Protein AF-A0AB73T516-F1 (afdb_monomer_lite)

pLDDT: mean 70.77, std 28.54, range [24.55, 98.88]

Structure (mmCIF, N/CA/C/O backbone):
data_AF-A0AB73T516-F1
#
_entry.id   AF-A0AB73T516-F1
#
loop_
_atom_site.group_PDB
_atom_site.id
_atom_site.type_symbol
_atom_site.label_atom_id
_atom_site.label_alt_id
_atom_site.label_comp_id
_atom_site.label_asym_id
_atom_site.label_entity_id
_atom_site.label_seq_id
_atom_site.pdbx_PDB_ins_code
_atom_site.Cartn_x
_atom_site.Cartn_y
_atom_site.Cartn_z
_atom_site.occupancy
_atom_site.B_iso_or_equiv
_atom_site.auth_seq_id
_atom_site.auth_comp_id
_atom_site.auth_asym_id
_atom_site.auth_atom_id
_atom_site.pdbx_PDB_model_num
ATOM 1 N N . MET A 1 1 ? 37.087 23.704 -38.723 1.00 77.62 1 MET A N 1
ATOM 2 C CA . MET A 1 1 ? 37.416 22.463 -37.982 1.00 77.62 1 MET A CA 1
ATOM 3 C C . MET A 1 1 ? 36.394 22.161 -36.893 1.00 77.62 1 MET A C 1
ATOM 5 O O . MET A 1 1 ? 35.781 21.109 -36.968 1.00 77.62 1 MET A O 1
ATOM 9 N N . ILE A 1 2 ? 36.134 23.079 -35.952 1.00 86.94 2 ILE A N 1
ATOM 10 C CA . ILE A 1 2 ? 35.154 22.867 -34.864 1.00 86.94 2 ILE A CA 1
ATOM 11 C C . ILE A 1 2 ? 33.747 22.540 -35.398 1.00 86.94 2 ILE A C 1
ATOM 13 O O . ILE A 1 2 ? 33.167 21.535 -35.009 1.00 86.94 2 ILE A O 1
ATOM 17 N N . THR A 1 3 ? 33.231 23.310 -36.361 1.00 87.56 3 THR A N 1
ATOM 18 C CA . THR A 1 3 ? 31.906 23.063 -36.966 1.00 87.56 3 THR A CA 1
ATOM 19 C C . THR A 1 3 ? 31.800 21.683 -37.621 1.00 87.56 3 THR A C 1
ATOM 21 O O . THR A 1 3 ? 30.798 20.998 -37.464 1.00 87.56 3 THR A O 1
ATOM 24 N N . THR A 1 4 ? 32.851 21.235 -38.311 1.00 90.31 4 THR A N 1
ATOM 25 C CA . THR A 1 4 ? 32.906 19.912 -38.952 1.00 90.31 4 THR A CA 1
ATOM 26 C C . THR A 1 4 ? 32.900 18.784 -37.918 1.00 90.31 4 THR A C 1
ATOM 28 O O . THR A 1 4 ? 32.180 17.807 -38.093 1.00 90.31 4 THR A O 1
ATOM 31 N N . ILE A 1 5 ? 33.644 18.940 -36.817 1.00 91.81 5 ILE A N 1
ATOM 32 C CA . ILE A 1 5 ? 33.662 17.977 -35.705 1.00 91.81 5 ILE A CA 1
ATOM 33 C C . ILE A 1 5 ? 32.275 17.878 -35.057 1.00 91.81 5 ILE A C 1
ATOM 35 O O . ILE A 1 5 ? 31.804 16.772 -34.808 1.00 91.81 5 ILE A O 1
ATOM 39 N N . ILE A 1 6 ? 31.588 19.008 -34.850 1.00 93.62 6 ILE A N 1
ATOM 40 C CA . ILE A 1 6 ? 30.225 19.035 -34.292 1.00 93.62 6 ILE A CA 1
ATOM 41 C C . ILE A 1 6 ? 29.234 18.315 -35.217 1.00 93.62 6 ILE A C 1
ATOM 43 O O . ILE A 1 6 ? 28.433 17.514 -34.743 1.00 93.62 6 ILE A O 1
ATOM 47 N N . ILE A 1 7 ? 29.302 18.552 -36.531 1.00 94.75 7 ILE A N 1
ATOM 48 C CA . ILE A 1 7 ? 28.417 17.893 -37.507 1.00 94.75 7 ILE A CA 1
ATOM 49 C C . ILE A 1 7 ? 28.651 16.377 -37.525 1.00 94.75 7 ILE A C 1
ATOM 51 O O . ILE A 1 7 ? 27.688 15.612 -37.520 1.00 94.75 7 ILE A O 1
ATOM 55 N N . ILE A 1 8 ? 29.911 15.933 -37.501 1.00 94.44 8 ILE A N 1
ATOM 56 C CA . ILE A 1 8 ? 30.249 14.503 -37.454 1.00 94.44 8 ILE A CA 1
ATOM 57 C C . ILE A 1 8 ? 29.751 13.878 -36.146 1.00 94.44 8 ILE A C 1
ATOM 59 O O . ILE A 1 8 ? 29.112 12.829 -36.183 1.00 94.44 8 ILE A O 1
ATOM 63 N N . ALA A 1 9 ? 29.973 14.532 -35.001 1.00 93.38 9 ALA A N 1
ATOM 64 C CA . ALA A 1 9 ? 29.490 14.052 -33.708 1.00 93.38 9 ALA A CA 1
ATOM 65 C C . ALA A 1 9 ? 27.955 13.936 -33.673 1.00 93.38 9 ALA A C 1
ATOM 67 O O . ALA A 1 9 ? 27.425 12.922 -33.220 1.00 93.38 9 ALA A O 1
ATOM 68 N N . ALA A 1 10 ? 27.238 14.925 -34.216 1.00 94.81 10 ALA A N 1
ATOM 69 C CA . ALA A 1 10 ? 25.783 14.887 -34.329 1.00 94.81 10 ALA A CA 1
ATOM 70 C C . ALA A 1 10 ? 25.300 13.752 -35.250 1.00 94.81 10 ALA A C 1
ATOM 72 O O . ALA A 1 10 ? 24.362 13.038 -34.901 1.00 94.81 10 ALA A O 1
ATOM 73 N N . ALA A 1 11 ? 25.957 13.532 -36.394 1.00 95.75 11 ALA A N 1
ATOM 74 C CA . ALA A 1 11 ? 25.616 12.443 -37.311 1.00 95.75 11 ALA A CA 1
ATOM 75 C C . ALA A 1 11 ? 25.846 11.056 -36.684 1.00 95.75 11 ALA A C 1
ATOM 77 O O . ALA A 1 11 ? 25.001 10.170 -36.823 1.00 95.75 11 ALA A O 1
ATOM 78 N N . VAL A 1 12 ? 26.950 10.879 -35.949 1.00 96.06 12 VAL A N 1
ATOM 79 C CA . VAL A 1 12 ? 27.239 9.645 -35.200 1.00 96.06 12 VAL A CA 1
ATOM 80 C C . VAL A 1 12 ? 26.193 9.411 -34.109 1.00 96.06 12 VAL A C 1
ATOM 82 O O . VAL A 1 12 ? 25.702 8.291 -33.980 1.00 96.06 12 VAL A O 1
ATOM 85 N N . LEU A 1 13 ? 25.794 10.456 -33.374 1.00 95.69 13 LEU A N 1
ATOM 86 C CA . LEU A 1 13 ? 24.736 10.366 -32.363 1.00 95.69 13 LEU A CA 1
ATOM 87 C C . LEU A 1 13 ? 23.400 9.934 -32.986 1.00 95.69 13 LEU A C 1
ATOM 89 O O . LEU A 1 13 ? 22.759 9.014 -32.486 1.00 95.69 13 LEU A O 1
ATOM 93 N N . ILE A 1 14 ? 22.999 10.552 -34.101 1.00 95.94 14 ILE A N 1
ATOM 94 C CA . ILE A 1 14 ? 21.756 10.205 -34.807 1.00 95.94 14 ILE A CA 1
ATOM 95 C C . ILE A 1 14 ? 21.795 8.750 -35.285 1.00 95.94 14 ILE A C 1
ATOM 97 O O . ILE A 1 14 ? 20.826 8.018 -35.089 1.00 95.94 14 ILE A O 1
ATOM 101 N N . LEU A 1 15 ? 22.911 8.304 -35.871 1.00 96.06 15 LEU A N 1
ATOM 102 C CA . LEU A 1 15 ? 23.061 6.920 -36.317 1.00 96.06 15 LEU A CA 1
ATOM 103 C C . LEU A 1 15 ? 23.000 5.937 -35.141 1.00 96.06 15 LEU A C 1
ATOM 105 O O . LEU A 1 15 ? 22.312 4.923 -35.240 1.00 96.06 15 LEU A O 1
ATOM 109 N N . ALA A 1 16 ? 23.659 6.245 -34.022 1.00 93.44 16 ALA A N 1
ATOM 110 C CA . ALA A 1 16 ? 23.604 5.426 -32.813 1.00 93.44 16 ALA A CA 1
ATOM 111 C C . ALA A 1 16 ? 22.169 5.311 -32.271 1.00 93.44 16 ALA A C 1
ATOM 113 O O . ALA A 1 16 ? 21.721 4.210 -31.952 1.00 93.44 16 ALA A O 1
ATOM 114 N N . VAL A 1 17 ? 21.422 6.419 -32.246 1.00 93.88 17 VAL A N 1
ATOM 115 C CA . VAL A 1 17 ? 20.009 6.448 -31.842 1.00 93.88 17 VAL A CA 1
ATOM 116 C C . VAL A 1 17 ? 19.141 5.621 -32.798 1.00 93.88 17 VAL A C 1
ATOM 118 O O . VAL A 1 17 ? 18.325 4.819 -32.348 1.00 93.88 17 VAL A O 1
ATOM 121 N N . LEU A 1 18 ? 19.335 5.741 -34.115 1.00 95.38 18 LEU A N 1
ATOM 122 C CA . LEU A 1 18 ? 18.607 4.938 -35.104 1.00 95.38 18 LEU A CA 1
ATOM 123 C C . LEU A 1 18 ? 18.902 3.440 -34.959 1.00 95.38 18 LEU A C 1
ATOM 125 O O . LEU A 1 18 ? 17.971 2.635 -34.955 1.00 95.38 18 LEU A O 1
ATOM 129 N N . ILE A 1 19 ? 20.175 3.062 -34.802 1.00 93.62 19 ILE A N 1
ATOM 130 C CA . ILE A 1 19 ? 20.579 1.670 -34.564 1.00 93.62 19 ILE A CA 1
ATOM 131 C C . ILE A 1 19 ? 19.941 1.158 -33.272 1.00 93.62 19 ILE A C 1
ATOM 133 O O . ILE A 1 19 ? 19.376 0.065 -33.277 1.00 93.62 19 ILE A O 1
ATOM 137 N N . PHE A 1 20 ? 19.963 1.950 -32.197 1.00 90.31 20 PHE A N 1
ATOM 138 C CA . PHE A 1 20 ? 19.303 1.611 -30.940 1.00 90.31 20 PHE A CA 1
ATOM 139 C C . PHE A 1 20 ? 17.809 1.335 -31.146 1.00 90.31 20 PHE A C 1
ATOM 141 O O . PHE A 1 20 ? 17.335 0.271 -30.753 1.00 90.31 20 PHE A O 1
ATOM 148 N N . PHE A 1 21 ? 17.078 2.216 -31.837 1.00 90.69 21 PHE A N 1
ATOM 149 C CA . PHE A 1 21 ? 15.653 2.009 -32.118 1.00 90.69 21 PHE A CA 1
ATOM 150 C C . PHE A 1 21 ? 15.385 0.785 -33.000 1.00 90.69 21 PHE A C 1
ATOM 152 O O . PHE A 1 21 ? 14.411 0.069 -32.764 1.00 90.69 21 PHE A O 1
ATOM 159 N N . ILE A 1 22 ? 16.236 0.507 -33.992 1.00 92.25 22 ILE A N 1
ATOM 160 C CA . ILE A 1 22 ? 16.117 -0.689 -34.837 1.00 92.25 22 ILE A CA 1
ATOM 161 C C . ILE A 1 22 ? 16.339 -1.951 -33.998 1.00 92.25 22 ILE A C 1
ATOM 163 O O . ILE A 1 22 ? 15.512 -2.861 -34.037 1.00 92.25 22 ILE A O 1
ATOM 167 N N . VAL A 1 23 ? 17.418 -2.002 -33.213 1.00 88.88 23 VAL A N 1
ATOM 168 C CA . VAL A 1 23 ? 17.734 -3.140 -32.338 1.00 88.88 23 VAL A CA 1
ATOM 169 C C . VAL A 1 23 ? 16.629 -3.343 -31.308 1.00 88.88 23 VAL A C 1
ATOM 171 O O . VAL A 1 23 ? 16.157 -4.467 -31.144 1.00 88.88 23 VAL A O 1
ATOM 174 N N . TRP A 1 24 ? 16.171 -2.272 -30.662 1.00 88.69 24 TRP A N 1
ATOM 175 C CA . TRP A 1 24 ? 15.070 -2.307 -29.703 1.00 88.69 24 TRP A CA 1
ATOM 176 C C . TRP A 1 24 ? 13.783 -2.826 -30.347 1.00 88.69 24 TRP A C 1
ATOM 178 O O . TRP A 1 24 ? 13.171 -3.753 -29.820 1.00 88.69 24 TRP A O 1
ATOM 188 N N . LYS A 1 25 ? 13.417 -2.330 -31.535 1.00 88.75 25 LYS A N 1
ATOM 189 C CA . LYS A 1 25 ? 12.233 -2.792 -32.275 1.00 88.75 25 LYS A CA 1
ATOM 190 C C . LYS A 1 25 ? 12.336 -4.268 -32.659 1.00 88.75 25 LYS A C 1
ATOM 192 O O . LYS A 1 25 ? 11.368 -5.008 -32.496 1.00 88.75 25 LYS A O 1
ATOM 197 N N . VAL A 1 26 ? 13.500 -4.720 -33.131 1.00 89.75 26 VAL A N 1
ATOM 198 C CA . VAL A 1 26 ? 13.735 -6.133 -33.476 1.00 89.75 26 VAL A CA 1
ATOM 199 C C . VAL A 1 26 ? 13.666 -7.018 -32.231 1.00 89.75 26 VAL A C 1
ATOM 201 O O . VAL A 1 26 ? 12.992 -8.048 -32.261 1.00 89.75 26 VAL A O 1
ATOM 204 N N . ARG A 1 27 ? 14.317 -6.621 -31.131 1.00 90.56 27 ARG A N 1
ATOM 205 C CA . ARG A 1 27 ? 14.286 -7.354 -29.857 1.00 90.56 27 ARG A CA 1
ATOM 206 C C . ARG A 1 27 ? 12.872 -7.403 -29.274 1.00 90.56 27 ARG A C 1
ATOM 208 O O . ARG A 1 27 ? 12.419 -8.485 -28.929 1.00 90.56 27 ARG A O 1
ATOM 215 N N . SER A 1 28 ? 12.139 -6.288 -29.274 1.00 89.31 28 SER A N 1
ATOM 216 C CA . SER A 1 28 ? 10.747 -6.204 -28.801 1.00 89.31 28 SER A CA 1
ATOM 217 C C . SER A 1 28 ? 9.804 -7.086 -29.628 1.00 89.31 28 SER A C 1
ATOM 219 O O . SER A 1 28 ? 8.956 -7.803 -29.089 1.00 89.31 28 SER A O 1
ATOM 221 N N . HIS A 1 29 ? 9.977 -7.095 -30.953 1.00 87.25 29 HIS A N 1
ATOM 222 C CA . HIS A 1 29 ? 9.176 -7.938 -31.839 1.00 87.25 29 HIS A CA 1
ATOM 223 C C . HIS A 1 29 ? 9.470 -9.433 -31.642 1.00 87.25 29 HIS A C 1
ATOM 225 O O . HIS A 1 29 ? 8.571 -10.263 -31.774 1.00 87.25 29 HIS A O 1
ATOM 231 N N . ARG A 1 30 ? 10.724 -9.788 -31.340 1.00 91.00 30 ARG A N 1
ATOM 232 C CA . ARG A 1 30 ? 11.146 -11.176 -31.103 1.00 91.00 30 ARG A CA 1
ATOM 233 C C . ARG A 1 30 ? 10.941 -11.647 -29.666 1.00 91.00 30 ARG A C 1
ATOM 235 O O . ARG A 1 30 ? 10.988 -12.853 -29.450 1.00 91.00 30 ARG A O 1
ATOM 242 N N . PHE A 1 31 ? 10.710 -10.741 -28.718 1.00 93.44 31 PHE A N 1
ATOM 243 C CA . PHE A 1 31 ? 10.452 -11.098 -27.330 1.00 93.44 31 PHE A CA 1
ATOM 244 C C . PHE A 1 31 ? 9.200 -11.972 -27.233 1.00 93.44 31 PHE A C 1
ATOM 246 O O . PHE A 1 31 ? 8.138 -11.647 -27.781 1.00 93.44 31 PHE A O 1
ATOM 253 N N . ARG A 1 32 ? 9.354 -13.090 -26.530 1.00 93.19 32 ARG A N 1
ATOM 254 C CA . ARG A 1 32 ? 8.295 -14.023 -26.174 1.00 93.19 32 ARG A CA 1
ATOM 255 C C . ARG A 1 32 ? 8.382 -14.200 -24.661 1.00 93.19 32 ARG A C 1
ATOM 257 O O . ARG A 1 32 ? 9.451 -14.614 -24.217 1.00 93.19 32 ARG A O 1
ATOM 264 N N . PRO A 1 33 ? 7.323 -13.861 -23.910 1.00 93.69 33 PRO A N 1
ATOM 265 C CA . PRO A 1 33 ? 7.305 -14.125 -22.485 1.00 93.69 33 PRO A CA 1
ATOM 266 C C . PRO A 1 33 ? 7.471 -15.615 -22.195 1.00 93.69 33 PRO A C 1
ATOM 268 O O . PRO A 1 33 ? 7.125 -16.466 -23.027 1.00 93.69 33 PRO A O 1
ATOM 271 N N . ASN A 1 34 ? 7.999 -15.919 -21.019 1.00 93.25 34 ASN A N 1
ATOM 272 C CA . ASN A 1 34 ? 8.148 -17.280 -20.547 1.00 93.25 34 ASN A CA 1
ATOM 273 C C . ASN A 1 34 ? 6.761 -17.928 -20.337 1.00 93.25 34 ASN A C 1
ATOM 275 O O . ASN A 1 34 ? 5.943 -17.400 -19.586 1.00 93.25 34 ASN A O 1
ATOM 279 N N . PRO A 1 35 ? 6.467 -19.079 -20.973 1.00 93.50 35 PRO A N 1
ATOM 280 C CA . PRO A 1 35 ? 5.185 -19.758 -20.787 1.00 93.50 35 PRO A CA 1
ATOM 281 C C . PRO A 1 35 ? 4.995 -20.320 -19.367 1.00 93.50 35 PRO A C 1
ATOM 283 O O . PRO A 1 35 ? 3.863 -20.599 -18.972 1.00 93.50 35 PRO A O 1
ATOM 286 N N . ASP A 1 36 ? 6.074 -20.505 -18.599 1.00 95.75 36 ASP A N 1
ATOM 287 C CA . ASP A 1 36 ? 6.015 -20.958 -17.210 1.00 95.75 36 ASP A CA 1
ATOM 288 C C . ASP A 1 36 ? 5.742 -19.783 -16.256 1.00 95.75 36 ASP A C 1
ATOM 290 O O . ASP A 1 36 ? 6.654 -19.116 -15.756 1.00 95.75 36 ASP A O 1
ATOM 294 N N . LYS A 1 37 ? 4.452 -19.558 -15.984 1.00 94.56 37 LYS A N 1
ATOM 295 C CA . LYS A 1 37 ? 3.973 -18.520 -15.059 1.00 94.56 37 LYS A CA 1
ATOM 296 C C . LYS A 1 37 ? 4.456 -18.718 -13.627 1.00 94.56 37 LYS A C 1
ATOM 298 O O . LYS A 1 37 ? 4.655 -17.739 -12.912 1.00 94.56 37 LYS A O 1
ATOM 303 N N . CYS A 1 38 ? 4.668 -19.961 -13.204 1.00 95.25 38 CYS A N 1
ATOM 304 C CA . CYS A 1 38 ? 5.160 -20.242 -11.861 1.00 95.25 38 CYS A CA 1
ATOM 305 C C . CYS A 1 38 ? 6.610 -19.809 -11.721 1.00 95.25 38 CYS A C 1
ATOM 307 O O . CYS A 1 38 ? 6.955 -19.123 -10.763 1.00 95.25 38 CYS A O 1
ATOM 309 N N . ARG A 1 39 ? 7.433 -20.111 -12.724 1.00 95.56 39 ARG A N 1
ATOM 310 C CA . ARG A 1 39 ? 8.808 -19.625 -12.765 1.00 95.56 39 ARG A CA 1
ATOM 311 C C . ARG A 1 39 ? 8.883 -18.097 -12.837 1.00 95.56 39 ARG A C 1
ATOM 313 O O . ARG A 1 39 ? 9.659 -17.512 -12.089 1.00 95.56 39 ARG A O 1
ATOM 320 N N . GLN A 1 40 ? 8.076 -17.450 -13.686 1.00 96.44 40 GLN A N 1
ATOM 321 C CA . GLN A 1 40 ? 8.015 -15.979 -13.740 1.00 96.44 40 GLN A CA 1
ATOM 322 C C . GLN A 1 40 ? 7.650 -15.380 -12.376 1.00 96.44 40 GLN A C 1
ATOM 324 O O . GLN A 1 40 ? 8.269 -14.412 -11.943 1.00 96.44 40 GLN A O 1
ATOM 329 N N . LYS A 1 41 ? 6.661 -15.968 -11.691 1.00 97.31 41 LYS A N 1
ATOM 330 C CA . LYS A 1 41 ? 6.259 -15.557 -10.344 1.00 97.31 41 LYS A CA 1
ATOM 331 C C . LYS A 1 41 ? 7.403 -15.712 -9.347 1.00 97.31 41 LYS A C 1
ATOM 333 O O . LYS A 1 41 ? 7.650 -14.783 -8.596 1.00 97.31 41 LYS A O 1
ATOM 338 N N . GLU A 1 42 ? 8.100 -16.846 -9.337 1.00 96.75 42 GLU A N 1
ATOM 339 C CA . GLU A 1 42 ? 9.231 -17.063 -8.426 1.00 96.75 42 GLU A CA 1
ATOM 340 C C . GLU A 1 42 ? 10.368 -16.060 -8.652 1.00 96.75 42 GLU A C 1
ATOM 342 O O . GLU A 1 42 ? 10.932 -15.550 -7.687 1.00 96.75 42 GLU A O 1
ATOM 347 N N . GLU A 1 43 ? 10.693 -15.760 -9.912 1.00 95.62 43 GLU A N 1
ATOM 348 C CA . GLU A 1 43 ? 11.706 -14.758 -10.259 1.00 95.62 43 GLU A CA 1
ATOM 349 C C . GLU A 1 43 ? 11.260 -13.341 -9.855 1.00 95.62 43 GLU A C 1
ATOM 351 O O . GLU A 1 43 ? 12.066 -12.567 -9.342 1.00 95.62 43 GLU A O 1
ATOM 356 N N . LEU A 1 44 ? 9.978 -13.006 -10.038 1.00 95.94 44 LEU A N 1
ATOM 357 C CA . LEU A 1 44 ? 9.414 -11.726 -9.609 1.00 95.94 44 LEU A CA 1
ATOM 358 C C . LEU A 1 44 ? 9.383 -11.594 -8.084 1.00 95.94 44 LEU A C 1
ATOM 360 O O . LEU A 1 44 ? 9.778 -10.555 -7.568 1.00 95.94 44 LEU A O 1
ATOM 364 N N . ASP A 1 45 ? 8.928 -12.624 -7.370 1.00 96.44 45 ASP A N 1
ATOM 365 C CA . ASP A 1 45 ? 8.881 -12.631 -5.907 1.00 96.44 45 ASP A CA 1
ATOM 366 C C . ASP A 1 45 ? 10.284 -12.443 -5.323 1.00 96.44 45 ASP A C 1
ATOM 368 O O . ASP A 1 45 ? 10.453 -11.632 -4.418 1.00 96.44 45 ASP A O 1
ATOM 372 N N . ALA A 1 46 ? 11.298 -13.109 -5.887 1.00 95.00 46 ALA A N 1
ATOM 373 C CA . ALA A 1 46 ? 12.690 -12.928 -5.476 1.00 95.00 46 ALA A CA 1
ATOM 374 C C . ALA A 1 46 ? 13.185 -11.481 -5.676 1.00 95.00 46 ALA A C 1
ATOM 376 O O . ALA A 1 46 ? 13.927 -10.965 -4.842 1.00 95.00 46 ALA A O 1
ATOM 377 N N . ASP A 1 47 ? 12.756 -10.801 -6.745 1.00 92.12 47 ASP A N 1
ATOM 378 C CA . ASP A 1 47 ? 13.124 -9.402 -6.996 1.00 92.12 47 ASP A CA 1
ATOM 379 C C . ASP A 1 47 ? 12.490 -8.421 -5.987 1.00 92.12 47 ASP A C 1
ATOM 381 O O . ASP A 1 47 ? 13.042 -7.344 -5.750 1.00 92.12 47 ASP A O 1
ATOM 385 N N . ILE A 1 48 ? 11.319 -8.748 -5.426 1.00 93.12 48 ILE A N 1
ATOM 386 C CA . ILE A 1 48 ? 10.539 -7.842 -4.558 1.00 93.12 48 ILE A CA 1
ATOM 387 C C . ILE A 1 48 ? 10.485 -8.285 -3.087 1.00 93.12 48 ILE A C 1
ATOM 389 O O . ILE A 1 48 ? 9.900 -7.584 -2.257 1.00 93.12 48 ILE A O 1
ATOM 393 N N . GLU A 1 49 ? 11.118 -9.403 -2.736 1.00 91.75 49 GLU A N 1
ATOM 394 C CA . GLU A 1 49 ? 11.118 -9.953 -1.378 1.00 91.75 49 GLU A CA 1
ATOM 395 C C . GLU A 1 49 ? 11.742 -8.982 -0.364 1.00 91.75 49 GLU A C 1
ATOM 397 O O . GLU A 1 49 ? 11.158 -8.737 0.693 1.00 91.75 49 GLU A O 1
ATOM 402 N N . GLU A 1 50 ? 12.871 -8.341 -0.696 1.00 88.62 50 GLU A N 1
ATOM 403 C CA . GLU A 1 50 ? 13.507 -7.344 0.187 1.00 88.62 50 GLU A CA 1
ATOM 404 C C . GLU A 1 50 ? 12.645 -6.068 0.319 1.00 88.62 50 GLU A C 1
ATOM 406 O O . GLU A 1 50 ? 12.683 -5.386 1.346 1.00 88.62 50 GLU A O 1
ATOM 411 N N . ALA A 1 51 ? 11.770 -5.780 -0.653 1.00 88.25 51 ALA A N 1
ATOM 412 C CA . ALA A 1 51 ? 10.750 -4.740 -0.502 1.00 88.25 51 ALA A CA 1
ATOM 413 C C . ALA A 1 51 ? 9.667 -5.128 0.525 1.00 88.25 51 ALA A C 1
ATOM 415 O O . ALA A 1 51 ? 8.967 -4.253 1.039 1.00 88.25 51 ALA A O 1
ATOM 416 N N . GLY A 1 52 ? 9.540 -6.419 0.846 1.00 92.25 52 GLY A N 1
ATOM 417 C CA . GLY A 1 52 ? 8.548 -6.969 1.765 1.00 92.25 52 GLY A CA 1
ATOM 418 C C . GLY A 1 52 ? 7.262 -7.444 1.090 1.00 92.25 52 GLY A C 1
ATOM 419 O O . GLY A 1 52 ? 6.238 -7.542 1.770 1.00 92.25 52 GLY A O 1
ATOM 420 N N . PHE A 1 53 ? 7.289 -7.716 -0.219 1.00 95.06 53 PHE A N 1
ATOM 421 C CA . PHE A 1 53 ? 6.100 -8.043 -1.010 1.00 95.06 53 PHE A CA 1
ATOM 422 C C . PHE A 1 53 ? 6.228 -9.378 -1.752 1.00 95.06 53 PHE A C 1
ATOM 424 O O . PHE A 1 53 ? 7.314 -9.927 -1.894 1.00 95.06 53 PHE A O 1
ATOM 431 N N . ALA A 1 54 ? 5.093 -9.887 -2.224 1.00 96.69 54 ALA A N 1
ATOM 432 C CA . ALA A 1 54 ? 4.974 -11.003 -3.157 1.00 96.69 54 ALA A CA 1
ATOM 433 C C . ALA A 1 54 ? 3.805 -10.756 -4.124 1.00 96.69 54 ALA A C 1
ATOM 435 O O . ALA A 1 54 ? 2.962 -9.881 -3.890 1.00 96.69 54 ALA A O 1
ATOM 436 N N . TYR A 1 55 ? 3.745 -11.524 -5.207 1.00 97.56 55 TYR A N 1
ATOM 437 C CA . TYR A 1 55 ? 2.706 -11.440 -6.231 1.00 97.56 55 TYR A CA 1
ATOM 438 C C . TYR A 1 55 ? 1.714 -12.612 -6.148 1.00 97.56 55 TYR A C 1
ATOM 440 O O . TYR A 1 55 ? 2.098 -13.761 -5.920 1.00 97.56 55 TYR A O 1
ATOM 448 N N . GLU A 1 56 ? 0.423 -12.337 -6.341 1.00 96.12 56 GLU A N 1
ATOM 449 C CA . GLU A 1 56 ? -0.649 -13.336 -6.440 1.00 96.12 56 GLU A CA 1
ATOM 450 C C . GLU A 1 56 ? -1.143 -13.433 -7.888 1.00 96.12 56 GLU A C 1
ATOM 452 O O . GLU A 1 56 ? -1.740 -12.487 -8.405 1.00 96.12 56 GLU A O 1
ATOM 457 N N . ILE A 1 57 ? -0.942 -14.596 -8.518 1.00 95.06 57 ILE A N 1
ATOM 458 C CA . ILE A 1 57 ? -1.279 -14.827 -9.932 1.00 95.06 57 ILE A CA 1
ATOM 459 C C . ILE A 1 57 ? -2.788 -14.720 -10.162 1.00 95.06 57 ILE A C 1
ATOM 461 O O . ILE A 1 57 ? -3.224 -14.019 -11.070 1.00 95.06 57 ILE A O 1
ATOM 465 N N . ASN A 1 58 ? -3.603 -15.396 -9.348 1.00 92.69 58 ASN A N 1
ATOM 466 C CA . ASN A 1 58 ? -5.035 -15.532 -9.641 1.00 92.69 58 ASN A CA 1
ATOM 467 C C . ASN A 1 58 ? -5.797 -14.217 -9.454 1.00 92.69 58 ASN A C 1
ATOM 469 O O . ASN A 1 58 ? -6.810 -13.968 -10.105 1.00 92.69 58 ASN A O 1
ATOM 473 N N . GLY A 1 59 ? -5.332 -13.392 -8.518 1.00 92.00 59 GLY A N 1
ATOM 474 C CA . GLY A 1 59 ? -5.918 -12.089 -8.226 1.00 92.00 59 GLY A CA 1
ATOM 475 C C . GLY A 1 59 ? -5.274 -10.934 -8.985 1.00 92.00 59 GLY A C 1
ATOM 476 O O . GLY A 1 59 ? -5.847 -9.844 -8.987 1.00 92.00 59 GLY A O 1
ATOM 477 N N . ASP A 1 60 ? -4.116 -11.164 -9.607 1.00 95.25 60 ASP A N 1
ATOM 478 C CA . ASP A 1 60 ? -3.314 -10.159 -10.299 1.00 95.25 60 ASP A CA 1
ATOM 479 C C . ASP A 1 60 ? -3.026 -8.921 -9.427 1.00 95.25 60 ASP A C 1
ATOM 481 O O . ASP A 1 60 ? -3.458 -7.795 -9.708 1.00 95.25 60 ASP A O 1
ATOM 485 N N . TYR A 1 61 ? -2.336 -9.147 -8.305 1.00 96.19 61 TYR A N 1
ATOM 486 C CA . TYR A 1 61 ? -1.974 -8.088 -7.363 1.00 96.19 61 TYR A CA 1
ATOM 487 C C . TYR A 1 61 ? -0.717 -8.412 -6.546 1.00 96.19 61 TYR A C 1
ATOM 489 O O . TYR A 1 61 ? -0.358 -9.570 -6.339 1.00 96.19 61 TYR A O 1
ATOM 497 N N . PHE A 1 62 ? -0.090 -7.366 -6.014 1.00 97.50 62 PHE A N 1
ATOM 498 C CA . PHE A 1 62 ? 1.031 -7.431 -5.074 1.00 97.50 62 PHE A CA 1
ATOM 499 C C . PHE A 1 62 ? 0.530 -7.324 -3.642 1.00 97.50 62 PHE A C 1
ATOM 501 O O . PHE A 1 62 ? -0.438 -6.609 -3.392 1.00 97.50 62 PHE A O 1
ATOM 508 N N . TYR A 1 63 ? 1.167 -8.006 -2.698 1.00 96.81 63 TYR A N 1
ATOM 509 C CA . TYR A 1 63 ? 0.756 -7.999 -1.297 1.00 96.81 63 TYR A CA 1
ATOM 510 C C . TYR A 1 63 ? 1.929 -8.158 -0.332 1.00 96.81 63 TYR A C 1
ATOM 512 O O . TYR A 1 63 ? 2.972 -8.693 -0.691 1.00 96.81 63 TYR A O 1
ATOM 520 N N . SER A 1 64 ? 1.746 -7.685 0.898 1.00 94.19 64 SER A N 1
ATOM 521 C CA . SER A 1 64 ? 2.745 -7.724 1.969 1.00 94.19 64 SER A CA 1
ATOM 522 C C . SER A 1 64 ? 3.017 -9.150 2.443 1.00 94.19 64 SER A C 1
ATOM 524 O O . SER A 1 64 ? 2.096 -9.935 2.684 1.00 94.19 64 SER A O 1
ATOM 526 N N . LEU A 1 65 ? 4.294 -9.469 2.633 1.00 95.44 65 LEU A N 1
ATOM 527 C CA . LEU A 1 65 ? 4.723 -10.682 3.319 1.00 95.44 65 LEU A CA 1
ATOM 528 C C . LEU A 1 65 ? 4.439 -10.568 4.821 1.00 95.44 65 LEU A C 1
ATOM 530 O O . LEU A 1 65 ? 4.571 -9.502 5.420 1.00 95.44 65 LEU A O 1
ATOM 534 N N . MET A 1 66 ? 4.113 -11.697 5.455 1.00 93.88 66 MET A N 1
ATOM 535 C CA . MET A 1 66 ? 3.851 -11.750 6.899 1.00 93.88 66 MET A CA 1
ATOM 536 C C . MET A 1 66 ? 5.044 -11.248 7.728 1.00 93.88 66 MET A C 1
ATOM 538 O O . MET A 1 66 ? 4.872 -10.505 8.695 1.00 93.88 66 MET A O 1
ATOM 542 N N . ASN A 1 67 ? 6.254 -11.655 7.336 1.00 92.00 67 ASN A N 1
ATOM 543 C CA . ASN A 1 67 ? 7.506 -11.374 8.038 1.00 92.00 67 ASN A CA 1
ATOM 544 C C . ASN A 1 67 ? 8.391 -10.395 7.254 1.00 92.00 67 ASN A C 1
ATOM 546 O O . ASN A 1 67 ? 9.600 -10.587 7.160 1.00 92.00 67 ASN A O 1
ATOM 550 N N . CYS A 1 68 ? 7.797 -9.356 6.666 1.00 91.00 68 CYS A N 1
ATOM 551 C CA . CYS A 1 68 ? 8.561 -8.297 6.017 1.00 91.00 68 CYS A CA 1
ATOM 552 C C . CYS A 1 68 ? 9.296 -7.406 7.037 1.00 91.00 68 CYS A C 1
ATOM 554 O O . CYS A 1 68 ? 8.939 -7.350 8.215 1.00 91.00 68 CYS A O 1
ATOM 556 N N . TRP A 1 69 ? 10.312 -6.664 6.595 1.00 87.50 69 TRP A N 1
ATOM 557 C CA . TRP A 1 69 ? 11.088 -5.778 7.473 1.00 87.50 69 TRP A CA 1
ATOM 558 C C . TRP A 1 69 ? 10.244 -4.637 8.068 1.00 87.50 69 TRP A C 1
ATOM 560 O O . TRP A 1 69 ? 10.532 -4.186 9.178 1.00 87.50 69 TRP A O 1
ATOM 570 N N . GLN A 1 70 ? 9.151 -4.231 7.402 1.00 87.88 70 GLN A N 1
ATOM 571 C CA . GLN A 1 70 ? 8.178 -3.261 7.926 1.00 87.88 70 GLN A CA 1
ATOM 572 C C . GLN A 1 70 ? 7.558 -3.733 9.253 1.00 87.88 70 GLN A C 1
ATOM 574 O O . GLN A 1 70 ? 7.064 -2.929 10.043 1.00 87.88 70 GLN A O 1
ATOM 579 N N . ARG A 1 71 ? 7.632 -5.036 9.556 1.00 88.25 71 ARG A N 1
ATOM 580 C CA . ARG A 1 71 ? 7.227 -5.584 10.850 1.00 88.25 71 ARG A CA 1
ATOM 581 C C . ARG A 1 71 ? 8.040 -5.013 12.017 1.00 88.25 71 ARG A C 1
ATOM 583 O O . ARG A 1 71 ? 7.516 -4.924 13.122 1.00 88.25 71 ARG A O 1
ATOM 590 N N . GLN A 1 72 ? 9.290 -4.621 11.778 1.00 85.25 72 GLN A N 1
ATOM 591 C CA . GLN A 1 72 ? 10.282 -4.277 12.806 1.00 85.25 72 GLN A CA 1
ATOM 592 C C . GLN A 1 72 ? 10.395 -2.774 13.105 1.00 85.25 72 GLN A C 1
ATOM 594 O O . GLN A 1 72 ? 11.228 -2.373 13.917 1.00 85.25 72 GLN A O 1
ATOM 599 N N . VAL A 1 73 ? 9.621 -1.934 12.416 1.00 84.06 73 VAL A N 1
ATOM 600 C CA . VAL A 1 73 ? 9.778 -0.465 12.435 1.00 84.06 73 VAL A CA 1
ATOM 601 C C . VAL A 1 73 ? 8.592 0.267 13.065 1.00 84.06 73 VAL A C 1
ATOM 603 O O . VAL A 1 73 ? 8.661 1.478 13.254 1.00 84.06 73 VAL A O 1
ATOM 606 N N . GLY A 1 74 ? 7.542 -0.466 13.447 1.00 88.38 74 GLY A N 1
ATOM 607 C CA . GLY A 1 74 ? 6.342 0.092 14.071 1.00 88.38 74 GLY A CA 1
ATOM 608 C C . GLY A 1 74 ? 5.599 1.071 13.161 1.00 88.38 74 GLY A C 1
ATOM 609 O O . GLY A 1 74 ? 5.713 1.011 11.935 1.00 88.38 74 GLY A O 1
ATOM 610 N N . TYR A 1 75 ? 4.800 1.944 13.770 1.00 91.50 75 TYR A N 1
ATOM 611 C CA . TYR A 1 75 ? 3.948 2.878 13.049 1.00 91.50 75 TYR A CA 1
ATOM 612 C C . TYR A 1 75 ? 3.677 4.164 13.836 1.00 91.50 75 TYR A C 1
ATOM 614 O O . TYR A 1 75 ? 3.457 4.140 15.045 1.00 91.50 75 TYR A O 1
ATOM 622 N N . CYS A 1 76 ? 3.627 5.303 13.149 1.00 90.31 76 CYS A N 1
ATOM 623 C CA . CYS A 1 76 ? 3.096 6.543 13.713 1.00 90.31 76 CYS A CA 1
ATOM 624 C C . CYS A 1 76 ? 2.526 7.457 12.620 1.00 90.31 76 CYS A C 1
ATOM 626 O O . CYS A 1 76 ? 2.752 7.258 11.431 1.00 90.31 76 CYS A O 1
ATOM 628 N N . ARG A 1 77 ? 1.831 8.524 13.021 1.00 89.25 77 ARG A N 1
ATOM 629 C CA . ARG A 1 77 ? 1.189 9.466 12.086 1.00 89.25 77 ARG A CA 1
ATOM 630 C C . ARG A 1 77 ? 2.157 10.130 11.090 1.00 89.25 77 ARG A C 1
ATOM 632 O O . ARG A 1 77 ? 1.730 10.594 10.040 1.00 89.25 77 ARG A O 1
ATOM 639 N N . LEU A 1 78 ? 3.458 10.197 11.396 1.00 87.94 78 LEU A N 1
ATOM 640 C CA . LEU A 1 78 ? 4.448 10.765 10.470 1.00 87.94 78 LEU A CA 1
ATOM 641 C C . LEU A 1 78 ? 4.593 9.966 9.174 1.00 87.94 78 LEU A C 1
ATOM 643 O O . LEU A 1 78 ? 4.959 10.545 8.154 1.00 87.94 78 LEU A O 1
ATOM 647 N N . TYR A 1 79 ? 4.296 8.668 9.203 1.00 88.50 79 TYR A N 1
ATOM 648 C CA . TYR A 1 79 ? 4.372 7.817 8.022 1.00 88.50 79 TYR A CA 1
ATOM 649 C C . TYR A 1 79 ? 3.341 8.249 6.974 1.00 88.50 79 TYR A C 1
ATOM 651 O O . TYR A 1 79 ? 3.714 8.476 5.822 1.00 88.50 79 TYR A O 1
ATOM 659 N N . ASP A 1 80 ? 2.093 8.494 7.390 1.00 89.38 80 ASP A N 1
ATOM 660 C CA . ASP A 1 80 ? 1.074 9.077 6.511 1.00 89.38 80 ASP A CA 1
ATOM 661 C C . ASP A 1 80 ? 1.481 10.473 6.024 1.00 89.38 80 ASP A C 1
ATOM 663 O O . ASP A 1 80 ? 1.338 10.798 4.846 1.00 89.38 80 ASP A O 1
ATOM 667 N N . GLU A 1 81 ? 2.019 11.316 6.914 1.00 88.50 81 GLU A N 1
ATOM 668 C CA . GLU A 1 81 ? 2.454 12.676 6.559 1.00 88.50 81 GLU A CA 1
ATOM 669 C C . GLU A 1 81 ? 3.616 12.685 5.548 1.00 88.50 81 GLU A C 1
ATOM 671 O O . GLU A 1 81 ? 3.771 13.625 4.768 1.00 88.50 81 GLU A O 1
ATOM 676 N N . GLY A 1 82 ? 4.444 11.642 5.538 1.00 87.38 82 GLY A N 1
ATOM 677 C CA . GLY A 1 82 ? 5.517 11.474 4.564 1.00 87.38 82 GLY A CA 1
ATOM 678 C C . GLY A 1 82 ? 5.047 10.907 3.224 1.00 87.38 82 GLY A C 1
ATOM 679 O O . GLY A 1 82 ? 5.741 11.083 2.223 1.00 87.38 82 GLY A O 1
ATOM 680 N N . ALA A 1 83 ? 3.880 10.260 3.167 1.00 89.62 83 ALA A N 1
ATOM 681 C CA . ALA A 1 83 ? 3.431 9.486 2.010 1.00 89.62 83 ALA A CA 1
ATOM 682 C C . ALA A 1 83 ? 3.435 10.264 0.671 1.00 89.62 83 ALA A C 1
ATOM 684 O O . ALA A 1 83 ? 3.960 9.733 -0.318 1.00 89.62 83 ALA A O 1
ATOM 685 N N . PRO A 1 84 ? 2.996 11.542 0.606 1.00 88.44 84 PRO A N 1
ATOM 686 C CA . PRO A 1 84 ? 3.054 12.322 -0.632 1.00 88.44 84 PRO A CA 1
ATOM 687 C C . PRO A 1 84 ? 4.469 12.531 -1.194 1.00 88.44 84 PRO A C 1
ATOM 689 O O . PRO A 1 84 ? 4.614 12.719 -2.402 1.00 88.44 84 PRO A O 1
ATOM 692 N N . LEU A 1 85 ? 5.517 12.495 -0.359 1.00 85.44 85 LEU A N 1
ATOM 693 C CA . LEU A 1 85 ? 6.917 12.611 -0.806 1.00 85.44 85 LEU A CA 1
ATOM 694 C C . LEU A 1 85 ? 7.390 11.370 -1.576 1.00 85.44 85 LEU A C 1
ATOM 696 O O . LEU A 1 85 ? 8.354 11.446 -2.334 1.00 85.44 85 LEU A O 1
ATOM 700 N N . PHE A 1 86 ? 6.689 10.248 -1.417 1.00 85.94 86 PHE A N 1
ATOM 701 C CA . PHE A 1 86 ? 6.982 8.964 -2.054 1.00 85.94 86 PHE A CA 1
ATOM 702 C C . PHE A 1 86 ? 5.926 8.593 -3.098 1.00 85.94 86 PHE A C 1
ATOM 704 O O . PHE A 1 86 ? 5.720 7.424 -3.407 1.00 85.94 86 PHE A O 1
ATOM 711 N N . ASN A 1 87 ? 5.259 9.601 -3.667 1.00 90.31 87 ASN A N 1
ATOM 712 C CA . ASN A 1 87 ? 4.216 9.446 -4.679 1.00 90.31 87 ASN A CA 1
ATOM 713 C C . ASN A 1 87 ? 3.002 8.614 -4.230 1.00 90.31 87 ASN A C 1
ATOM 715 O O . ASN A 1 87 ? 2.305 8.023 -5.061 1.00 90.31 87 ASN A O 1
ATOM 719 N N . MET A 1 88 ? 2.720 8.583 -2.928 1.00 92.00 88 MET A N 1
ATOM 720 C CA . MET A 1 88 ? 1.552 7.907 -2.376 1.00 92.00 88 MET A CA 1
ATOM 721 C C . MET A 1 88 ? 0.496 8.936 -1.978 1.00 92.00 88 MET A C 1
ATOM 723 O O . MET A 1 88 ? 0.768 9.870 -1.227 1.00 92.00 88 MET A O 1
ATOM 727 N N . ILE A 1 89 ? -0.707 8.778 -2.522 1.00 94.06 89 ILE A N 1
ATOM 728 C CA . ILE A 1 89 ? -1.866 9.631 -2.268 1.00 94.06 89 ILE A CA 1
ATOM 729 C C . ILE A 1 89 ? -3.045 8.713 -1.972 1.00 94.06 89 ILE A C 1
ATOM 731 O O . ILE A 1 89 ? -3.639 8.119 -2.876 1.00 94.06 89 ILE A O 1
ATOM 735 N N . PHE A 1 90 ? -3.384 8.610 -0.696 1.00 95.12 90 PHE A N 1
ATOM 736 C CA . PHE A 1 90 ? -4.451 7.761 -0.193 1.00 95.12 90 PHE A CA 1
ATOM 737 C C . PHE A 1 90 ? -5.285 8.489 0.856 1.00 95.12 90 PHE A C 1
ATOM 739 O O . PHE A 1 90 ? -4.864 9.501 1.419 1.00 95.12 90 PHE A O 1
ATOM 746 N N . ASP A 1 91 ? -6.484 7.964 1.087 1.00 96.56 91 ASP A N 1
ATOM 747 C CA . ASP A 1 91 ? -7.262 8.296 2.271 1.00 96.56 91 ASP A CA 1
ATOM 748 C C . ASP A 1 91 ? -6.862 7.342 3.400 1.00 96.56 91 ASP A C 1
ATOM 750 O O . ASP A 1 91 ? -6.851 6.127 3.179 1.00 96.56 91 ASP A O 1
ATOM 754 N N . CYS A 1 92 ? -6.564 7.885 4.581 1.00 95.88 92 CYS A N 1
ATOM 755 C CA . CYS A 1 92 ? -6.320 7.124 5.807 1.00 95.88 92 CYS A CA 1
ATOM 756 C C . CYS A 1 92 ? -7.483 7.277 6.800 1.00 95.88 92 CYS A C 1
ATOM 758 O O . CYS A 1 92 ? -8.154 8.313 6.835 1.00 95.88 92 CYS A O 1
ATOM 760 N N . GLU A 1 93 ? -7.743 6.244 7.598 1.00 97.50 93 GLU A N 1
ATOM 761 C CA . GLU A 1 93 ? -8.723 6.269 8.687 1.00 97.50 93 GLU A CA 1
ATOM 762 C C . GLU A 1 93 ? -8.157 5.577 9.938 1.00 97.50 93 GLU A C 1
ATOM 764 O O . GLU A 1 93 ? -8.398 4.380 10.143 1.00 97.50 93 GLU A O 1
ATOM 769 N N . PRO A 1 94 ? -7.397 6.300 10.778 1.00 97.44 94 PRO A N 1
ATOM 770 C CA . PRO A 1 94 ? -6.902 5.777 12.043 1.00 97.44 94 PRO A CA 1
ATOM 771 C C . PRO A 1 94 ? -8.035 5.642 13.066 1.00 97.44 94 PRO A C 1
ATOM 773 O O . PRO A 1 94 ? -8.633 6.628 13.500 1.00 97.44 94 PRO A O 1
ATOM 776 N N . VAL A 1 95 ? -8.292 4.414 13.517 1.00 98.31 95 VAL A N 1
ATOM 777 C CA . VAL A 1 95 ? -9.252 4.105 14.584 1.00 98.31 95 VAL A CA 1
ATOM 778 C C . VAL A 1 95 ? -8.490 3.664 15.829 1.00 98.31 95 VAL A C 1
ATOM 780 O O . VAL A 1 95 ? -8.054 2.515 15.945 1.00 98.31 95 VAL A O 1
ATOM 783 N N . THR A 1 96 ? -8.331 4.587 16.776 1.00 98.00 96 THR A N 1
ATOM 784 C CA . THR A 1 96 ? -7.617 4.343 18.035 1.00 98.00 96 THR A CA 1
ATOM 785 C C . THR A 1 96 ? -8.573 3.946 19.155 1.00 98.00 96 THR A C 1
ATOM 787 O O . THR A 1 96 ? -9.667 4.498 19.278 1.00 98.00 96 THR A O 1
ATOM 790 N N . PHE A 1 97 ? -8.200 2.971 19.984 1.00 98.44 97 PHE A N 1
ATOM 791 C CA . PHE A 1 97 ? -9.017 2.514 21.117 1.00 98.44 97 PHE A CA 1
ATOM 792 C C . PHE A 1 97 ? -8.158 1.857 22.200 1.00 98.44 97 PHE A C 1
ATOM 794 O O . PHE A 1 97 ? -7.057 1.389 21.932 1.00 98.44 97 PHE A O 1
ATOM 801 N N . SER A 1 98 ? -8.664 1.792 23.430 1.00 98.31 98 SER A N 1
ATOM 802 C CA . SER A 1 98 ? -7.988 1.093 24.528 1.00 98.31 98 SER A CA 1
ATOM 803 C C . SER A 1 98 ? -8.608 -0.281 24.748 1.00 98.31 98 SER A C 1
ATOM 805 O O . SER A 1 98 ? -9.832 -0.409 24.784 1.00 98.31 98 SER A O 1
ATOM 807 N N . TYR A 1 99 ? -7.775 -1.304 24.921 1.00 98.38 99 TYR A N 1
ATOM 808 C CA . TYR A 1 99 ? -8.222 -2.663 25.230 1.00 98.38 99 TYR A CA 1
ATOM 809 C C . TYR A 1 99 ? -7.097 -3.458 25.898 1.00 98.38 99 TYR A C 1
ATOM 811 O O . TYR A 1 99 ? -5.947 -3.397 25.457 1.00 98.38 99 TYR A O 1
ATOM 819 N N . ALA A 1 100 ? -7.440 -4.203 26.955 1.00 97.00 100 ALA A N 1
ATOM 820 C CA . ALA A 1 100 ? -6.521 -5.059 27.709 1.00 97.00 100 ALA A CA 1
ATOM 821 C C . ALA A 1 100 ? -5.219 -4.350 28.147 1.00 97.00 100 ALA A C 1
ATOM 823 O O . ALA A 1 100 ? -4.132 -4.899 28.018 1.00 97.00 100 ALA A O 1
ATOM 824 N N . GLY A 1 101 ? -5.331 -3.106 28.630 1.00 96.31 101 GLY A N 1
ATOM 825 C CA . GLY A 1 101 ? -4.187 -2.307 29.095 1.00 96.31 101 GLY A CA 1
ATOM 826 C C . GLY A 1 101 ? -3.349 -1.653 27.990 1.00 96.31 101 GLY A C 1
ATOM 827 O O . GLY A 1 101 ? -2.475 -0.854 28.304 1.00 96.31 101 GLY A O 1
ATOM 828 N N . LYS A 1 102 ? -3.645 -1.918 26.711 1.00 97.94 102 LYS A N 1
ATOM 829 C CA . LYS A 1 102 ? -2.910 -1.370 25.564 1.00 97.94 102 LYS A CA 1
ATOM 830 C C . LYS A 1 102 ? -3.705 -0.302 24.823 1.00 97.94 102 LYS A C 1
ATOM 832 O O . LYS A 1 102 ? -4.940 -0.331 24.791 1.00 97.94 102 LYS A O 1
ATOM 837 N N . ARG A 1 103 ? -2.981 0.598 24.158 1.00 98.06 103 ARG A N 1
ATOM 838 C CA . ARG A 1 103 ? -3.515 1.535 23.162 1.00 98.06 103 ARG A CA 1
ATOM 839 C C . ARG A 1 103 ? -3.394 0.892 21.789 1.00 98.06 103 ARG A C 1
ATOM 841 O O . ARG A 1 103 ? -2.288 0.622 21.335 1.00 98.06 103 ARG A O 1
ATOM 848 N N . TRP A 1 104 ? -4.519 0.627 21.147 1.00 98.56 104 TRP A N 1
ATOM 849 C CA . TRP A 1 104 ? -4.601 0.002 19.833 1.00 98.56 104 TRP A CA 1
ATOM 850 C C . TRP A 1 104 ? -4.843 1.042 18.751 1.00 98.56 104 TRP A C 1
ATOM 852 O O . TRP A 1 104 ? -5.567 2.015 18.964 1.00 98.56 104 TRP A O 1
ATOM 862 N N . LEU A 1 105 ? -4.282 0.776 17.578 1.00 98.56 105 LEU A N 1
ATOM 863 C CA . LEU A 1 105 ? -4.568 1.458 16.328 1.00 98.56 105 LEU A CA 1
ATOM 864 C C . LEU A 1 105 ? -4.941 0.397 15.297 1.00 98.56 105 LEU A C 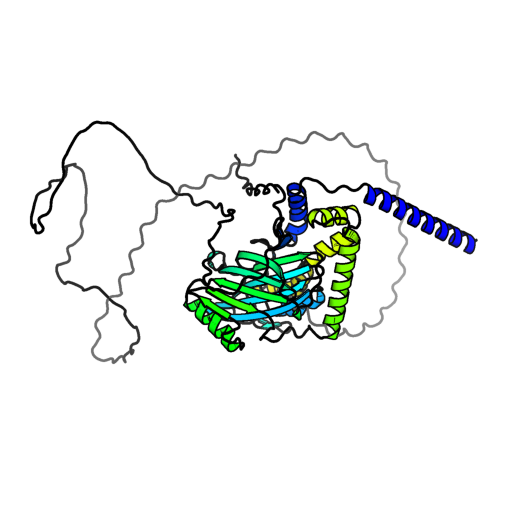1
ATOM 866 O O . LEU A 1 105 ? -4.155 -0.507 15.014 1.00 98.56 105 LEU A O 1
ATOM 870 N N . ILE A 1 106 ? -6.136 0.520 14.730 1.00 98.69 106 ILE A N 1
ATOM 871 C CA . ILE A 1 106 ? -6.461 -0.127 13.463 1.00 98.69 106 ILE A CA 1
ATOM 872 C C . ILE A 1 106 ? -6.649 0.976 12.443 1.00 98.69 106 ILE A C 1
ATOM 874 O O . ILE A 1 106 ? -7.487 1.853 12.642 1.00 98.69 106 ILE A O 1
ATOM 878 N N . GLU A 1 107 ? -5.892 0.922 11.361 1.00 98.50 107 GLU A N 1
ATOM 879 C CA . GLU A 1 107 ? -5.927 1.948 10.332 1.00 98.50 107 GLU A CA 1
ATOM 880 C C . GLU A 1 107 ? -6.253 1.345 8.970 1.00 98.50 107 GLU A C 1
ATOM 882 O O . GLU A 1 107 ? -5.788 0.257 8.614 1.00 98.50 107 GLU A O 1
ATOM 887 N N . LEU A 1 108 ? -7.144 2.030 8.254 1.00 98.62 108 LEU A N 1
ATOM 888 C CA . LEU A 1 108 ? -7.579 1.662 6.914 1.00 98.62 108 LEU A CA 1
ATOM 889 C C . LEU A 1 108 ? -6.982 2.647 5.919 1.00 98.62 108 LEU A C 1
ATOM 891 O O . LEU A 1 108 ? -7.121 3.856 6.105 1.00 98.62 108 LEU A O 1
ATOM 895 N N . TRP A 1 109 ? -6.418 2.136 4.828 1.00 98.31 109 TRP A N 1
ATOM 896 C CA . TRP A 1 109 ? -5.946 2.968 3.725 1.00 98.31 109 TRP A CA 1
ATOM 897 C C . TRP A 1 109 ? -6.559 2.536 2.400 1.00 98.31 109 TRP A C 1
ATOM 899 O O . TRP A 1 109 ? -6.731 1.343 2.141 1.00 98.31 109 TRP A O 1
ATOM 909 N N . LYS A 1 110 ? -6.874 3.511 1.541 1.00 97.94 110 LYS A N 1
ATOM 910 C CA . LYS A 1 110 ? -7.234 3.279 0.133 1.00 97.94 110 LYS A CA 1
ATOM 911 C C . LYS A 1 110 ? -6.725 4.413 -0.751 1.00 97.94 110 LYS A C 1
ATOM 913 O O . LYS A 1 110 ? -6.944 5.586 -0.448 1.00 97.94 110 LYS A O 1
ATOM 918 N N . GLY A 1 111 ? -6.096 4.094 -1.878 1.00 97.19 111 GLY A N 1
ATOM 919 C CA . GLY A 1 111 ? -5.570 5.143 -2.751 1.00 97.19 111 GLY A CA 1
ATOM 920 C C . GLY A 1 111 ? -4.621 4.687 -3.843 1.00 97.19 111 GLY A C 1
ATOM 921 O O . GLY A 1 111 ? -4.658 3.544 -4.299 1.00 97.19 111 GLY A O 1
ATOM 922 N N . GLN A 1 112 ? -3.792 5.638 -4.267 1.00 96.56 112 GLN A N 1
ATOM 923 C CA . GLN A 1 112 ? -2.746 5.476 -5.265 1.00 96.56 112 GLN A CA 1
ATOM 924 C C . GLN A 1 112 ? -1.378 5.403 -4.580 1.00 96.56 112 GLN A C 1
ATOM 926 O O . GLN A 1 112 ? -1.002 6.306 -3.838 1.00 96.56 112 GLN A O 1
ATOM 931 N N . TYR A 1 113 ? -0.613 4.368 -4.900 1.00 94.31 113 TYR A N 1
ATOM 932 C CA . TYR A 1 113 ? 0.711 4.066 -4.372 1.00 94.31 113 TYR A CA 1
ATOM 933 C C . TYR A 1 113 ? 1.698 4.010 -5.541 1.00 94.31 113 TYR A C 1
ATOM 935 O O . TYR A 1 113 ? 1.891 2.968 -6.175 1.00 94.31 113 TYR A O 1
ATOM 943 N N . GLY A 1 114 ? 2.242 5.172 -5.916 1.00 93.38 114 GLY A N 1
ATOM 944 C CA . GLY A 1 114 ? 3.051 5.315 -7.124 1.00 93.38 114 GLY A CA 1
ATOM 945 C C . GLY A 1 114 ? 2.275 4.880 -8.369 1.00 93.38 114 GLY A C 1
ATOM 946 O O . GLY A 1 114 ? 1.262 5.484 -8.726 1.00 93.38 114 GLY A O 1
ATOM 947 N N . ILE A 1 115 ? 2.721 3.805 -9.024 1.00 94.38 115 ILE A N 1
ATOM 948 C CA . ILE A 1 115 ? 2.067 3.246 -10.221 1.00 94.38 115 ILE A CA 1
ATOM 949 C C . ILE A 1 115 ? 1.062 2.125 -9.923 1.00 94.38 115 ILE A C 1
ATOM 951 O O . ILE A 1 115 ? 0.637 1.411 -10.833 1.00 94.38 115 ILE A O 1
ATOM 955 N N . THR A 1 116 ? 0.681 1.961 -8.658 1.00 96.00 116 THR A N 1
ATOM 956 C CA . THR A 1 116 ? -0.295 0.960 -8.227 1.00 96.00 116 THR A CA 1
ATOM 957 C C . THR A 1 116 ? -1.497 1.614 -7.543 1.00 96.00 116 THR A C 1
ATOM 959 O O . THR A 1 116 ? -1.369 2.648 -6.895 1.00 96.00 116 THR A O 1
ATOM 962 N N . THR A 1 117 ? -2.684 1.027 -7.679 1.00 97.62 117 THR A N 1
ATOM 963 C CA . THR A 1 117 ? -3.859 1.354 -6.850 1.00 97.62 117 THR A CA 1
ATOM 964 C C . THR A 1 117 ? -4.013 0.269 -5.794 1.00 97.62 117 THR A C 1
ATOM 966 O O . THR A 1 117 ? -3.939 -0.910 -6.134 1.00 97.62 117 THR A O 1
ATOM 969 N N . GLY A 1 118 ? -4.292 0.617 -4.539 1.00 97.69 118 GLY A N 1
ATOM 970 C CA . GLY A 1 118 ? -4.377 -0.390 -3.484 1.00 97.69 118 GLY A CA 1
ATOM 971 C C . GLY A 1 118 ? -5.195 0.001 -2.266 1.00 97.69 118 GLY A C 1
ATOM 972 O O . GLY A 1 118 ? -5.795 1.081 -2.202 1.00 97.69 118 GLY A O 1
ATOM 973 N N . ALA A 1 119 ? -5.227 -0.934 -1.320 1.00 98.31 119 ALA A N 1
ATOM 974 C CA . ALA A 1 119 ? -5.811 -0.747 -0.002 1.00 98.31 119 ALA A CA 1
ATOM 975 C C . ALA A 1 119 ? -5.120 -1.611 1.054 1.00 98.31 119 ALA A C 1
ATOM 977 O O . ALA A 1 119 ? -4.551 -2.672 0.762 1.00 98.31 119 ALA A O 1
ATOM 978 N N . GLU A 1 120 ? -5.214 -1.162 2.299 1.00 98.38 120 GLU A N 1
ATOM 979 C CA . GLU A 1 120 ? -4.492 -1.741 3.422 1.00 98.38 120 GLU A CA 1
ATOM 980 C C . GLU A 1 120 ? -5.334 -1.729 4.701 1.00 98.38 120 GLU A C 1
ATOM 982 O O . GLU A 1 120 ? -6.160 -0.840 4.912 1.00 98.38 120 GLU A O 1
ATOM 987 N N . ILE A 1 121 ? -5.104 -2.722 5.563 1.00 98.69 121 ILE A N 1
ATOM 988 C CA . ILE A 1 121 ? -5.548 -2.730 6.961 1.00 98.69 121 ILE A CA 1
ATOM 989 C C . ILE A 1 121 ? -4.328 -3.002 7.833 1.00 98.69 121 ILE A C 1
ATOM 991 O O . ILE A 1 121 ? -3.747 -4.086 7.751 1.00 98.69 121 ILE A O 1
ATOM 995 N N . GLY A 1 122 ? -3.967 -2.041 8.672 1.00 98.19 122 GLY A N 1
ATOM 996 C CA . GLY A 1 122 ? -2.868 -2.146 9.628 1.00 98.19 122 GLY A CA 1
ATOM 997 C C . GLY A 1 122 ? -3.409 -2.249 11.042 1.00 98.19 122 GLY A C 1
ATOM 998 O O . GLY A 1 122 ? -4.381 -1.583 11.388 1.00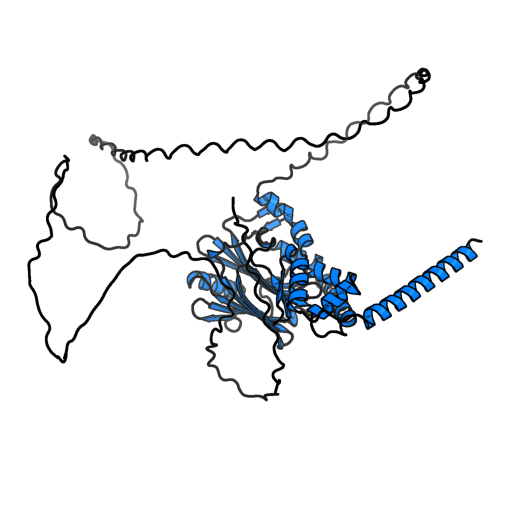 98.19 122 GLY A O 1
ATOM 999 N N . VAL A 1 123 ? -2.800 -3.109 11.848 1.00 98.50 123 VAL A N 1
ATOM 1000 C CA . VAL A 1 123 ? -3.164 -3.351 13.242 1.00 98.50 123 VAL A CA 1
ATOM 1001 C C . VAL A 1 123 ? -1.901 -3.238 14.077 1.00 98.50 123 VAL A C 1
ATOM 1003 O O . VAL A 1 123 ? -0.943 -3.985 13.877 1.00 98.50 123 VAL A O 1
ATOM 1006 N N . TYR A 1 124 ? -1.924 -2.310 15.025 1.00 98.25 124 TYR A N 1
ATOM 1007 C CA . TYR A 1 124 ? -0.798 -1.973 15.883 1.00 98.25 124 TYR A CA 1
ATOM 1008 C C . TYR A 1 124 ? -1.283 -1.755 17.313 1.00 98.25 124 TYR A C 1
ATOM 1010 O O . TYR A 1 124 ? -2.457 -1.446 17.550 1.00 98.25 124 TYR A O 1
ATOM 1018 N N . ASN A 1 125 ? -0.384 -1.894 18.282 1.00 97.81 125 ASN A N 1
ATOM 1019 C CA . ASN A 1 125 ? -0.669 -1.503 19.656 1.00 97.81 125 ASN A CA 1
ATOM 1020 C C . ASN A 1 125 ? 0.583 -0.976 20.357 1.00 97.81 125 ASN A C 1
ATOM 1022 O O . ASN A 1 125 ? 1.695 -1.109 19.859 1.00 97.81 125 ASN A O 1
ATOM 1026 N N . THR A 1 126 ? 0.402 -0.318 21.494 1.00 96.56 126 THR A N 1
ATOM 1027 C CA . THR A 1 126 ? 1.509 0.052 22.372 1.00 96.56 126 THR A CA 1
ATOM 1028 C C . THR A 1 126 ? 1.045 0.172 23.818 1.00 96.56 126 THR A C 1
ATOM 1030 O O . THR A 1 126 ? -0.112 0.497 24.101 1.00 96.56 126 THR A O 1
ATOM 1033 N N . GLU A 1 127 ? 1.977 -0.065 24.733 1.00 95.44 127 GLU A N 1
ATOM 1034 C CA . GLU A 1 127 ? 1.863 0.237 26.166 1.00 95.44 127 GLU A CA 1
ATOM 1035 C C . GLU A 1 127 ? 2.712 1.455 26.558 1.00 95.44 127 GLU A C 1
ATOM 1037 O O . GLU A 1 127 ? 2.679 1.898 27.704 1.00 95.44 127 GLU A O 1
ATOM 1042 N N . ARG A 1 128 ? 3.480 2.006 25.611 1.00 91.62 128 ARG A N 1
ATOM 1043 C CA . ARG A 1 128 ? 4.383 3.131 25.851 1.00 91.62 128 ARG A CA 1
ATOM 1044 C C . ARG A 1 128 ? 3.607 4.421 26.030 1.00 91.62 128 ARG A C 1
ATOM 1046 O O . ARG A 1 128 ? 2.473 4.544 25.568 1.00 91.62 128 ARG A O 1
ATOM 1053 N N . GLU A 1 129 ? 4.258 5.402 26.639 1.00 91.00 129 GLU A N 1
ATOM 1054 C CA . GLU A 1 129 ? 3.818 6.794 26.607 1.00 91.00 129 GLU A CA 1
ATOM 1055 C C . GLU A 1 129 ? 4.053 7.414 25.220 1.00 91.00 129 GLU A C 1
ATOM 1057 O O . GLU A 1 129 ? 4.669 6.811 24.337 1.00 91.00 129 GLU A O 1
ATOM 1062 N N . ASP A 1 130 ? 3.504 8.606 24.997 1.00 92.00 130 ASP A N 1
ATOM 1063 C CA . ASP A 1 130 ? 3.735 9.330 23.750 1.00 92.00 130 ASP A CA 1
ATOM 1064 C C . ASP A 1 130 ? 5.194 9.770 23.625 1.00 92.00 130 ASP A C 1
ATOM 1066 O O . ASP A 1 130 ? 5.849 10.140 24.600 1.00 92.00 130 ASP A O 1
ATOM 1070 N N . ILE A 1 131 ? 5.695 9.760 22.391 1.00 89.12 131 ILE A N 1
ATOM 1071 C CA . ILE A 1 131 ? 6.981 10.367 22.076 1.00 89.12 131 ILE A CA 1
ATOM 1072 C C . ILE A 1 131 ? 6.805 11.876 22.199 1.00 89.12 131 ILE A C 1
ATOM 1074 O O . ILE A 1 131 ? 5.915 12.443 21.564 1.00 89.12 131 ILE A O 1
ATOM 1078 N N . ASP A 1 132 ? 7.670 12.522 22.975 1.00 89.38 132 ASP A N 1
ATOM 1079 C CA . ASP A 1 132 ? 7.736 13.977 23.081 1.00 89.38 132 ASP A CA 1
ATOM 1080 C C . ASP A 1 132 ? 9.145 14.457 22.721 1.00 89.38 132 ASP A C 1
ATOM 1082 O O . ASP A 1 132 ? 10.068 14.468 23.535 1.00 89.38 132 ASP A O 1
ATOM 1086 N N . THR A 1 133 ? 9.324 14.804 21.448 1.00 86.31 133 THR A N 1
ATOM 1087 C CA . THR A 1 133 ? 10.569 15.360 20.910 1.00 86.31 133 THR A CA 1
ATOM 1088 C C . THR A 1 133 ? 10.267 16.582 20.049 1.00 86.31 133 THR A C 1
ATOM 1090 O O . THR A 1 133 ? 9.145 16.765 19.574 1.00 86.31 133 THR A O 1
ATOM 1093 N N . ASP A 1 134 ? 11.287 17.389 19.756 1.00 84.94 134 ASP A N 1
ATOM 1094 C CA . ASP A 1 134 ? 11.150 18.530 18.836 1.00 84.94 134 ASP A CA 1
ATOM 1095 C C . ASP A 1 134 ? 10.729 18.110 17.416 1.00 84.94 134 ASP A C 1
ATOM 1097 O O . ASP A 1 134 ? 10.164 18.907 16.669 1.00 84.94 134 ASP A O 1
ATOM 1101 N N . LYS A 1 135 ? 11.006 16.857 17.030 1.00 81.75 135 LYS A N 1
ATOM 1102 C CA . LYS A 1 135 ? 10.723 16.313 15.693 1.00 81.75 135 LYS A CA 1
ATOM 1103 C C . LYS A 1 135 ? 9.358 15.634 15.591 1.00 81.75 135 LYS A C 1
ATOM 1105 O O . LYS A 1 135 ? 8.770 15.614 14.514 1.00 81.75 135 LYS A O 1
ATOM 1110 N N . PHE A 1 136 ? 8.877 15.046 16.682 1.00 85.31 136 PHE A N 1
ATOM 1111 C CA . PHE A 1 136 ? 7.611 14.325 16.734 1.00 85.31 136 PHE A CA 1
ATOM 1112 C C . PHE A 1 136 ? 7.021 14.392 18.134 1.00 85.31 136 PHE A C 1
ATOM 1114 O O . PHE A 1 136 ? 7.706 14.084 19.113 1.00 85.31 136 PHE A O 1
ATOM 1121 N N . LYS A 1 137 ? 5.734 14.734 18.188 1.00 89.44 137 LYS A N 1
ATOM 1122 C CA . LYS A 1 137 ? 4.907 14.642 19.384 1.00 89.44 137 LYS A CA 1
ATOM 1123 C C . LYS A 1 137 ? 3.696 13.779 19.074 1.00 89.44 137 LYS A C 1
ATOM 1125 O O . LYS A 1 137 ? 2.889 14.154 18.220 1.00 89.44 137 LYS A O 1
ATOM 1130 N N . GLY A 1 138 ? 3.577 12.640 19.743 1.00 90.75 138 GLY A N 1
ATOM 1131 C CA . GLY A 1 138 ? 2.417 11.769 19.609 1.00 90.75 138 GLY A CA 1
ATOM 1132 C C . GLY A 1 138 ? 2.715 10.296 19.839 1.00 90.75 138 GLY A C 1
ATOM 1133 O O . GLY A 1 138 ? 3.825 9.890 20.186 1.00 90.75 138 GLY A O 1
ATOM 1134 N N . THR A 1 139 ? 1.686 9.484 19.636 1.00 93.19 139 THR A N 1
ATOM 1135 C CA . THR A 1 139 ? 1.757 8.046 19.868 1.00 93.19 139 THR A CA 1
ATOM 1136 C C . THR A 1 139 ? 2.566 7.349 18.783 1.00 93.19 139 THR A C 1
ATOM 1138 O O . THR A 1 139 ? 2.306 7.512 17.587 1.00 93.19 139 THR A O 1
ATOM 1141 N N . PHE A 1 140 ? 3.524 6.537 19.216 1.00 93.75 140 PHE A N 1
ATOM 1142 C CA . PHE A 1 140 ? 4.170 5.538 18.381 1.00 93.75 140 PHE A CA 1
ATOM 1143 C C . PHE A 1 140 ? 3.604 4.168 18.731 1.00 93.75 140 PHE A C 1
ATOM 1145 O O . PHE A 1 140 ? 3.570 3.794 19.900 1.00 93.75 140 PHE A O 1
ATOM 1152 N N . TYR A 1 141 ? 3.161 3.436 17.719 1.00 95.06 141 TYR A N 1
ATOM 1153 C CA . TYR A 1 141 ? 2.625 2.097 17.864 1.00 95.06 141 TYR A CA 1
ATOM 1154 C C . TYR A 1 141 ? 3.659 1.056 17.450 1.00 95.06 141 TYR A C 1
ATOM 1156 O O . TYR A 1 141 ? 4.358 1.195 16.446 1.00 95.06 141 TYR A O 1
ATOM 1164 N N . GLU A 1 142 ? 3.732 -0.015 18.222 1.00 93.75 142 GLU A N 1
ATOM 1165 C CA . GLU A 1 142 ? 4.548 -1.182 17.928 1.00 93.75 142 GLU A CA 1
ATOM 1166 C C . GLU A 1 142 ? 3.734 -2.192 17.113 1.00 93.75 142 GLU A C 1
ATOM 1168 O O . GLU A 1 142 ? 2.502 -2.131 17.025 1.00 93.75 142 GLU A O 1
ATOM 1173 N N . ASN A 1 143 ? 4.432 -3.135 16.484 1.00 93.25 143 ASN A N 1
ATOM 1174 C CA . ASN A 1 143 ? 3.747 -4.240 15.833 1.00 93.25 143 ASN A CA 1
ATOM 1175 C C . ASN A 1 143 ? 3.107 -5.162 16.874 1.00 93.25 143 ASN A C 1
ATOM 1177 O O . ASN A 1 143 ? 3.650 -5.372 17.958 1.00 93.25 143 ASN A O 1
ATOM 1181 N N . ILE A 1 144 ? 1.983 -5.758 16.504 1.00 96.00 144 ILE A N 1
ATOM 1182 C CA . ILE A 1 144 ? 1.322 -6.774 17.306 1.00 96.00 144 ILE A CA 1
ATOM 1183 C C . ILE A 1 144 ? 2.072 -8.111 17.245 1.00 96.00 144 ILE A C 1
ATOM 1185 O O . ILE A 1 144 ? 2.729 -8.479 16.258 1.00 96.00 144 ILE A O 1
ATOM 1189 N N . THR A 1 145 ? 1.938 -8.878 18.320 1.00 94.75 145 THR A N 1
ATOM 1190 C CA . THR A 1 145 ? 2.465 -10.246 18.386 1.00 94.75 145 THR A CA 1
ATOM 1191 C C . THR A 1 145 ? 1.661 -11.199 17.491 1.00 94.75 145 THR A C 1
ATOM 1193 O O . THR A 1 145 ? 0.557 -10.884 17.041 1.00 94.75 145 THR A O 1
ATOM 1196 N N . ASN A 1 146 ? 2.197 -12.396 17.222 1.00 95.38 146 ASN A N 1
ATOM 1197 C CA . ASN A 1 146 ? 1.496 -13.393 16.400 1.00 95.38 146 ASN A CA 1
ATOM 1198 C C . ASN A 1 146 ? 0.123 -13.780 16.990 1.00 95.38 146 ASN A C 1
ATOM 1200 O O . ASN A 1 146 ? -0.837 -13.945 16.239 1.00 95.38 146 ASN A O 1
ATOM 1204 N N . ASP A 1 147 ? 0.012 -13.847 18.319 1.00 96.44 147 ASP A N 1
ATOM 1205 C CA . ASP A 1 147 ? -1.227 -14.202 19.031 1.00 96.44 147 ASP A CA 1
ATOM 1206 C C . ASP A 1 147 ? -2.262 -13.069 19.068 1.00 96.44 147 ASP A C 1
ATOM 1208 O O . ASP A 1 147 ? -3.413 -13.261 19.471 1.00 96.44 147 ASP A O 1
ATOM 1212 N N . GLU A 1 148 ? -1.855 -11.868 18.666 1.00 97.06 148 GLU A N 1
ATOM 1213 C CA . GLU A 1 148 ? -2.697 -10.677 18.608 1.00 97.06 148 GLU A CA 1
ATOM 1214 C C . GLU A 1 148 ? -3.216 -10.385 17.198 1.00 97.06 148 GLU A C 1
ATOM 1216 O O . GLU A 1 148 ? -4.052 -9.494 17.032 1.00 97.06 148 GLU A O 1
ATOM 1221 N N . MET A 1 149 ? -2.765 -11.139 16.188 1.00 97.56 149 MET A N 1
ATOM 1222 C CA . MET A 1 149 ? -3.243 -10.992 14.816 1.00 97.56 149 MET A CA 1
ATOM 1223 C C . MET A 1 149 ? -4.758 -11.165 14.718 1.00 97.56 149 MET A C 1
ATOM 1225 O O . MET A 1 149 ? -5.375 -12.005 15.378 1.00 97.56 149 MET A O 1
ATOM 1229 N N . LEU A 1 150 ? -5.366 -10.387 13.825 1.00 98.50 150 LEU A N 1
ATOM 1230 C CA . LEU A 1 150 ? -6.806 -10.399 13.605 1.00 98.50 150 LEU A CA 1
ATOM 1231 C C . LEU A 1 150 ? -7.131 -11.035 12.257 1.00 98.50 150 LEU A C 1
ATOM 1233 O O . LEU A 1 150 ? -6.342 -10.982 11.313 1.00 98.50 150 LEU A O 1
ATOM 1237 N N . LYS A 1 151 ? -8.313 -11.653 12.146 1.00 98.75 151 LYS A N 1
ATOM 1238 C CA . LYS A 1 151 ? -8.812 -12.081 10.833 1.00 98.75 151 LYS A CA 1
ATOM 1239 C C . LYS A 1 151 ? -9.324 -10.841 10.112 1.00 98.75 151 LYS A C 1
ATOM 1241 O O . LYS A 1 151 ? -10.349 -10.275 10.506 1.00 98.75 151 LYS A O 1
ATOM 1246 N N . LEU A 1 152 ? -8.601 -10.450 9.074 1.00 98.81 152 LEU A N 1
ATOM 1247 C CA . LEU A 1 152 ? -8.829 -9.263 8.270 1.00 98.81 152 LEU A CA 1
ATOM 1248 C C . LEU A 1 152 ? -9.314 -9.677 6.884 1.00 98.81 152 LEU A C 1
ATOM 1250 O O . LEU A 1 152 ? -8.900 -10.697 6.332 1.00 98.81 152 LEU A O 1
ATOM 1254 N N . SER A 1 153 ? -10.191 -8.875 6.301 1.00 98.81 153 SER A N 1
ATOM 1255 C CA . SER A 1 153 ? -10.524 -8.967 4.885 1.00 98.81 153 SER A CA 1
ATOM 1256 C C . SER A 1 153 ? -11.023 -7.637 4.372 1.00 98.81 153 SER A C 1
ATOM 1258 O O . SER A 1 153 ? -11.548 -6.838 5.146 1.00 98.81 153 SER A O 1
ATOM 1260 N N . TYR A 1 154 ? -10.898 -7.419 3.071 1.00 98.81 154 TYR A N 1
ATOM 1261 C CA . TYR A 1 154 ? -11.549 -6.298 2.428 1.00 98.81 154 TYR A CA 1
ATOM 1262 C C . TYR A 1 154 ? -11.893 -6.574 0.967 1.00 98.81 154 TYR A C 1
ATOM 1264 O O . TYR A 1 154 ? -11.326 -7.459 0.315 1.00 98.81 154 TYR A O 1
ATOM 1272 N N . ILE A 1 155 ? -12.810 -5.761 0.450 1.00 98.75 155 ILE A N 1
ATOM 1273 C CA . ILE A 1 155 ? -13.102 -5.628 -0.976 1.00 98.75 155 ILE A CA 1
ATOM 1274 C C . ILE A 1 155 ? -12.823 -4.178 -1.360 1.00 98.75 155 ILE A C 1
ATOM 1276 O O . ILE A 1 155 ? -13.436 -3.271 -0.803 1.00 98.75 155 ILE A O 1
ATOM 1280 N N . LEU A 1 156 ? -11.923 -3.963 -2.317 1.00 98.75 156 LEU A N 1
ATOM 1281 C CA . LEU A 1 156 ? -11.667 -2.643 -2.885 1.00 98.75 156 LEU A CA 1
ATOM 1282 C C . LEU A 1 156 ? -12.431 -2.506 -4.198 1.00 98.75 156 LEU A C 1
ATOM 1284 O O . LEU A 1 156 ? -12.371 -3.378 -5.077 1.00 98.75 156 LEU A O 1
ATOM 1288 N N . ARG A 1 157 ? -13.141 -1.391 -4.337 1.00 98.69 157 ARG A N 1
ATOM 1289 C CA . ARG A 1 157 ? -13.889 -1.050 -5.542 1.00 98.69 157 ARG A CA 1
ATOM 1290 C C . ARG A 1 157 ? -13.457 0.299 -6.066 1.00 98.69 157 ARG A C 1
ATOM 1292 O O . ARG A 1 157 ? -13.247 1.222 -5.286 1.00 98.69 157 ARG A O 1
ATOM 1299 N N . LYS A 1 158 ? -13.444 0.419 -7.385 1.00 98.50 158 LYS A N 1
ATOM 1300 C CA . LYS A 1 158 ? -13.274 1.670 -8.109 1.00 98.50 158 LYS A CA 1
ATOM 1301 C C . LYS A 1 158 ? -14.524 1.945 -8.918 1.00 98.50 158 LYS A C 1
ATOM 1303 O O . LYS A 1 158 ? -14.924 1.113 -9.733 1.00 98.50 158 LYS A O 1
ATOM 1308 N N . ASN A 1 159 ? -15.158 3.090 -8.682 1.00 97.81 159 ASN A N 1
ATOM 1309 C CA . ASN A 1 159 ? -16.427 3.452 -9.321 1.00 97.81 159 ASN A CA 1
ATOM 1310 C C . ASN A 1 159 ? -17.473 2.315 -9.225 1.00 97.81 159 ASN A C 1
ATOM 1312 O O . ASN A 1 159 ? -18.149 1.988 -10.196 1.00 97.81 159 ASN A O 1
ATOM 1316 N N . GLY A 1 160 ? -17.540 1.641 -8.069 1.00 97.12 160 GLY A N 1
ATOM 1317 C CA . GLY A 1 160 ? -18.445 0.511 -7.806 1.00 97.12 160 GLY A CA 1
ATOM 1318 C C . GLY A 1 160 ? -17.967 -0.869 -8.289 1.00 97.12 160 GLY A C 1
ATOM 1319 O O . GLY A 1 160 ? -18.399 -1.886 -7.736 1.00 97.12 160 GLY A O 1
ATOM 1320 N N . ARG A 1 161 ? -17.029 -0.941 -9.244 1.00 98.06 161 ARG A N 1
ATOM 1321 C CA . ARG A 1 161 ? -16.475 -2.210 -9.747 1.00 98.06 161 ARG A CA 1
ATOM 1322 C C . ARG A 1 161 ? -15.406 -2.748 -8.802 1.00 98.06 161 ARG A C 1
ATOM 1324 O O . ARG A 1 161 ? -14.502 -2.015 -8.422 1.00 98.06 161 ARG A O 1
ATOM 1331 N N . VAL A 1 162 ? -15.486 -4.031 -8.452 1.00 98.12 162 VAL A N 1
ATOM 1332 C CA . VAL A 1 162 ? -14.444 -4.703 -7.658 1.00 98.12 162 VAL A CA 1
ATOM 1333 C C . VAL A 1 162 ? -13.153 -4.781 -8.464 1.00 98.12 162 VAL A C 1
ATOM 1335 O O . VAL A 1 162 ? -13.174 -5.269 -9.592 1.00 98.12 162 VAL A O 1
ATOM 1338 N N . ILE A 1 163 ? -12.053 -4.332 -7.864 1.00 97.31 163 ILE A N 1
ATOM 1339 C CA . ILE A 1 163 ? -10.712 -4.415 -8.459 1.00 97.31 163 ILE A CA 1
ATOM 1340 C C . ILE A 1 163 ? -9.765 -5.316 -7.661 1.00 97.31 163 ILE A C 1
ATOM 1342 O O . ILE A 1 163 ? -8.785 -5.795 -8.218 1.00 97.31 163 ILE A O 1
ATOM 1346 N N . LEU A 1 164 ? -10.052 -5.565 -6.377 1.00 96.50 164 LEU A N 1
ATOM 1347 C CA . LEU A 1 164 ? -9.175 -6.329 -5.492 1.00 96.50 164 LEU A CA 1
ATOM 1348 C C . LEU A 1 164 ? -9.955 -6.918 -4.306 1.00 96.50 164 LEU A C 1
ATOM 1350 O O . LEU A 1 164 ? -10.868 -6.281 -3.767 1.00 96.50 164 LEU A O 1
ATOM 1354 N N . ARG A 1 165 ? -9.582 -8.130 -3.880 1.00 98.12 165 ARG A N 1
ATOM 1355 C CA . ARG A 1 165 ? -10.102 -8.801 -2.679 1.00 98.12 165 ARG A CA 1
ATOM 1356 C C . ARG A 1 165 ? -8.951 -9.415 -1.894 1.00 98.12 165 ARG A C 1
ATOM 1358 O O . ARG A 1 165 ? -8.099 -10.080 -2.478 1.00 98.12 165 ARG A O 1
ATOM 1365 N N . ARG A 1 166 ? -8.959 -9.242 -0.574 1.00 97.81 166 ARG A N 1
ATOM 1366 C CA . ARG A 1 166 ? -7.967 -9.836 0.334 1.00 97.81 166 ARG A CA 1
ATOM 1367 C C . ARG A 1 166 ? -8.645 -10.387 1.579 1.00 97.81 166 ARG A C 1
ATOM 1369 O O . ARG A 1 166 ? -9.621 -9.811 2.058 1.00 97.81 166 ARG A O 1
ATOM 1376 N N . LYS A 1 167 ? -8.121 -11.492 2.112 1.00 98.00 167 LYS A N 1
ATOM 1377 C CA . LYS A 1 167 ? -8.538 -12.096 3.384 1.00 98.00 167 LYS A CA 1
ATOM 1378 C C . LYS A 1 167 ? -7.382 -12.901 3.970 1.00 98.00 167 LYS A C 1
ATOM 1380 O O . LYS A 1 167 ? -6.880 -13.789 3.294 1.00 98.00 167 LYS A O 1
ATOM 1385 N N . ALA A 1 168 ? -6.994 -12.618 5.209 1.00 98.06 168 ALA A N 1
ATOM 1386 C CA . ALA A 1 168 ? -6.005 -13.405 5.947 1.00 98.06 168 ALA A CA 1
ATOM 1387 C C . ALA A 1 168 ? -6.088 -13.133 7.458 1.00 98.06 168 ALA A C 1
ATOM 1389 O O . ALA A 1 168 ? -6.648 -12.125 7.891 1.00 98.06 168 ALA A O 1
ATOM 1390 N N . LEU A 1 169 ? -5.510 -14.023 8.266 1.00 98.25 169 LEU A N 1
ATOM 1391 C CA . LEU A 1 169 ? -5.066 -13.678 9.619 1.00 98.25 169 LEU A CA 1
ATOM 1392 C C . LEU A 1 169 ? -3.777 -12.863 9.467 1.00 98.25 169 LEU A C 1
ATOM 1394 O O . LEU A 1 169 ? -2.816 -13.387 8.912 1.00 98.25 169 LEU A O 1
ATOM 1398 N N . HIS A 1 170 ? -3.777 -11.588 9.855 1.00 97.69 170 HIS A N 1
ATOM 1399 C CA . HIS A 1 170 ? -2.653 -10.699 9.555 1.00 97.69 170 HIS A CA 1
ATOM 1400 C C . HIS A 1 170 ? -2.572 -9.507 10.514 1.00 97.69 170 HIS A C 1
ATOM 1402 O O . HIS A 1 170 ? -3.565 -9.135 11.141 1.00 97.69 170 HIS A O 1
ATOM 1408 N N . TRP A 1 171 ? -1.390 -8.892 10.589 1.00 97.44 171 TRP A N 1
ATOM 1409 C CA . TRP A 1 171 ? -1.165 -7.605 11.259 1.00 97.44 171 TRP A CA 1
ATOM 1410 C C . TRP A 1 171 ? -1.252 -6.427 10.277 1.00 97.44 171 TRP A C 1
ATOM 1412 O O . TRP A 1 171 ? -1.859 -5.411 10.581 1.00 97.44 171 TRP A O 1
ATOM 1422 N N . TRP A 1 172 ? -0.710 -6.594 9.068 1.00 97.44 172 TRP A N 1
ATOM 1423 C CA . TRP A 1 172 ? -0.769 -5.613 7.975 1.00 97.44 172 TRP A CA 1
ATOM 1424 C C . TRP A 1 172 ? -1.225 -6.221 6.640 1.00 97.44 172 TRP A C 1
ATOM 1426 O O . TRP A 1 172 ? -0.419 -6.733 5.862 1.00 97.44 172 TRP A O 1
ATOM 1436 N N . LEU A 1 173 ? -2.540 -6.258 6.411 1.00 98.06 173 LEU A N 1
ATOM 1437 C CA . LEU A 1 173 ? -3.140 -6.855 5.217 1.00 98.06 173 LEU A CA 1
ATOM 1438 C C . LEU A 1 173 ? -3.176 -5.835 4.077 1.00 98.06 173 LEU A C 1
ATOM 1440 O O . LEU A 1 173 ? -4.038 -4.959 4.074 1.00 98.06 173 LEU A O 1
ATOM 1444 N N . THR A 1 174 ? -2.307 -5.995 3.082 1.00 97.81 174 THR A N 1
ATOM 1445 C CA . THR A 1 174 ? -2.242 -5.093 1.921 1.00 97.81 174 THR A CA 1
ATOM 1446 C C . THR A 1 174 ? -2.638 -5.772 0.617 1.00 97.81 174 THR A C 1
ATOM 1448 O O . THR A 1 174 ? -2.781 -7.001 0.553 1.00 97.81 174 THR A O 1
ATOM 1451 N N . GLY A 1 175 ? -2.817 -4.961 -0.423 1.00 97.69 175 GLY A N 1
ATOM 1452 C CA . GLY A 1 175 ? -2.961 -5.424 -1.791 1.00 97.69 175 GLY A CA 1
ATOM 1453 C C . GLY A 1 175 ? -2.931 -4.263 -2.788 1.00 97.69 175 GLY A C 1
ATOM 1454 O O . GLY A 1 175 ? -3.596 -3.245 -2.580 1.00 97.69 175 GLY A O 1
ATOM 1455 N N . PHE A 1 176 ? -2.166 -4.428 -3.867 1.00 97.50 176 PHE A N 1
ATOM 1456 C CA . PHE A 1 176 ? -1.865 -3.378 -4.840 1.00 97.50 176 PHE A CA 1
ATOM 1457 C C . PHE A 1 176 ? -1.977 -3.904 -6.270 1.00 97.50 176 PHE A C 1
ATOM 1459 O O . PHE A 1 176 ? -1.325 -4.878 -6.643 1.00 97.50 176 PHE A O 1
ATOM 1466 N N . LYS A 1 177 ? -2.792 -3.240 -7.086 1.00 96.31 177 LYS A N 1
ATOM 1467 C CA . LYS A 1 177 ? -2.972 -3.532 -8.505 1.00 96.31 177 LYS A CA 1
ATOM 1468 C C . LYS A 1 177 ? -2.102 -2.603 -9.345 1.00 96.31 177 LYS A C 1
ATOM 1470 O O . LYS A 1 177 ? -2.217 -1.380 -9.242 1.00 96.31 177 LYS A O 1
ATOM 1475 N N . LEU A 1 178 ? -1.229 -3.185 -10.160 1.00 96.38 178 LEU A N 1
ATOM 1476 C CA . LEU A 1 178 ? -0.253 -2.465 -10.977 1.00 96.38 178 LEU A CA 1
ATOM 1477 C C . LEU A 1 178 ? -0.874 -1.881 -12.251 1.00 96.38 178 LEU A C 1
ATOM 1479 O O . LEU A 1 178 ? -1.775 -2.472 -12.837 1.00 96.38 178 LEU A O 1
ATOM 1483 N N . GLY A 1 179 ? -0.393 -0.708 -12.672 1.00 95.31 179 GLY A N 1
ATOM 1484 C CA . GLY A 1 179 ? -0.790 -0.064 -13.930 1.00 95.31 179 GLY A CA 1
ATOM 1485 C C . GLY A 1 179 ? -2.155 0.625 -13.876 1.00 95.31 179 GLY A C 1
ATOM 1486 O O . GLY A 1 179 ? -2.555 1.303 -14.823 1.00 95.31 179 GLY A O 1
ATOM 1487 N N . GLU A 1 180 ? -2.865 0.513 -12.753 1.00 95.44 180 GLU A N 1
ATOM 1488 C CA . GLU A 1 180 ? -4.170 1.123 -12.564 1.00 95.44 180 GLU A CA 1
ATOM 1489 C C . GLU A 1 180 ? -4.058 2.456 -11.811 1.00 95.44 180 GLU A C 1
ATOM 1491 O O . GLU A 1 180 ? -3.665 2.503 -10.647 1.00 95.44 180 GLU A O 1
ATOM 1496 N N . PHE A 1 181 ? -4.452 3.550 -12.473 1.00 97.81 181 PHE A N 1
ATOM 1497 C CA . PHE A 1 181 ? -4.539 4.877 -11.858 1.00 97.81 181 PHE A CA 1
ATOM 1498 C C . PHE A 1 181 ? -5.909 5.117 -11.224 1.00 97.81 181 PHE A C 1
ATOM 1500 O O . PHE A 1 181 ? -6.931 4.989 -11.909 1.00 97.81 181 PHE A O 1
ATOM 1507 N N . SER A 1 182 ? -5.939 5.565 -9.972 1.00 97.62 182 SER A N 1
ATOM 1508 C CA . SER A 1 182 ? -7.160 5.915 -9.250 1.00 97.62 182 SER A CA 1
ATOM 1509 C C . SER A 1 182 ? -6.992 7.200 -8.447 1.00 97.62 182 SER A C 1
ATOM 1511 O O . SER A 1 182 ? -5.938 7.488 -7.884 1.00 97.62 182 SER A O 1
ATOM 1513 N N . LYS A 1 183 ? -8.076 7.971 -8.351 1.00 96.75 183 LYS A N 1
ATOM 1514 C CA . LYS A 1 183 ? -8.174 9.033 -7.345 1.00 96.75 183 LYS A CA 1
ATOM 1515 C C . LYS A 1 183 ? -8.794 8.456 -6.065 1.00 96.75 183 LYS A C 1
ATOM 1517 O O . LYS A 1 183 ? -9.706 7.633 -6.210 1.00 96.75 183 LYS A O 1
ATOM 1522 N N . PRO A 1 184 ? -8.375 8.848 -4.849 1.00 95.62 184 PRO A N 1
ATOM 1523 C CA . PRO A 1 184 ? -8.912 8.275 -3.611 1.00 95.62 184 PRO A CA 1
ATOM 1524 C C . PRO A 1 184 ? -10.443 8.339 -3.515 1.00 95.62 184 PRO A C 1
ATOM 1526 O O . PRO A 1 184 ? -11.081 7.363 -3.118 1.00 95.62 184 PRO A O 1
ATOM 1529 N N . GLU A 1 185 ? -11.052 9.426 -3.999 1.00 95.81 185 GLU A N 1
ATOM 1530 C CA . GLU A 1 185 ? -12.505 9.623 -4.015 1.00 95.81 185 GLU A CA 1
ATOM 1531 C C . GLU A 1 185 ? -13.255 8.686 -4.976 1.00 95.81 185 GLU A C 1
ATOM 1533 O O . GLU A 1 185 ? -14.459 8.488 -4.837 1.00 95.81 185 GLU A O 1
ATOM 1538 N N . SER A 1 186 ? -12.555 8.085 -5.944 1.00 97.69 186 SER A N 1
ATOM 1539 C CA . SER A 1 186 ? -13.127 7.064 -6.834 1.00 97.69 186 SER A CA 1
ATOM 1540 C C . SER A 1 186 ? -13.135 5.665 -6.211 1.00 97.69 186 SER A C 1
ATOM 1542 O O . SER A 1 186 ? -13.731 4.745 -6.779 1.00 97.69 186 SER A O 1
ATOM 1544 N N . LEU A 1 187 ? -12.467 5.498 -5.064 1.00 98.62 187 LEU A N 1
ATOM 1545 C CA . LEU A 1 187 ? -12.295 4.224 -4.381 1.00 98.62 187 LEU A CA 1
ATOM 1546 C C . LEU A 1 187 ? -13.212 4.103 -3.167 1.00 98.62 187 LEU A C 1
ATOM 1548 O O . LEU A 1 187 ? -13.378 5.040 -2.386 1.00 98.62 187 LEU A O 1
ATOM 1552 N N . THR A 1 188 ? -13.727 2.896 -2.961 1.00 98.56 188 THR A N 1
ATOM 1553 C CA . THR A 1 188 ? -14.461 2.499 -1.752 1.00 98.56 188 THR A CA 1
ATOM 1554 C C . THR A 1 188 ? -13.932 1.160 -1.259 1.00 98.56 188 THR A C 1
ATOM 1556 O O . THR A 1 188 ? -13.617 0.293 -2.080 1.00 98.56 188 THR A O 1
ATOM 1559 N N . MET A 1 189 ? -13.849 0.987 0.055 1.00 98.69 189 MET A N 1
ATOM 1560 C CA . MET A 1 189 ? -13.330 -0.215 0.696 1.00 98.69 189 MET A CA 1
ATOM 1561 C C . MET A 1 189 ? -14.367 -0.781 1.668 1.00 98.69 189 MET A C 1
ATOM 1563 O O . MET A 1 189 ? -14.773 -0.114 2.614 1.00 98.69 189 MET A O 1
ATOM 1567 N N . ASP A 1 190 ? -14.767 -2.030 1.455 1.00 98.69 190 ASP A N 1
ATOM 1568 C CA . ASP A 1 190 ? -15.576 -2.791 2.409 1.00 98.69 190 ASP A CA 1
ATOM 1569 C C . ASP A 1 190 ? -14.628 -3.612 3.290 1.00 98.69 190 ASP A C 1
ATOM 1571 O O . ASP A 1 190 ? -14.217 -4.703 2.893 1.00 98.69 190 ASP A O 1
ATOM 1575 N N . ALA A 1 191 ? -14.233 -3.085 4.450 1.00 98.81 191 ALA A N 1
ATOM 1576 C CA . ALA A 1 191 ? -13.319 -3.747 5.383 1.00 98.81 191 ALA A CA 1
ATOM 1577 C C . ALA A 1 191 ? -14.092 -4.618 6.380 1.00 98.81 191 ALA A C 1
ATOM 1579 O O . ALA A 1 191 ? -15.142 -4.221 6.874 1.00 98.81 191 ALA A O 1
ATOM 1580 N N . LYS A 1 192 ? -13.574 -5.796 6.723 1.00 98.88 192 LYS A N 1
ATOM 1581 C CA . LYS A 1 192 ? -14.170 -6.704 7.710 1.00 98.88 192 LYS A CA 1
ATOM 1582 C C . LYS A 1 192 ? -13.095 -7.246 8.641 1.00 98.88 192 LYS A C 1
ATOM 1584 O O . LYS A 1 192 ? -12.156 -7.907 8.200 1.00 98.88 192 LYS A O 1
ATOM 1589 N N . ILE A 1 193 ? -13.274 -6.983 9.933 1.00 98.88 193 ILE A N 1
ATOM 1590 C CA . ILE A 1 193 ? -12.307 -7.263 10.997 1.00 98.88 193 ILE A CA 1
ATOM 1591 C C . ILE A 1 193 ? -12.989 -8.143 12.041 1.00 98.88 193 ILE A C 1
ATOM 1593 O O . ILE A 1 193 ? -14.039 -7.781 12.574 1.00 98.88 193 ILE A O 1
ATOM 1597 N N . THR A 1 194 ? -12.416 -9.310 12.330 1.00 98.81 194 THR A N 1
ATOM 1598 C CA . THR A 1 194 ? -12.894 -10.186 13.411 1.00 98.81 194 THR A CA 1
ATOM 1599 C C . THR A 1 194 ? -11.985 -10.064 14.620 1.00 98.81 194 THR A C 1
ATOM 1601 O O . THR A 1 194 ? -10.821 -10.453 14.563 1.00 98.81 194 THR A O 1
ATOM 1604 N N . PHE A 1 195 ? -12.551 -9.556 15.709 1.00 98.75 195 PHE A N 1
ATOM 1605 C CA . PHE A 1 195 ? -11.854 -9.275 16.955 1.00 98.75 195 PHE A CA 1
ATOM 1606 C C . PHE A 1 195 ? -11.740 -10.513 17.849 1.00 98.75 195 PHE A C 1
ATOM 1608 O O . PHE A 1 195 ? -12.484 -11.498 17.709 1.00 98.75 195 PHE A O 1
ATOM 1615 N N . ARG A 1 196 ? -10.802 -10.440 18.799 1.00 97.56 196 ARG A N 1
ATOM 1616 C CA . ARG A 1 196 ? -10.499 -11.510 19.758 1.00 97.56 196 ARG A CA 1
ATOM 1617 C C . ARG A 1 196 ? -11.727 -11.900 20.572 1.00 97.56 196 ARG A C 1
ATOM 1619 O O . ARG A 1 196 ? -12.122 -13.070 20.584 1.00 97.56 196 ARG A O 1
ATOM 1626 N N . ASP A 1 197 ? -12.390 -10.908 21.148 1.00 98.56 197 ASP A N 1
ATOM 1627 C CA . ASP A 1 197 ? -13.617 -11.040 21.921 1.00 98.56 197 ASP A CA 1
ATOM 1628 C C . ASP A 1 197 ? -14.581 -9.878 21.632 1.00 98.56 197 ASP A C 1
ATOM 1630 O O . ASP A 1 197 ? -14.380 -9.062 20.727 1.00 98.56 197 ASP A O 1
ATOM 1634 N N . ARG A 1 198 ? -15.697 -9.858 22.364 1.00 98.56 198 ARG A N 1
ATOM 1635 C CA . ARG A 1 198 ? -16.706 -8.808 22.225 1.00 98.56 198 ARG A CA 1
ATOM 1636 C C . ARG A 1 198 ? -16.251 -7.481 22.820 1.00 98.56 198 ARG A C 1
ATOM 1638 O O . ARG A 1 198 ? -16.682 -6.465 22.294 1.00 98.56 198 ARG A O 1
ATOM 1645 N N . GLU A 1 199 ? -15.395 -7.495 23.838 1.00 98.62 199 GLU A N 1
ATOM 1646 C CA . GLU A 1 199 ? -14.917 -6.297 24.530 1.00 98.62 199 GLU A CA 1
ATOM 1647 C C . GLU A 1 199 ? -14.015 -5.463 23.615 1.00 98.62 199 GLU A C 1
ATOM 1649 O O . GLU A 1 199 ? -14.289 -4.282 23.404 1.00 98.62 199 GLU A O 1
ATOM 1654 N N . MET A 1 200 ? -13.031 -6.089 22.963 1.00 98.69 200 MET A N 1
ATOM 1655 C CA . MET A 1 200 ? -12.178 -5.419 21.973 1.00 98.69 200 MET A CA 1
ATOM 1656 C C . MET A 1 200 ? -13.005 -4.860 20.810 1.00 98.69 200 MET A C 1
ATOM 1658 O O . MET A 1 200 ? -12.804 -3.731 20.363 1.00 98.69 200 MET A O 1
ATOM 1662 N N . ARG A 1 201 ? -13.980 -5.648 20.342 1.00 98.69 201 ARG A N 1
ATOM 1663 C CA . ARG A 1 201 ? -14.918 -5.231 19.296 1.00 98.69 201 ARG A CA 1
ATOM 1664 C C . ARG A 1 201 ? -15.730 -4.012 19.724 1.00 98.69 201 ARG A C 1
ATOM 1666 O O . ARG A 1 201 ? -15.913 -3.103 18.921 1.00 98.69 201 ARG A O 1
ATOM 1673 N N . ASP A 1 202 ? -16.258 -4.007 20.944 1.00 98.69 202 ASP A N 1
ATOM 1674 C CA . ASP A 1 202 ? -17.078 -2.908 21.458 1.00 98.69 202 ASP A CA 1
ATOM 1675 C C . ASP A 1 202 ? -16.244 -1.634 21.647 1.00 98.69 202 ASP A C 1
ATOM 1677 O O . ASP A 1 202 ? -16.718 -0.550 21.304 1.00 98.69 202 ASP A O 1
ATOM 1681 N N . ALA A 1 203 ? -14.982 -1.759 22.074 1.00 98.81 203 ALA A N 1
ATOM 1682 C CA . ALA A 1 203 ? -14.034 -0.646 22.125 1.00 98.81 203 ALA A CA 1
ATOM 1683 C C . ALA A 1 203 ? -13.789 -0.034 20.733 1.00 98.81 203 ALA A C 1
ATOM 1685 O O . ALA A 1 203 ? -13.904 1.179 20.566 1.00 98.81 203 ALA A O 1
ATOM 1686 N N . PHE A 1 204 ? -13.557 -0.865 19.711 1.00 98.69 204 PHE A N 1
ATOM 1687 C CA . PHE A 1 204 ? -13.405 -0.399 18.329 1.00 98.69 204 PHE A CA 1
ATOM 1688 C C . PHE A 1 204 ? -14.678 0.278 17.787 1.00 98.69 204 PHE A C 1
ATOM 1690 O O . PHE A 1 204 ? -14.610 1.346 17.181 1.00 98.69 204 PHE A O 1
ATOM 1697 N N . VAL A 1 205 ? -15.860 -0.303 18.033 1.00 98.62 205 VAL A N 1
ATOM 1698 C CA . VAL A 1 205 ? -17.153 0.275 17.608 1.00 98.62 205 VAL A CA 1
ATOM 16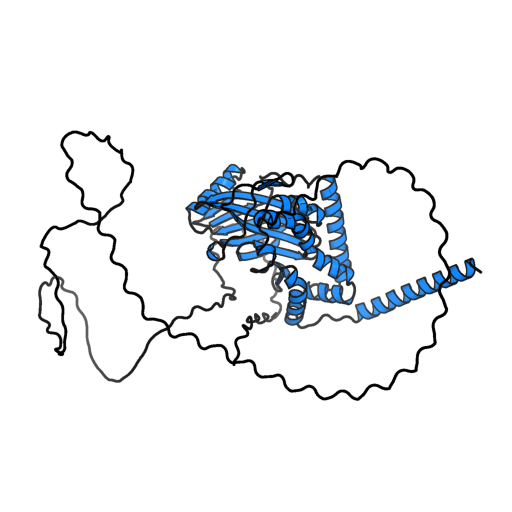99 C C . VAL A 1 205 ? -17.422 1.618 18.288 1.00 98.62 205 VAL A C 1
ATOM 1701 O O . VAL A 1 205 ? -17.957 2.535 17.653 1.00 98.62 205 VAL A O 1
ATOM 1704 N N . LYS A 1 206 ? -17.042 1.758 19.563 1.00 98.50 206 LYS A N 1
ATOM 1705 C CA . LYS A 1 206 ? -17.112 3.039 20.266 1.00 98.50 206 LYS A CA 1
ATOM 1706 C C . LYS A 1 206 ? -16.249 4.082 19.554 1.00 98.50 206 LYS A C 1
ATOM 1708 O O . LYS A 1 206 ? -16.770 5.140 19.224 1.00 98.50 206 LYS A O 1
ATOM 1713 N N . SER A 1 207 ? -14.998 3.760 19.230 1.00 98.25 207 SER A N 1
ATOM 1714 C CA . SER A 1 207 ? -14.107 4.688 18.523 1.00 98.25 207 SER A CA 1
ATOM 1715 C C . SER A 1 207 ? -14.594 5.058 17.123 1.00 98.25 207 SER A C 1
ATOM 1717 O O . SER A 1 207 ? -14.520 6.225 16.753 1.00 98.25 207 SER A O 1
ATOM 1719 N N . LEU A 1 208 ? -15.177 4.121 16.364 1.00 98.12 208 LEU A N 1
ATOM 1720 C CA . LEU A 1 208 ? -15.851 4.457 15.101 1.00 98.12 208 LEU A CA 1
ATOM 1721 C C . LEU A 1 208 ? -16.970 5.486 15.313 1.00 98.12 208 LEU A C 1
ATOM 1723 O O . LEU A 1 208 ? -17.102 6.443 14.552 1.00 98.12 208 LEU A O 1
ATOM 1727 N N . THR A 1 209 ? -17.778 5.295 16.356 1.00 97.44 209 THR A N 1
ATOM 1728 C CA . THR A 1 209 ? -18.882 6.207 16.682 1.00 97.44 209 THR A CA 1
ATOM 1729 C C . THR A 1 209 ? -18.360 7.580 17.109 1.00 97.44 209 THR A C 1
ATOM 1731 O O . THR A 1 209 ? -18.899 8.590 16.661 1.00 97.44 209 THR A O 1
ATOM 1734 N N . ASP A 1 210 ? -17.287 7.626 17.901 1.00 97.44 210 ASP A N 1
ATOM 1735 C CA . ASP A 1 210 ? -16.631 8.866 18.334 1.00 97.44 210 ASP A CA 1
ATOM 1736 C C . ASP A 1 210 ? -16.007 9.630 17.147 1.00 97.44 210 ASP A C 1
ATOM 1738 O O . ASP A 1 210 ? -16.046 10.859 17.120 1.00 97.44 210 ASP A O 1
ATOM 1742 N N . LEU A 1 211 ? -15.510 8.918 16.126 1.00 96.75 211 LEU A N 1
ATOM 1743 C CA . LEU A 1 211 ? -15.071 9.498 14.847 1.00 96.75 211 LEU A CA 1
ATOM 1744 C C . LEU A 1 211 ? -16.236 10.030 13.992 1.00 96.75 211 LEU A C 1
ATOM 1746 O O . LEU A 1 211 ? -16.010 10.769 13.038 1.00 96.75 211 LEU A O 1
ATOM 1750 N N . GLY A 1 212 ? -17.484 9.675 14.309 1.00 97.00 212 GLY A N 1
ATOM 1751 C CA . GLY A 1 212 ? -18.676 10.134 13.592 1.00 97.00 212 GLY A CA 1
ATOM 1752 C C . GLY A 1 212 ? -19.219 9.157 12.545 1.00 97.00 212 GLY A C 1
ATOM 1753 O O . GLY A 1 212 ? -20.055 9.548 11.726 1.00 97.00 212 GLY A O 1
ATOM 1754 N N . TYR A 1 213 ? -18.793 7.889 12.558 1.00 97.25 213 TYR A N 1
ATOM 1755 C CA . TYR A 1 213 ? -19.414 6.857 11.726 1.00 97.25 213 TYR A CA 1
ATOM 1756 C C . TYR A 1 213 ? -20.858 6.594 12.164 1.00 97.25 213 TYR A C 1
ATOM 1758 O O . TYR A 1 213 ? -21.152 6.384 13.344 1.00 97.25 213 TYR A O 1
ATOM 1766 N N . VAL A 1 214 ? -21.775 6.534 11.197 1.00 94.56 214 VAL A N 1
ATOM 1767 C CA . VAL A 1 214 ? -23.190 6.229 11.463 1.00 94.56 214 VAL A CA 1
ATOM 1768 C C . VAL A 1 214 ? -23.526 4.761 11.188 1.00 94.56 214 VAL A C 1
ATOM 1770 O O . VAL A 1 214 ? -22.828 4.067 10.458 1.00 94.56 214 VAL A O 1
ATOM 1773 N N . ARG A 1 215 ? -24.667 4.285 11.708 1.00 87.69 215 ARG A N 1
ATOM 1774 C CA . ARG A 1 215 ? -25.120 2.877 11.610 1.00 87.69 215 ARG A CA 1
ATOM 1775 C C . ARG A 1 215 ? -25.225 2.294 10.190 1.00 87.69 215 ARG A C 1
ATOM 1777 O O . ARG A 1 215 ? -25.332 1.085 10.057 1.00 87.69 215 ARG A O 1
ATOM 1784 N N . LYS A 1 216 ? -25.263 3.127 9.144 1.00 93.19 216 LYS A N 1
ATOM 1785 C CA . LYS A 1 216 ? -25.274 2.675 7.738 1.00 93.19 216 LYS A CA 1
ATOM 1786 C C . LYS A 1 216 ? -23.869 2.476 7.153 1.00 93.19 216 LYS A C 1
ATOM 1788 O O . LYS A 1 216 ? -23.745 1.920 6.072 1.00 93.19 216 LYS A O 1
ATOM 1793 N N . GLU A 1 217 ? -22.838 2.963 7.837 1.00 96.19 217 GLU A N 1
ATOM 1794 C CA . GLU A 1 217 ? -21.439 2.937 7.388 1.00 96.19 217 GLU A CA 1
ATOM 1795 C C . GLU A 1 217 ? -20.638 1.817 8.050 1.00 96.19 217 GLU A C 1
ATOM 1797 O O . GLU A 1 217 ? -19.505 1.557 7.665 1.00 96.19 217 GLU A O 1
ATOM 1802 N N . TYR A 1 218 ? -21.219 1.123 9.027 1.00 98.00 218 TYR A N 1
ATOM 1803 C CA . TYR A 1 218 ? -20.657 -0.106 9.560 1.00 98.00 218 TYR A CA 1
ATOM 1804 C C . TYR A 1 218 ? -21.756 -1.037 10.071 1.00 98.00 218 TYR A C 1
ATOM 1806 O O . TYR A 1 218 ? -22.867 -0.616 10.387 1.00 98.00 218 TYR A O 1
ATOM 1814 N N . SER A 1 219 ? -21.436 -2.321 10.178 1.00 98.19 219 SER A N 1
ATOM 1815 C CA . SER A 1 219 ? -22.301 -3.342 10.762 1.00 98.19 219 SER A CA 1
ATOM 1816 C C . SER A 1 219 ? -21.515 -4.240 11.705 1.00 98.19 219 SER A C 1
ATOM 1818 O O . SER A 1 219 ? -20.296 -4.378 11.594 1.00 98.19 219 SER A O 1
ATOM 1820 N N . VAL A 1 220 ? -22.220 -4.858 12.649 1.00 98.31 220 VAL A N 1
ATOM 1821 C CA . VAL A 1 220 ? -21.621 -5.696 13.686 1.00 98.31 220 VAL A CA 1
ATOM 1822 C C . VAL A 1 220 ? -22.338 -7.039 13.734 1.00 98.31 220 VAL A C 1
ATOM 1824 O O . VAL A 1 220 ? -23.557 -7.089 13.893 1.00 98.31 220 VAL A O 1
ATOM 1827 N N . ARG A 1 221 ? -21.583 -8.138 13.632 1.00 97.88 221 ARG A N 1
ATOM 1828 C CA . ARG A 1 221 ? -22.087 -9.514 13.757 1.00 97.88 221 ARG A CA 1
ATOM 1829 C C . ARG A 1 221 ? -21.149 -10.318 14.650 1.00 97.88 221 ARG A C 1
ATOM 1831 O O . ARG A 1 221 ? -20.024 -10.630 14.270 1.00 97.88 221 ARG A O 1
ATOM 1838 N N . GLY A 1 222 ? -21.610 -10.671 15.849 1.00 98.06 222 GLY A N 1
ATOM 1839 C CA . GLY A 1 222 ? -20.795 -11.399 16.824 1.00 98.06 222 GLY A CA 1
ATOM 1840 C C . GLY A 1 222 ? -19.547 -10.606 17.226 1.00 98.06 222 GLY A C 1
ATOM 1841 O O . GLY A 1 222 ? -19.666 -9.544 17.827 1.00 98.06 222 GLY A O 1
ATOM 1842 N N . LYS A 1 223 ? -18.362 -11.134 16.900 1.00 98.50 223 LYS A N 1
ATOM 1843 C CA . LYS A 1 223 ? -17.062 -10.474 17.134 1.00 98.50 223 LYS A CA 1
ATOM 1844 C C . LYS A 1 223 ? -16.547 -9.707 15.916 1.00 98.50 223 LYS A C 1
ATOM 1846 O O . LYS A 1 223 ? -15.413 -9.249 15.922 1.00 98.50 223 LYS A O 1
ATOM 1851 N N . THR A 1 224 ? -17.331 -9.626 14.848 1.00 98.75 224 THR A N 1
ATOM 1852 C CA . THR A 1 224 ? -16.885 -9.081 13.570 1.00 98.75 224 THR A CA 1
ATOM 1853 C C . THR A 1 224 ? -17.548 -7.743 13.300 1.00 98.75 224 THR A C 1
ATOM 1855 O O . THR A 1 224 ? -18.766 -7.611 13.442 1.00 98.75 224 THR A O 1
ATOM 1858 N N . VAL A 1 225 ? -16.750 -6.771 12.869 1.00 98.81 225 VAL A N 1
ATOM 1859 C CA . VAL A 1 225 ? -17.215 -5.465 12.393 1.00 98.81 225 VAL A CA 1
ATOM 1860 C C . VAL A 1 225 ? -16.924 -5.377 10.904 1.00 98.81 225 VAL A C 1
ATOM 1862 O O . VAL A 1 225 ? -15.829 -5.733 10.472 1.00 98.81 225 VAL A O 1
ATOM 1865 N N . SER A 1 226 ? -17.909 -4.937 10.127 1.00 98.75 226 SER A N 1
ATOM 1866 C CA . SER A 1 226 ? -17.720 -4.585 8.718 1.00 98.75 226 SER A CA 1
ATOM 1867 C C . SER A 1 226 ? -17.876 -3.078 8.572 1.00 98.75 226 SER A C 1
ATOM 1869 O O . SER A 1 226 ? -18.889 -2.552 9.020 1.00 98.75 226 SER A O 1
ATOM 1871 N N . VAL A 1 227 ? -16.902 -2.399 7.977 1.00 98.62 227 VAL A N 1
ATOM 1872 C CA . VAL A 1 227 ? -16.848 -0.943 7.795 1.00 98.62 227 VAL A CA 1
ATOM 1873 C C . VAL A 1 227 ? -16.892 -0.637 6.300 1.00 98.62 227 VAL A C 1
ATOM 1875 O O . VAL A 1 227 ? -16.113 -1.194 5.529 1.00 98.62 227 VAL A O 1
ATOM 1878 N N . HIS A 1 228 ? -17.805 0.241 5.894 1.00 98.12 228 HIS A N 1
ATOM 1879 C CA . HIS A 1 228 ? -17.919 0.749 4.531 1.00 98.12 228 HIS A CA 1
ATOM 1880 C C . HIS A 1 228 ? -17.155 2.074 4.419 1.00 98.12 228 HIS A C 1
ATOM 1882 O O . HIS A 1 228 ? -17.703 3.159 4.629 1.00 98.12 228 HIS A O 1
ATOM 1888 N N . PHE A 1 229 ? -15.861 1.976 4.127 1.00 98.00 229 PHE A N 1
ATOM 1889 C CA . PHE A 1 229 ? -14.944 3.106 4.074 1.00 98.00 229 PHE A CA 1
ATOM 1890 C C . PHE A 1 229 ? -14.984 3.779 2.694 1.00 98.00 229 PHE A C 1
ATOM 1892 O O . PHE A 1 229 ? -14.484 3.260 1.692 1.00 98.00 229 PHE A O 1
ATOM 1899 N N . THR A 1 230 ? -15.610 4.956 2.642 1.00 96.00 230 THR A N 1
ATOM 1900 C CA . THR A 1 230 ? -15.808 5.748 1.415 1.00 96.00 230 THR A CA 1
ATOM 1901 C C . TH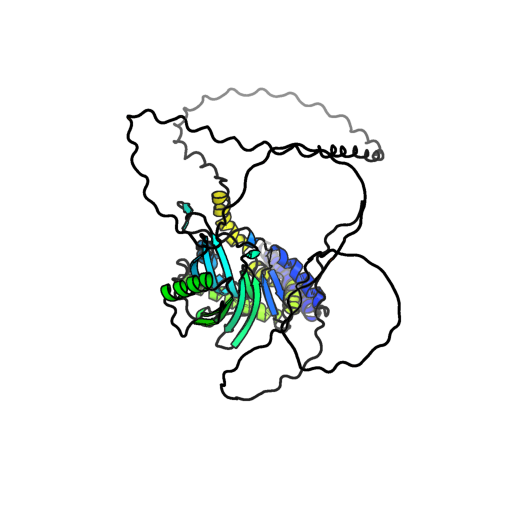R A 1 230 ? -15.098 7.091 1.508 1.00 96.00 230 THR A C 1
ATOM 1903 O O . THR A 1 230 ? -14.158 7.351 0.761 1.00 96.00 230 THR A O 1
ATOM 1906 N N . THR A 1 231 ? -15.513 7.922 2.458 1.00 94.25 231 THR A N 1
ATOM 1907 C CA . THR A 1 231 ? -14.894 9.201 2.794 1.00 94.25 231 THR A CA 1
ATOM 1908 C C . THR A 1 231 ? -14.375 9.122 4.223 1.00 94.25 231 THR A C 1
ATOM 1910 O O . THR A 1 231 ? -15.143 8.719 5.101 1.00 94.25 231 THR A O 1
ATOM 1913 N N . PRO A 1 232 ? -13.115 9.507 4.471 1.00 95.00 232 PRO A N 1
ATOM 1914 C CA . PRO A 1 232 ? -12.576 9.499 5.818 1.00 95.00 232 PRO A CA 1
ATOM 1915 C C . PRO A 1 232 ? -13.322 10.465 6.736 1.00 95.00 232 PRO A C 1
ATOM 1917 O O . PRO A 1 232 ? -13.751 11.549 6.326 1.00 95.00 232 PRO A O 1
ATOM 1920 N N . ARG A 1 233 ? -13.493 10.046 7.987 1.00 94.62 233 ARG A N 1
ATOM 1921 C CA . ARG A 1 233 ? -14.075 10.841 9.070 1.00 94.62 233 ARG A CA 1
ATOM 1922 C C . ARG A 1 233 ? -13.001 11.548 9.888 1.00 94.62 233 ARG A C 1
ATOM 1924 O O . ARG A 1 233 ? -13.237 12.647 10.384 1.00 94.62 233 ARG A O 1
ATOM 1931 N N . SER A 1 234 ? -11.817 10.957 9.976 1.00 92.38 234 SER A N 1
ATOM 1932 C CA . SER A 1 234 ? -10.630 11.580 10.553 1.00 92.38 234 SER A CA 1
ATOM 1933 C C . SER A 1 234 ? -9.985 12.626 9.623 1.00 92.38 234 SER A C 1
ATOM 1935 O O . SER A 1 234 ? -10.071 12.539 8.389 1.00 92.38 234 SER A O 1
ATOM 1937 N N . PRO A 1 235 ? -9.298 13.633 10.200 1.00 88.12 235 PRO A N 1
ATOM 1938 C CA . PRO A 1 235 ? -8.495 14.575 9.431 1.00 88.12 235 PRO A CA 1
ATOM 1939 C C . PRO A 1 235 ? -7.397 13.860 8.643 1.00 88.12 235 PRO A C 1
ATOM 1941 O O . PRO A 1 235 ? -6.586 13.133 9.213 1.00 88.12 235 PRO A O 1
ATOM 1944 N N . GLN A 1 236 ? -7.343 14.133 7.341 1.00 90.50 236 GLN A N 1
ATOM 1945 C CA . GLN A 1 236 ? -6.259 13.666 6.481 1.00 90.50 236 GLN A CA 1
ATOM 1946 C C . GLN A 1 236 ? -4.946 14.392 6.798 1.00 90.50 236 GLN A C 1
ATOM 1948 O O . GLN A 1 236 ? -4.916 15.388 7.528 1.00 90.50 236 GLN A O 1
ATOM 1953 N N . THR A 1 237 ? -3.849 13.871 6.262 1.00 79.81 237 THR A N 1
ATOM 1954 C CA . THR A 1 237 ? -2.495 14.378 6.502 1.00 79.81 237 THR A CA 1
ATOM 1955 C C . THR A 1 237 ? -2.363 15.860 6.152 1.00 79.81 237 THR A C 1
ATOM 1957 O O . THR A 1 237 ? -2.869 16.333 5.135 1.00 79.81 237 THR A O 1
ATOM 1960 N N . LEU A 1 238 ? -1.679 16.620 7.009 1.00 71.62 238 LEU A N 1
ATOM 1961 C CA . LEU A 1 238 ? -1.467 18.062 6.839 1.00 71.62 238 LEU A CA 1
ATOM 1962 C C . LEU A 1 238 ? -0.601 18.369 5.611 1.00 71.62 238 LEU A C 1
ATOM 1964 O O . LEU A 1 238 ? -0.788 19.383 4.938 1.00 71.62 238 LEU A O 1
ATOM 1968 N N . SER A 1 239 ? 0.337 17.475 5.317 1.00 71.69 239 SER A N 1
ATOM 1969 C CA . SER A 1 239 ? 1.178 17.477 4.116 1.00 71.69 239 SER A CA 1
ATOM 1970 C C . SER A 1 239 ? 0.379 17.377 2.811 1.00 71.69 239 SER A C 1
ATOM 1972 O O . SER A 1 239 ? 0.833 17.876 1.776 1.00 71.69 239 SER A O 1
ATOM 1974 N N . ARG A 1 240 ? -0.831 16.802 2.836 1.00 74.88 240 ARG A N 1
ATOM 1975 C CA . ARG A 1 240 ? -1.717 16.670 1.672 1.00 74.88 240 ARG A CA 1
ATOM 1976 C C . ARG A 1 240 ? -2.431 17.991 1.373 1.00 74.88 240 ARG A C 1
ATOM 1978 O O . ARG A 1 240 ? -3.638 18.152 1.541 1.00 74.88 240 ARG A O 1
ATOM 1985 N N . ASN A 1 241 ? -1.669 18.967 0.884 1.00 80.50 241 ASN A N 1
ATOM 1986 C CA . ASN A 1 241 ? -2.242 20.161 0.271 1.00 80.50 241 ASN A CA 1
ATOM 1987 C C . ASN A 1 241 ? -2.669 19.870 -1.183 1.00 80.50 241 ASN A C 1
ATOM 1989 O O . ASN A 1 241 ? -2.039 19.084 -1.894 1.00 80.50 241 ASN A O 1
ATOM 1993 N N . LYS A 1 242 ? -3.730 20.542 -1.650 1.00 84.06 242 LYS A N 1
ATOM 1994 C CA . LYS A 1 242 ? -4.343 20.284 -2.970 1.00 84.06 242 LYS A CA 1
ATOM 1995 C C . LYS A 1 242 ? -3.374 20.430 -4.148 1.00 84.06 242 LYS A C 1
ATOM 1997 O O . LYS A 1 242 ? -3.538 19.749 -5.158 1.00 84.06 242 LYS A O 1
ATOM 2002 N N . VAL A 1 243 ? -2.395 21.331 -4.046 1.00 85.75 243 VAL A N 1
ATOM 2003 C CA . VAL A 1 243 ? -1.431 21.587 -5.127 1.00 85.75 243 VAL A CA 1
ATOM 2004 C C . VAL A 1 243 ? -0.472 20.410 -5.259 1.00 85.75 243 VAL A C 1
ATOM 2006 O O . VAL A 1 243 ? -0.360 19.834 -6.339 1.00 85.75 243 VAL A O 1
ATOM 2009 N N . GLN A 1 244 ? 0.167 20.017 -4.157 1.00 85.94 244 GLN A N 1
ATOM 2010 C CA . GLN A 1 244 ? 1.074 18.874 -4.115 1.00 85.94 244 GLN A CA 1
ATOM 2011 C C . GLN A 1 244 ? 0.358 17.583 -4.514 1.00 85.94 244 GLN A C 1
ATOM 2013 O O . GLN A 1 244 ? 0.863 16.853 -5.362 1.00 85.94 244 GLN A O 1
ATOM 2018 N N . GLU A 1 245 ? -0.841 17.343 -3.981 1.00 89.12 245 GLU A N 1
ATOM 2019 C CA . GLU A 1 245 ? -1.658 16.185 -4.352 1.00 89.12 245 GLU A CA 1
ATOM 2020 C C . GLU A 1 245 ? -1.914 16.127 -5.862 1.00 89.12 245 GLU A C 1
ATOM 2022 O O . GLU A 1 245 ? -1.730 15.081 -6.482 1.00 89.12 245 GLU A O 1
ATOM 2027 N N . THR A 1 246 ? -2.284 17.256 -6.475 1.00 90.94 246 THR A N 1
ATOM 2028 C CA . THR A 1 246 ? -2.541 17.322 -7.921 1.00 90.94 246 THR A CA 1
ATOM 2029 C C . THR A 1 246 ? -1.281 17.012 -8.729 1.00 90.94 246 THR A C 1
ATOM 2031 O O . THR A 1 246 ? -1.351 16.265 -9.704 1.00 90.94 246 THR A O 1
ATOM 2034 N N . LEU A 1 247 ? -0.124 17.547 -8.327 1.00 92.50 247 LEU A N 1
ATOM 2035 C CA . LEU A 1 247 ? 1.155 17.302 -9.005 1.00 92.50 247 LEU A CA 1
ATOM 2036 C C . LEU A 1 247 ? 1.591 15.834 -8.900 1.00 92.50 247 LEU A C 1
ATOM 2038 O O . LEU A 1 247 ? 1.973 15.226 -9.905 1.00 92.50 247 LEU A O 1
ATOM 2042 N N . VAL A 1 248 ? 1.491 15.252 -7.703 1.00 93.19 248 VAL A N 1
ATOM 2043 C CA . VAL A 1 248 ? 1.811 13.840 -7.464 1.00 93.19 248 VAL A CA 1
ATOM 2044 C C . VAL A 1 248 ? 0.861 12.944 -8.257 1.00 93.19 248 VAL A C 1
ATOM 2046 O O . VAL A 1 248 ? 1.313 12.066 -8.990 1.00 93.19 248 VAL A O 1
ATOM 2049 N N . GLN A 1 249 ? -0.448 13.204 -8.215 1.00 95.38 249 GLN A N 1
ATOM 2050 C CA . GLN A 1 249 ? -1.418 12.405 -8.965 1.00 95.38 249 GLN A CA 1
ATOM 2051 C C . GLN A 1 249 ? -1.282 12.558 -10.480 1.00 95.38 249 GLN A C 1
ATOM 2053 O O . GLN A 1 249 ? -1.495 11.591 -11.212 1.00 95.38 249 GLN A O 1
ATOM 2058 N N . GLN A 1 250 ? -0.883 13.731 -10.977 1.00 96.00 250 GLN A N 1
ATOM 2059 C CA . GLN A 1 250 ? -0.561 13.898 -12.393 1.00 96.00 250 GLN A CA 1
ATOM 2060 C C . GLN A 1 250 ? 0.643 13.033 -12.786 1.00 96.00 250 GLN A C 1
ATOM 2062 O O . GLN A 1 250 ? 0.614 12.383 -13.833 1.00 96.00 250 GLN A O 1
ATOM 2067 N N . THR A 1 251 ? 1.669 12.987 -11.935 1.00 94.94 251 THR A N 1
ATOM 2068 C CA . THR A 1 251 ? 2.851 12.135 -12.123 1.00 94.94 251 THR A CA 1
ATOM 2069 C C . THR A 1 251 ? 2.461 10.658 -12.118 1.00 94.94 251 THR A C 1
ATOM 2071 O O . THR A 1 251 ? 2.762 9.949 -13.076 1.00 94.94 251 THR A O 1
ATOM 2074 N N . ASN A 1 252 ? 1.692 10.210 -11.123 1.00 95.62 252 ASN A N 1
ATOM 2075 C CA . ASN A 1 252 ? 1.192 8.835 -11.038 1.00 95.62 252 ASN A CA 1
ATOM 2076 C C . ASN A 1 252 ? 0.337 8.454 -12.252 1.00 95.62 252 ASN A C 1
ATOM 2078 O O . ASN A 1 252 ? 0.524 7.382 -12.828 1.00 95.62 252 ASN A O 1
ATOM 2082 N N . SER A 1 253 ? -0.555 9.344 -12.698 1.00 97.31 253 SER A N 1
ATOM 2083 C CA . SER A 1 253 ? -1.381 9.126 -13.891 1.00 97.31 253 SER A CA 1
ATOM 2084 C C . SER A 1 253 ? -0.533 8.975 -15.154 1.00 97.31 253 SER A C 1
ATOM 2086 O O . SER A 1 253 ? -0.764 8.063 -15.950 1.00 97.31 253 SER A O 1
ATOM 2088 N N . ASN A 1 254 ? 0.462 9.847 -15.340 1.00 96.88 254 ASN A N 1
ATOM 2089 C CA . ASN A 1 254 ? 1.376 9.785 -16.479 1.00 96.88 254 ASN A CA 1
ATOM 2090 C C . ASN A 1 254 ? 2.210 8.499 -16.455 1.00 96.88 254 ASN A C 1
ATOM 2092 O O . ASN A 1 254 ? 2.358 7.852 -17.489 1.00 96.88 254 ASN A O 1
ATOM 2096 N N . ASN A 1 255 ? 2.686 8.096 -15.279 1.00 95.81 255 ASN A N 1
ATOM 2097 C CA . ASN A 1 255 ? 3.468 6.882 -15.093 1.00 95.81 255 ASN A CA 1
ATOM 2098 C C . ASN A 1 255 ? 2.649 5.609 -15.358 1.00 95.81 255 ASN A C 1
ATOM 2100 O O . ASN A 1 255 ? 3.128 4.719 -16.058 1.00 95.81 255 ASN A O 1
ATOM 2104 N N . CYS A 1 256 ? 1.395 5.541 -14.894 1.00 96.62 256 CYS A N 1
ATOM 2105 C CA . CYS A 1 256 ? 0.495 4.429 -15.226 1.00 96.62 256 CYS A CA 1
ATOM 2106 C C . CYS A 1 256 ? 0.242 4.355 -16.739 1.00 96.62 256 CYS A C 1
ATOM 2108 O O . CYS A 1 256 ? 0.330 3.284 -17.331 1.00 96.62 256 CYS A O 1
ATOM 2110 N N . LYS A 1 257 ? -0.007 5.499 -17.396 1.00 97.00 257 LYS A N 1
ATOM 2111 C CA . LYS A 1 257 ? -0.180 5.555 -18.859 1.00 97.00 257 LYS A CA 1
ATOM 2112 C C . LYS A 1 257 ? 1.074 5.114 -19.605 1.00 97.00 257 LYS A C 1
ATOM 2114 O O . LYS A 1 257 ? 0.954 4.428 -20.613 1.00 97.00 257 LYS A O 1
ATOM 2119 N N . LEU A 1 258 ? 2.256 5.507 -19.131 1.00 95.00 258 LEU A N 1
ATOM 2120 C CA . LEU A 1 258 ? 3.531 5.091 -19.709 1.00 95.00 258 LEU A CA 1
ATOM 2121 C C . LEU A 1 258 ? 3.723 3.576 -19.582 1.00 95.00 258 LEU A C 1
ATOM 2123 O O . LEU A 1 258 ? 4.055 2.931 -20.574 1.00 95.00 258 LEU A O 1
ATOM 2127 N N . TYR A 1 259 ? 3.471 3.015 -18.396 1.00 95.56 259 TYR A N 1
ATOM 2128 C CA . TYR A 1 259 ? 3.523 1.574 -18.152 1.00 95.56 259 TYR A CA 1
ATOM 2129 C C . TYR A 1 259 ? 2.562 0.814 -19.076 1.00 95.56 259 TYR A C 1
ATOM 2131 O O . TYR A 1 259 ? 2.990 -0.092 -19.793 1.00 95.56 259 TYR A O 1
ATOM 2139 N N . GLU A 1 260 ? 1.292 1.222 -19.135 1.00 95.44 260 GLU A N 1
ATOM 2140 C CA . GLU A 1 260 ? 0.285 0.580 -19.988 1.00 95.44 260 GLU A CA 1
ATOM 2141 C C . GLU A 1 260 ? 0.602 0.735 -21.480 1.00 95.44 260 GLU A C 1
ATOM 2143 O O . GLU A 1 260 ? 0.455 -0.212 -22.246 1.00 95.44 260 GLU A O 1
ATOM 2148 N N . PHE A 1 261 ? 1.105 1.893 -21.913 1.00 94.31 261 PHE A N 1
ATOM 2149 C CA . PHE A 1 261 ? 1.524 2.092 -23.301 1.00 94.31 261 PHE A CA 1
ATOM 2150 C C . PHE A 1 261 ? 2.711 1.195 -23.674 1.00 94.31 261 PHE A C 1
ATOM 2152 O O . PHE A 1 261 ? 2.714 0.578 -24.739 1.00 94.31 261 PHE A O 1
ATOM 2159 N N . ALA A 1 262 ? 3.718 1.108 -22.803 1.00 91.75 262 ALA A N 1
ATOM 2160 C CA . ALA A 1 262 ? 4.924 0.334 -23.067 1.00 91.75 262 ALA A CA 1
ATOM 2161 C C . ALA A 1 262 ? 4.677 -1.179 -23.033 1.00 91.75 262 ALA A C 1
ATOM 2163 O O . ALA A 1 262 ? 5.315 -1.920 -23.783 1.00 91.75 262 ALA A O 1
ATOM 2164 N N . THR A 1 263 ? 3.765 -1.637 -22.175 1.00 94.94 263 THR A N 1
ATOM 2165 C CA . THR A 1 263 ? 3.526 -3.064 -21.914 1.00 94.94 263 THR A CA 1
ATOM 2166 C C . THR A 1 263 ? 2.223 -3.592 -22.517 1.00 94.94 263 THR A C 1
ATOM 2168 O O . THR A 1 263 ? 2.003 -4.799 -22.507 1.00 94.94 263 THR A O 1
ATOM 2171 N N . GLY A 1 264 ? 1.395 -2.736 -23.128 1.00 92.94 264 GLY A N 1
ATOM 2172 C CA . GLY A 1 264 ? 0.041 -3.058 -23.604 1.00 92.94 264 GLY A CA 1
ATOM 2173 C C . GLY A 1 264 ? -0.066 -4.123 -24.701 1.00 92.94 264 GLY A C 1
ATOM 2174 O O . GLY A 1 264 ? -1.170 -4.499 -25.084 1.00 92.94 264 GLY A O 1
ATOM 2175 N N . LYS A 1 265 ? 1.063 -4.644 -25.199 1.00 92.62 265 LYS A N 1
ATOM 2176 C CA . LYS A 1 265 ? 1.105 -5.861 -26.027 1.00 92.62 265 LYS A CA 1
ATOM 2177 C C . LYS A 1 265 ? 0.729 -7.121 -25.226 1.00 92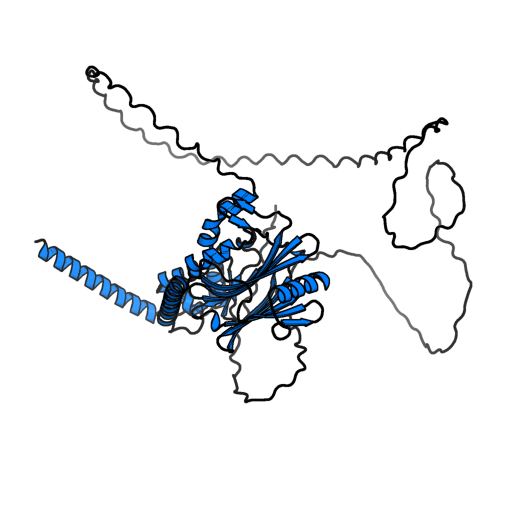.62 265 LYS A C 1
ATOM 2179 O O . LYS A 1 265 ? 0.329 -8.110 -25.835 1.00 92.62 265 LYS A O 1
ATOM 2184 N N . TYR A 1 266 ? 0.873 -7.093 -23.901 1.00 94.12 266 TYR A N 1
ATOM 2185 C CA . TYR A 1 266 ? 0.610 -8.218 -23.004 1.00 94.12 266 TYR A CA 1
ATOM 2186 C C . TYR A 1 266 ? -0.577 -7.907 -22.091 1.00 94.12 266 TYR A C 1
ATOM 2188 O O . TYR A 1 266 ? -0.743 -6.776 -21.633 1.00 94.12 266 TYR A O 1
ATOM 2196 N N . SER A 1 2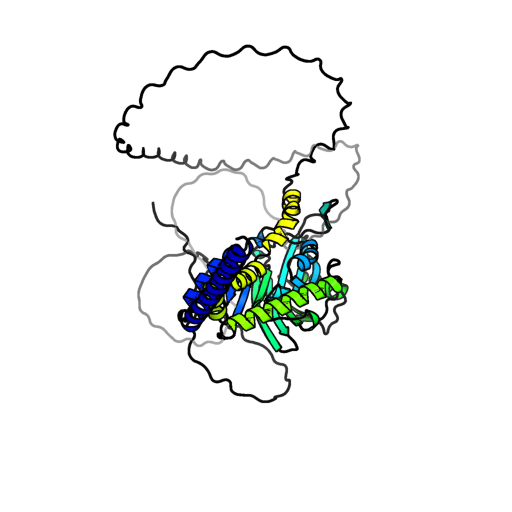67 ? -1.411 -8.913 -21.839 1.00 89.44 267 SER A N 1
ATOM 2197 C CA . SER A 1 267 ? -2.595 -8.799 -20.980 1.00 89.44 267 SER A CA 1
ATOM 2198 C C . SER A 1 267 ? -2.299 -9.108 -19.512 1.00 89.44 267 SER A C 1
ATOM 2200 O O . SER A 1 267 ? -2.879 -8.483 -18.633 1.00 89.44 267 SER A O 1
ATOM 2202 N N . ASP A 1 268 ? -1.406 -10.064 -19.263 1.00 90.75 268 ASP A N 1
ATOM 2203 C CA . ASP A 1 268 ? -1.021 -10.565 -17.942 1.00 90.75 268 ASP A CA 1
ATOM 2204 C C . ASP A 1 268 ? 0.157 -9.760 -17.360 1.00 90.75 268 ASP A C 1
ATOM 2206 O O . ASP A 1 268 ? 1.086 -9.385 -18.079 1.00 90.75 268 ASP A O 1
ATOM 2210 N N . THR A 1 269 ? 0.117 -9.486 -16.052 1.00 95.81 269 THR A N 1
ATOM 2211 C CA . THR A 1 269 ? 1.115 -8.646 -15.371 1.00 95.81 269 THR A CA 1
ATOM 2212 C C . THR A 1 269 ? 2.508 -9.270 -15.316 1.00 95.81 269 THR A C 1
ATOM 2214 O O . THR A 1 269 ? 3.485 -8.527 -15.420 1.00 95.81 269 THR A O 1
ATOM 2217 N N . LEU A 1 270 ? 2.636 -10.596 -15.203 1.00 97.00 270 LEU A N 1
ATOM 2218 C CA . LEU A 1 270 ? 3.940 -11.267 -15.243 1.00 97.00 270 LEU A CA 1
ATOM 2219 C C . LEU A 1 270 ? 4.611 -11.052 -16.601 1.00 97.00 270 LEU A C 1
ATOM 2221 O O . LEU A 1 270 ? 5.780 -10.678 -16.649 1.00 97.00 270 LEU A O 1
ATOM 2225 N N . ASP A 1 271 ? 3.862 -11.174 -17.699 1.00 96.25 271 ASP A N 1
ATOM 2226 C CA . ASP A 1 271 ? 4.396 -10.921 -19.044 1.00 96.25 271 ASP A CA 1
ATOM 2227 C C . ASP A 1 271 ? 4.736 -9.446 -19.257 1.00 96.25 271 ASP A C 1
ATOM 2229 O O . ASP A 1 271 ? 5.770 -9.121 -19.851 1.00 96.25 271 ASP A O 1
ATOM 2233 N N . LYS A 1 272 ? 3.884 -8.540 -18.756 1.00 96.50 272 LYS A N 1
ATOM 2234 C CA . LYS A 1 272 ? 4.157 -7.097 -18.779 1.00 96.50 272 LYS A CA 1
ATOM 2235 C C . LYS A 1 272 ? 5.459 -6.777 -18.041 1.00 96.50 272 LYS A C 1
ATOM 2237 O O . LYS A 1 272 ? 6.261 -5.993 -18.552 1.00 96.50 272 LYS A O 1
ATOM 2242 N N . LEU A 1 273 ? 5.679 -7.370 -16.867 1.00 96.62 273 LEU A N 1
ATOM 2243 C CA . LEU A 1 273 ? 6.865 -7.137 -16.042 1.00 96.62 273 LEU A CA 1
ATOM 2244 C C . LEU A 1 273 ? 8.119 -7.817 -16.588 1.00 96.62 273 LEU A C 1
ATOM 2246 O O . LEU A 1 273 ? 9.168 -7.177 -16.605 1.00 96.62 273 LEU A O 1
ATOM 2250 N N . GLU A 1 274 ? 8.031 -9.041 -17.110 1.00 96.25 274 GLU A N 1
ATOM 2251 C CA . GLU A 1 274 ? 9.160 -9.702 -17.779 1.00 96.25 274 GLU A CA 1
ATOM 2252 C C . GLU A 1 274 ? 9.600 -8.894 -19.008 1.00 96.25 274 GLU A C 1
ATOM 2254 O O . GLU A 1 274 ? 10.790 -8.632 -19.208 1.00 96.25 274 GLU A O 1
ATOM 2259 N N . TYR A 1 275 ? 8.635 -8.413 -19.802 1.00 95.50 275 TYR A N 1
ATOM 2260 C CA . TYR A 1 275 ? 8.922 -7.521 -20.919 1.00 95.50 275 TYR A CA 1
ATOM 2261 C C . TYR A 1 275 ? 9.542 -6.203 -20.453 1.00 95.50 275 TYR A C 1
ATOM 2263 O O . TYR A 1 275 ? 10.544 -5.773 -21.028 1.00 95.50 275 TYR A O 1
ATOM 2271 N N . ALA A 1 276 ? 8.979 -5.557 -19.426 1.00 94.75 276 ALA A N 1
ATOM 2272 C CA . ALA A 1 276 ? 9.531 -4.321 -18.880 1.00 94.75 276 ALA A CA 1
ATOM 2273 C C . ALA A 1 276 ? 10.980 -4.535 -18.418 1.00 94.75 276 ALA A C 1
ATOM 2275 O O . ALA A 1 276 ? 11.865 -3.799 -18.843 1.00 94.75 276 ALA A O 1
ATOM 2276 N N . LYS A 1 277 ? 11.257 -5.605 -17.667 1.00 94.38 277 LYS A N 1
ATOM 2277 C CA . LYS A 1 277 ? 12.606 -5.960 -17.203 1.00 94.38 277 LYS A CA 1
ATOM 2278 C C . LYS A 1 277 ? 13.585 -6.162 -18.366 1.00 94.38 277 LYS A C 1
ATOM 2280 O O . LYS A 1 277 ? 14.727 -5.714 -18.294 1.00 94.38 277 LYS A O 1
ATOM 2285 N N . ALA A 1 278 ? 13.146 -6.787 -19.459 1.00 92.75 278 ALA A N 1
ATOM 2286 C CA . ALA A 1 278 ? 14.003 -7.084 -20.607 1.00 92.75 278 ALA A CA 1
ATOM 2287 C C . ALA A 1 278 ? 14.189 -5.915 -21.596 1.00 92.75 278 ALA A C 1
ATOM 2289 O O . ALA A 1 278 ? 15.219 -5.845 -22.274 1.00 92.75 278 ALA A O 1
ATOM 2290 N N . MET A 1 279 ? 13.185 -5.044 -21.741 1.00 91.44 279 MET A N 1
ATOM 2291 C CA . MET A 1 279 ? 13.074 -4.106 -22.870 1.00 91.44 279 MET A CA 1
ATOM 2292 C C . MET A 1 279 ? 12.899 -2.638 -22.467 1.00 91.44 279 MET A C 1
ATOM 2294 O O . MET A 1 279 ? 13.092 -1.764 -23.316 1.00 91.44 279 MET A O 1
ATOM 2298 N N . ALA A 1 280 ? 12.515 -2.372 -21.218 1.00 87.75 280 ALA A N 1
ATOM 2299 C CA . ALA A 1 280 ? 12.314 -1.041 -20.648 1.00 87.75 280 ALA A CA 1
ATOM 2300 C C . ALA A 1 280 ? 12.642 -1.058 -19.137 1.00 87.75 280 ALA A C 1
ATOM 2302 O O . ALA A 1 280 ? 11.738 -0.887 -18.311 1.00 87.75 280 ALA A O 1
ATOM 2303 N N . PRO A 1 281 ? 13.907 -1.324 -18.756 1.00 90.06 281 PRO A N 1
ATOM 2304 C CA . PRO A 1 281 ? 14.292 -1.536 -17.361 1.00 90.06 281 PRO A CA 1
ATOM 2305 C C . PRO A 1 281 ? 13.970 -0.338 -16.461 1.00 90.06 281 PRO A C 1
ATOM 2307 O O . PRO A 1 281 ? 13.721 -0.527 -15.279 1.00 90.06 281 PRO A O 1
ATOM 2310 N N . GLU A 1 282 ? 13.882 0.877 -17.001 1.00 89.81 282 GLU A N 1
ATOM 2311 C CA . GLU A 1 282 ? 13.451 2.073 -16.271 1.00 89.81 282 GLU A CA 1
ATOM 2312 C C . GLU A 1 282 ? 11.976 1.998 -15.843 1.00 89.81 282 GLU A C 1
ATOM 2314 O O . GLU A 1 282 ? 11.606 2.508 -14.789 1.00 89.81 282 GLU A O 1
ATOM 2319 N N . ILE A 1 283 ? 11.121 1.346 -16.638 1.00 90.12 283 ILE A N 1
ATOM 2320 C CA . ILE A 1 283 ? 9.717 1.095 -16.280 1.00 90.12 283 ILE A CA 1
ATOM 2321 C C . ILE A 1 283 ? 9.635 0.008 -15.207 1.00 90.12 283 ILE A C 1
ATOM 2323 O O . ILE A 1 283 ? 8.815 0.107 -14.294 1.00 90.12 283 ILE A O 1
ATOM 2327 N N . TYR A 1 284 ? 10.496 -1.010 -15.292 1.00 92.62 284 TYR A N 1
ATOM 2328 C CA . TYR A 1 284 ? 10.604 -2.026 -14.247 1.00 92.62 284 TYR A CA 1
ATOM 2329 C C . TYR A 1 284 ? 11.099 -1.426 -12.924 1.00 92.62 284 TYR A C 1
ATOM 2331 O O . TYR A 1 284 ? 10.525 -1.680 -11.873 1.00 92.62 284 TYR A O 1
ATOM 2339 N N . ASP A 1 285 ? 12.106 -0.559 -12.984 1.00 89.44 285 ASP A N 1
ATOM 2340 C CA . ASP A 1 285 ? 12.642 0.169 -11.834 1.00 89.44 285 ASP A CA 1
ATOM 2341 C C . ASP A 1 285 ? 11.610 1.130 -11.222 1.00 89.44 285 ASP A C 1
ATOM 2343 O O . ASP A 1 285 ? 11.478 1.219 -10.004 1.00 89.44 285 ASP A O 1
ATOM 2347 N N . LEU A 1 286 ? 10.805 1.803 -12.050 1.00 87.56 286 LEU A N 1
ATOM 2348 C CA . LEU A 1 286 ? 9.675 2.606 -11.578 1.00 87.56 286 LEU A CA 1
ATOM 2349 C C . LEU A 1 286 ? 8.667 1.764 -10.777 1.00 87.56 286 LEU A C 1
ATOM 2351 O O . LEU A 1 286 ? 8.154 2.229 -9.757 1.00 87.56 286 LEU A O 1
ATOM 2355 N N . PHE A 1 287 ? 8.397 0.534 -11.223 1.00 89.19 287 PHE A N 1
ATOM 2356 C CA . PHE A 1 287 ? 7.573 -0.430 -10.497 1.00 89.19 287 PHE A CA 1
ATOM 2357 C C . PHE A 1 287 ? 8.215 -0.844 -9.170 1.00 89.19 287 PHE A C 1
ATOM 2359 O O . PHE A 1 287 ? 7.597 -0.653 -8.120 1.00 89.19 287 PHE A O 1
ATOM 2366 N N . THR A 1 288 ? 9.442 -1.362 -9.183 1.00 85.75 288 THR A N 1
ATOM 2367 C CA . THR A 1 288 ? 10.086 -1.869 -7.962 1.00 85.75 288 THR A CA 1
ATOM 2368 C C . THR A 1 288 ? 10.256 -0.760 -6.923 1.00 85.75 288 THR A C 1
ATOM 2370 O O . THR A 1 288 ? 9.952 -0.964 -5.748 1.00 85.75 288 THR A O 1
ATOM 2373 N N . LYS A 1 289 ? 10.605 0.462 -7.348 1.00 82.44 289 LYS A N 1
ATOM 2374 C CA . LYS A 1 289 ? 10.669 1.648 -6.477 1.00 82.44 289 LYS A CA 1
ATOM 2375 C C . LYS A 1 289 ? 9.320 2.071 -5.909 1.00 82.44 289 LYS A C 1
ATOM 2377 O O . LYS A 1 289 ? 9.291 2.630 -4.819 1.00 82.44 289 LYS A O 1
ATOM 2382 N N . SER A 1 290 ? 8.215 1.811 -6.610 1.00 81.44 290 SER A N 1
ATOM 2383 C CA . SER A 1 290 ? 6.875 2.102 -6.079 1.00 81.44 290 SER A CA 1
ATOM 2384 C C . SER A 1 290 ? 6.476 1.180 -4.923 1.00 81.44 290 SER A C 1
ATOM 2386 O O . SER A 1 290 ? 5.685 1.589 -4.079 1.00 81.44 290 SER A O 1
ATOM 2388 N N . LEU A 1 291 ? 7.056 -0.025 -4.853 1.00 78.38 291 LEU A N 1
ATOM 2389 C CA . LEU A 1 291 ? 6.913 -0.940 -3.714 1.00 78.38 291 LEU A CA 1
ATOM 2390 C C . LEU A 1 291 ? 7.957 -0.661 -2.620 1.00 78.38 291 LEU A C 1
ATOM 2392 O O . LEU A 1 291 ? 7.683 -0.825 -1.431 1.00 78.38 291 LEU A O 1
ATOM 2396 N N . TYR A 1 292 ? 9.159 -0.217 -3.001 1.00 64.81 292 TYR A N 1
ATOM 2397 C CA . TYR A 1 292 ? 10.253 0.099 -2.080 1.00 64.81 292 TYR A CA 1
ATOM 2398 C C . TYR A 1 292 ? 10.007 1.403 -1.306 1.00 64.81 292 TYR A C 1
ATOM 2400 O O . TYR A 1 292 ? 10.592 2.454 -1.568 1.00 64.81 292 TYR A O 1
ATOM 2408 N N . ALA A 1 293 ? 9.218 1.311 -0.239 1.00 65.44 293 ALA A N 1
ATOM 2409 C CA . ALA A 1 293 ? 9.047 2.397 0.722 1.00 65.44 293 ALA A CA 1
ATOM 2410 C C . ALA A 1 293 ? 10.284 2.628 1.621 1.00 65.44 293 ALA A C 1
ATOM 2412 O O . ALA A 1 293 ? 10.236 3.479 2.500 1.00 65.44 293 ALA A O 1
ATOM 2413 N N . LYS A 1 294 ? 11.412 1.919 1.437 1.00 61.84 294 LYS A N 1
ATOM 2414 C CA . LYS A 1 294 ? 12.601 2.004 2.318 1.00 61.84 294 LYS A CA 1
ATOM 2415 C C . LYS A 1 294 ? 13.095 3.440 2.530 1.00 61.84 294 LYS A C 1
ATOM 2417 O O . LYS A 1 294 ? 13.506 3.777 3.632 1.00 61.84 294 LYS A O 1
ATOM 2422 N N . GLY A 1 295 ? 12.981 4.309 1.522 1.00 64.81 295 GLY A N 1
ATOM 2423 C CA . GLY A 1 295 ? 13.292 5.736 1.671 1.00 64.81 295 GLY A CA 1
ATOM 2424 C C . GLY A 1 295 ? 12.369 6.483 2.648 1.00 64.81 295 GLY A C 1
ATOM 2425 O O . GLY A 1 295 ? 12.846 7.351 3.376 1.00 64.81 295 GLY A O 1
ATOM 2426 N N . LEU A 1 296 ? 11.079 6.125 2.709 1.00 73.31 296 LEU A N 1
ATOM 2427 C CA . LEU A 1 296 ? 10.105 6.687 3.655 1.00 73.31 296 LEU A CA 1
ATOM 2428 C C . LEU A 1 296 ? 10.473 6.295 5.080 1.00 73.31 296 LEU A C 1
ATOM 2430 O O . LEU A 1 296 ? 10.608 7.159 5.936 1.00 73.31 296 LEU A O 1
ATOM 2434 N N . TYR A 1 297 ? 10.701 5.006 5.320 1.00 70.69 297 TYR A N 1
ATOM 2435 C CA . TYR A 1 297 ? 11.078 4.519 6.647 1.00 70.69 297 TYR A CA 1
ATOM 2436 C C . TYR A 1 297 ? 12.480 4.987 7.058 1.00 70.69 297 TYR A C 1
ATOM 2438 O O . TYR A 1 297 ? 12.680 5.348 8.213 1.00 70.69 297 TYR A O 1
ATOM 2446 N N . GLY A 1 298 ? 13.419 5.083 6.111 1.00 70.44 298 GLY A N 1
ATOM 2447 C CA . GLY A 1 298 ? 14.748 5.664 6.320 1.00 70.44 298 GLY A CA 1
ATOM 2448 C C . GLY A 1 298 ? 14.690 7.099 6.850 1.00 70.44 298 GLY A C 1
ATOM 2449 O O . GLY A 1 298 ? 15.451 7.466 7.742 1.00 70.44 298 GLY A O 1
ATOM 2450 N N . ALA A 1 299 ? 13.724 7.903 6.388 1.00 70.62 299 ALA A N 1
ATOM 2451 C CA . ALA A 1 299 ? 13.503 9.253 6.913 1.00 70.62 299 ALA A CA 1
ATOM 2452 C C . ALA A 1 299 ? 13.072 9.270 8.397 1.00 70.62 299 ALA A C 1
ATOM 2454 O O . ALA A 1 299 ? 13.207 10.298 9.069 1.00 70.62 299 ALA A O 1
ATOM 2455 N N . PHE A 1 300 ? 12.594 8.138 8.922 1.00 77.88 300 PHE A N 1
ATOM 2456 C CA . PHE A 1 300 ? 12.085 7.976 10.284 1.00 77.88 300 PHE A CA 1
ATOM 2457 C C . PHE A 1 300 ? 12.898 6.998 11.147 1.00 77.88 300 PHE A C 1
ATOM 2459 O O . PHE A 1 300 ? 12.510 6.751 12.288 1.00 77.88 300 PHE A O 1
ATOM 2466 N N . GLU A 1 301 ? 14.052 6.502 10.680 1.00 80.94 301 GLU A N 1
ATOM 2467 C CA . GLU A 1 301 ? 14.923 5.600 11.462 1.00 80.94 301 GLU A CA 1
ATOM 2468 C C . GLU A 1 301 ? 15.329 6.190 12.819 1.00 80.94 301 GLU A C 1
ATOM 2470 O O . GLU A 1 301 ? 15.450 5.469 13.808 1.00 80.94 301 GLU A O 1
ATOM 2475 N N . TRP A 1 302 ? 15.432 7.519 12.904 1.00 81.31 302 TRP A N 1
ATOM 2476 C CA . TRP A 1 302 ? 15.726 8.224 14.150 1.00 81.31 302 TRP A CA 1
ATOM 2477 C C . TRP A 1 302 ? 14.711 7.932 15.271 1.00 81.31 302 TRP A C 1
ATOM 2479 O O . TRP A 1 302 ? 15.069 8.028 16.445 1.00 81.31 302 TRP A O 1
ATOM 2489 N N . ILE A 1 303 ? 13.460 7.584 14.936 1.00 81.62 303 ILE A N 1
ATOM 2490 C CA . ILE A 1 303 ? 12.433 7.207 15.918 1.00 81.62 303 ILE A CA 1
ATOM 2491 C C . ILE A 1 303 ? 12.829 5.895 16.594 1.00 81.62 303 ILE A C 1
ATOM 2493 O O . ILE A 1 303 ? 12.732 5.777 17.813 1.00 81.62 303 ILE A O 1
ATOM 2497 N N . LYS A 1 304 ? 13.325 4.927 15.818 1.00 78.25 304 LYS A N 1
ATOM 2498 C CA . LYS A 1 304 ? 13.794 3.640 16.338 1.00 78.25 304 LYS A CA 1
ATOM 2499 C C . LYS A 1 304 ? 15.005 3.827 17.248 1.00 78.25 304 LYS A C 1
ATOM 2501 O O . LYS A 1 304 ? 15.025 3.284 18.347 1.00 78.25 304 LYS A O 1
ATOM 2506 N N . ASP A 1 305 ? 15.964 4.651 16.837 1.00 81.81 305 ASP A N 1
ATOM 2507 C CA . ASP A 1 305 ? 17.119 4.979 17.678 1.00 81.81 305 ASP A CA 1
ATOM 2508 C C . ASP A 1 305 ? 16.706 5.647 18.995 1.00 81.81 305 ASP A C 1
ATOM 2510 O O . ASP A 1 305 ? 17.221 5.291 20.055 1.00 81.81 305 ASP A O 1
ATOM 2514 N N . TRP A 1 306 ? 15.721 6.551 18.952 1.00 79.44 306 TRP A N 1
ATOM 2515 C CA . TRP A 1 306 ? 15.157 7.159 20.156 1.00 79.44 306 TRP A CA 1
ATOM 2516 C C . TRP A 1 306 ? 14.487 6.121 21.070 1.00 79.44 306 TRP A C 1
ATOM 2518 O O . TRP A 1 306 ? 14.750 6.110 22.272 1.00 79.44 306 TRP A O 1
ATOM 2528 N N . LEU A 1 307 ? 13.678 5.214 20.510 1.00 80.75 307 LEU A N 1
ATOM 2529 C CA . LEU A 1 307 ? 12.983 4.155 21.259 1.00 80.75 307 LEU A CA 1
ATOM 2530 C C . LEU A 1 307 ? 13.937 3.134 21.890 1.00 80.75 307 LEU A C 1
ATOM 2532 O O . LEU A 1 307 ? 13.640 2.597 22.957 1.00 80.75 307 LEU A O 1
ATOM 2536 N N . GLU A 1 308 ? 15.072 2.869 21.245 1.00 81.50 308 GLU A N 1
ATOM 2537 C CA . GLU A 1 308 ? 16.110 1.953 21.729 1.00 81.50 308 GLU A CA 1
ATOM 2538 C C . GLU A 1 308 ? 17.112 2.636 22.679 1.00 81.50 308 GLU A C 1
ATOM 2540 O O . GLU A 1 308 ? 18.079 2.011 23.115 1.00 81.50 308 GLU A O 1
ATOM 2545 N N . GLY A 1 309 ? 16.912 3.918 23.008 1.00 71.88 309 GLY A N 1
ATOM 2546 C CA . GLY A 1 309 ? 17.824 4.684 23.864 1.00 71.88 309 GLY A CA 1
ATOM 2547 C C . GLY A 1 309 ? 19.187 4.961 23.218 1.00 71.88 309 GLY A C 1
ATOM 2548 O O . GLY A 1 309 ? 20.125 5.392 23.894 1.00 71.88 309 GLY A O 1
ATOM 2549 N N . ARG A 1 310 ? 19.319 4.743 21.902 1.00 63.84 310 ARG A N 1
ATOM 2550 C CA . ARG A 1 310 ? 20.492 5.129 21.115 1.00 63.84 310 ARG A CA 1
ATOM 2551 C C . ARG A 1 310 ? 20.405 6.618 20.816 1.00 63.84 310 ARG A C 1
ATOM 2553 O O . ARG A 1 310 ? 19.992 7.047 19.746 1.00 63.84 310 ARG A O 1
ATOM 2560 N N . HIS A 1 311 ? 20.797 7.441 21.779 1.00 55.16 311 HIS A N 1
ATOM 2561 C CA . HIS A 1 311 ? 20.929 8.869 21.530 1.00 55.16 311 HIS A CA 1
ATOM 2562 C C . HIS A 1 311 ? 22.060 9.109 20.513 1.00 55.16 311 HIS A C 1
ATOM 2564 O O . HIS A 1 311 ? 23.207 8.753 20.806 1.00 55.16 311 HIS A O 1
ATOM 2570 N N . PRO A 1 312 ? 21.828 9.774 19.363 1.00 50.88 312 PRO A N 1
ATOM 2571 C CA . PRO A 1 312 ? 22.913 10.524 18.759 1.00 50.88 312 PRO A CA 1
ATOM 2572 C C . PRO A 1 312 ? 23.335 11.545 19.814 1.00 50.88 312 PRO A C 1
ATOM 2574 O O . PRO A 1 312 ? 22.531 12.390 20.213 1.00 50.88 312 PRO A O 1
ATOM 2577 N N . ASN A 1 313 ? 24.566 11.422 20.323 1.00 42.25 313 ASN A N 1
ATOM 2578 C CA . ASN A 1 313 ? 25.148 12.441 21.192 1.00 42.25 313 ASN A CA 1
ATOM 2579 C C . ASN A 1 313 ? 24.832 13.807 20.571 1.00 42.25 313 ASN A C 1
ATOM 2581 O O . ASN A 1 313 ? 25.126 13.980 19.381 1.00 42.25 313 ASN A O 1
ATOM 2585 N N . PRO A 1 314 ? 24.244 14.769 21.310 1.00 46.06 314 PRO A N 1
ATOM 2586 C CA . PRO A 1 314 ? 24.196 16.128 20.813 1.00 46.06 314 PRO A CA 1
ATOM 2587 C C . PRO A 1 314 ? 25.646 16.498 20.516 1.00 46.06 314 PRO A C 1
ATOM 2589 O O . PRO A 1 314 ? 26.492 16.529 21.414 1.00 46.06 314 PRO A O 1
ATOM 2592 N N . GLY A 1 315 ? 25.961 16.670 19.228 1.00 45.16 315 GLY A N 1
ATOM 2593 C CA . GLY A 1 315 ? 27.268 17.158 18.822 1.00 45.16 315 GLY A CA 1
ATOM 2594 C C . GLY A 1 315 ? 27.570 18.407 19.651 1.00 45.16 315 GLY A C 1
ATOM 2595 O O . GLY A 1 315 ? 26.633 19.151 19.964 1.00 45.16 315 GLY A O 1
ATOM 2596 N N . PRO A 1 316 ? 28.829 18.636 20.067 1.00 46.06 316 PRO A N 1
ATOM 2597 C CA . PRO A 1 316 ? 29.149 19.790 20.891 1.00 46.06 316 PRO A CA 1
ATOM 2598 C C . PRO A 1 316 ? 28.562 21.031 20.220 1.00 46.06 316 PRO A C 1
ATOM 2600 O O . PRO A 1 316 ? 28.841 21.266 19.041 1.00 46.06 316 PRO A O 1
ATOM 2603 N N . GLY A 1 317 ? 27.728 21.784 20.947 1.00 43.53 317 GLY A N 1
ATOM 2604 C CA . GLY A 1 317 ? 27.163 23.034 20.445 1.00 43.53 317 GLY A CA 1
ATOM 2605 C C . GLY A 1 317 ? 28.265 23.922 19.852 1.00 43.53 317 GLY A C 1
ATOM 2606 O O . GLY A 1 317 ? 29.437 23.773 20.228 1.00 43.53 317 GLY A O 1
ATOM 2607 N N . PRO A 1 318 ? 27.935 24.815 18.903 1.00 46.62 318 PRO A N 1
ATOM 2608 C CA . PRO A 1 318 ? 28.934 25.605 18.198 1.00 46.62 318 PRO A CA 1
ATOM 2609 C C . PRO A 1 318 ? 29.855 26.292 19.208 1.00 46.62 318 PRO A C 1
ATOM 2611 O O . PRO A 1 318 ? 29.420 27.097 20.033 1.00 46.62 318 PRO A O 1
ATOM 2614 N N . LYS A 1 319 ? 31.140 25.917 19.178 1.00 50.22 319 LYS A N 1
ATOM 2615 C CA . LYS A 1 319 ? 32.149 26.523 20.046 1.00 50.22 319 LYS A CA 1
ATOM 2616 C C . LYS A 1 319 ? 32.213 28.020 19.719 1.00 50.22 319 LYS A C 1
ATOM 2618 O O . LYS A 1 319 ? 32.212 28.356 18.532 1.00 50.22 319 LYS A O 1
ATOM 2623 N N . PRO A 1 320 ? 32.302 28.908 20.729 1.00 48.31 320 PRO A N 1
ATOM 2624 C CA . PRO A 1 320 ? 32.448 30.339 20.496 1.00 48.31 320 PRO A CA 1
ATOM 2625 C C . PRO A 1 320 ? 33.591 30.606 19.506 1.00 48.31 320 PRO A C 1
ATOM 2627 O O . PRO A 1 320 ? 34.622 29.922 19.587 1.00 48.31 320 PRO A O 1
ATOM 2630 N N . PRO A 1 321 ? 33.439 31.565 18.573 1.00 48.34 321 PRO A N 1
ATOM 2631 C CA . PRO A 1 321 ? 34.489 31.874 17.619 1.00 48.34 321 PRO A CA 1
ATOM 2632 C C . PRO A 1 321 ? 35.765 32.245 18.375 1.00 48.34 321 PRO A C 1
ATOM 2634 O O . PRO A 1 321 ? 35.772 33.080 19.280 1.00 48.34 321 PRO A O 1
ATOM 2637 N N . ARG A 1 322 ? 36.848 31.549 18.029 1.00 48.28 322 ARG A N 1
ATOM 2638 C CA . ARG A 1 322 ? 38.149 31.706 18.675 1.00 48.28 322 ARG A CA 1
ATOM 2639 C C . ARG A 1 322 ? 38.700 33.105 18.334 1.00 48.28 322 ARG A C 1
ATOM 2641 O O . ARG A 1 322 ? 38.582 33.503 17.174 1.00 48.28 322 ARG A O 1
ATOM 2648 N N . PRO A 1 323 ? 39.315 33.839 19.284 1.00 50.81 323 PRO A N 1
ATOM 2649 C CA . PRO A 1 323 ? 39.917 35.137 18.989 1.00 50.81 323 PRO A CA 1
ATOM 2650 C C . PRO A 1 323 ? 40.949 35.016 17.857 1.00 50.81 323 PRO A C 1
ATOM 2652 O O . PRO A 1 323 ? 41.649 33.995 17.794 1.00 50.81 323 PRO A O 1
ATOM 2655 N N . PRO A 1 324 ? 41.065 36.019 16.968 1.00 49.34 324 PRO A N 1
ATOM 2656 C CA . PRO A 1 324 ? 42.042 35.981 15.889 1.00 49.34 324 PRO A CA 1
ATOM 2657 C C . PRO A 1 324 ? 43.462 35.886 16.460 1.00 49.34 324 PRO A C 1
ATOM 2659 O O . PRO A 1 324 ? 43.824 36.593 17.401 1.00 49.34 324 PRO A O 1
ATOM 2662 N N . LYS A 1 325 ? 44.258 34.967 15.901 1.00 49.16 325 LYS A N 1
ATOM 2663 C CA . LYS A 1 325 ? 45.656 34.766 16.298 1.00 49.16 325 LYS A CA 1
ATOM 2664 C C . LYS A 1 325 ? 46.522 35.954 15.841 1.00 49.16 325 LYS A C 1
ATOM 2666 O O . LYS A 1 325 ? 46.296 36.455 14.739 1.00 49.16 325 LYS A O 1
ATOM 2671 N N . PRO A 1 326 ? 47.537 36.363 16.627 1.00 50.62 326 PRO A N 1
ATOM 2672 C CA . PRO A 1 326 ? 48.544 37.322 16.178 1.00 50.62 326 PRO A CA 1
ATOM 2673 C C . PRO A 1 326 ? 49.335 36.773 14.977 1.00 50.62 326 PRO A C 1
ATOM 2675 O O . PRO A 1 326 ? 49.522 35.555 14.891 1.00 50.62 326 PRO A O 1
ATOM 2678 N N . PRO A 1 327 ? 49.821 37.633 14.066 1.00 50.94 327 PRO A N 1
ATOM 2679 C CA . PRO A 1 327 ? 50.610 37.193 12.921 1.00 50.94 327 PRO A CA 1
ATOM 2680 C C . PRO A 1 327 ? 51.952 36.597 13.371 1.00 50.94 327 PRO A C 1
ATOM 2682 O O . PRO A 1 327 ? 52.645 37.160 14.218 1.00 50.94 327 PRO A O 1
ATOM 2685 N N . CYS A 1 328 ? 52.311 35.445 12.801 1.00 46.38 328 CYS A N 1
ATOM 2686 C CA . CYS A 1 328 ? 53.582 34.769 13.055 1.00 46.38 328 CYS A CA 1
ATOM 2687 C C . CYS A 1 328 ? 54.731 35.428 12.272 1.00 46.38 328 CYS A C 1
ATOM 2689 O O . CYS A 1 328 ? 54.547 35.873 11.139 1.00 46.38 328 CYS A O 1
ATOM 2691 N N . HIS A 1 329 ? 55.921 35.464 12.877 1.00 46.62 329 HIS A N 1
ATOM 2692 C CA . HIS A 1 329 ? 57.159 35.912 12.236 1.00 46.62 329 HIS A CA 1
ATOM 2693 C C . HIS A 1 329 ? 57.638 34.910 11.166 1.00 46.62 329 HIS A C 1
ATOM 2695 O O . HIS A 1 329 ? 57.385 33.714 11.312 1.00 46.62 329 HIS A O 1
ATOM 2701 N N . PRO A 1 330 ? 58.332 35.369 10.108 1.00 51.22 330 PRO A N 1
ATOM 2702 C CA . PRO A 1 330 ? 58.805 34.494 9.038 1.00 51.22 330 PRO A CA 1
ATOM 2703 C C . PRO A 1 330 ? 59.964 33.591 9.493 1.00 51.22 330 PRO A C 1
ATOM 2705 O O . PRO A 1 330 ? 60.902 34.049 10.146 1.00 51.22 330 PRO A O 1
ATOM 2708 N N . GLU A 1 331 ? 59.891 32.310 9.123 1.00 49.25 331 GLU A N 1
ATOM 2709 C CA . GLU A 1 331 ? 60.927 31.301 9.378 1.00 49.25 331 GLU A CA 1
ATOM 2710 C C . GLU A 1 331 ? 62.109 31.395 8.386 1.00 49.25 331 GLU A C 1
ATOM 2712 O O . GLU A 1 331 ? 61.929 31.826 7.242 1.00 49.25 331 GLU A O 1
ATOM 2717 N N . PRO A 1 332 ? 63.328 30.986 8.798 1.00 50.09 332 PRO A N 1
ATOM 2718 C CA . PRO A 1 332 ? 64.510 30.948 7.936 1.00 50.09 332 PRO A CA 1
ATOM 2719 C C . PRO A 1 332 ? 64.497 29.753 6.954 1.00 50.09 332 PRO A C 1
ATOM 2721 O O . PRO A 1 332 ? 63.846 28.743 7.216 1.00 50.09 332 PRO A O 1
ATOM 2724 N N . PRO A 1 333 ? 65.236 29.830 5.829 1.00 54.69 333 PRO A N 1
ATOM 2725 C CA . PRO A 1 333 ? 65.143 28.845 4.753 1.00 54.69 333 PRO A CA 1
ATOM 2726 C C . PRO A 1 333 ? 65.811 27.503 5.095 1.00 54.69 333 PRO A C 1
ATOM 2728 O O . PRO A 1 333 ? 66.884 27.453 5.701 1.00 54.69 333 PRO A O 1
ATOM 2731 N N . CYS A 1 334 ? 65.187 26.410 4.645 1.00 46.03 334 CYS A N 1
ATOM 2732 C CA . CYS A 1 334 ? 65.671 25.038 4.805 1.00 46.03 334 CYS A CA 1
ATOM 2733 C C . CYS A 1 334 ? 66.911 24.732 3.940 1.00 46.03 334 CYS A C 1
ATOM 2735 O O . CYS A 1 334 ? 67.088 25.271 2.847 1.00 46.03 334 CYS A O 1
ATOM 2737 N N . ARG A 1 335 ? 67.766 23.826 4.435 1.00 43.31 335 ARG A N 1
ATOM 2738 C CA . ARG A 1 335 ? 69.005 23.361 3.783 1.00 43.31 335 ARG A CA 1
ATOM 2739 C C . ARG A 1 335 ? 68.709 22.214 2.790 1.00 43.31 335 ARG A C 1
ATOM 2741 O O . ARG A 1 335 ? 67.797 21.443 3.071 1.00 43.31 335 ARG A O 1
ATOM 2748 N N . PRO A 1 336 ? 69.464 22.049 1.684 1.00 56.00 336 PRO A N 1
ATOM 2749 C CA . PRO A 1 336 ? 69.193 20.995 0.701 1.00 56.00 336 PRO A CA 1
ATOM 2750 C C . PRO A 1 336 ? 69.600 19.600 1.196 1.00 56.00 336 PRO A C 1
ATOM 2752 O O . PRO A 1 336 ? 70.637 19.454 1.847 1.00 56.00 336 PRO A O 1
ATOM 2755 N N . GLU A 1 337 ? 68.810 18.585 0.838 1.00 50.72 337 GLU A N 1
ATOM 2756 C CA . GLU A 1 337 ? 69.080 17.167 1.115 1.00 50.72 337 GLU A CA 1
ATOM 2757 C C . GLU A 1 337 ? 70.047 16.526 0.092 1.00 50.72 337 GLU A C 1
ATOM 2759 O O . GLU A 1 337 ? 70.100 16.958 -1.065 1.00 50.72 337 GLU A O 1
ATOM 2764 N N . PRO A 1 338 ? 70.826 15.500 0.495 1.00 50.16 338 PRO A N 1
ATOM 2765 C CA . PRO A 1 338 ? 71.747 14.779 -0.385 1.00 50.16 338 PRO A CA 1
ATOM 2766 C C . PRO A 1 338 ? 71.032 13.739 -1.278 1.00 50.16 338 PRO A C 1
ATOM 2768 O O . PRO A 1 338 ? 69.944 13.277 -0.940 1.00 50.16 338 PRO A O 1
ATOM 2771 N N . PRO A 1 339 ? 71.638 13.337 -2.414 1.00 56.88 339 PRO A N 1
ATOM 2772 C CA . PRO A 1 339 ? 70.979 12.495 -3.413 1.00 56.88 339 PRO A CA 1
ATOM 2773 C C . PRO A 1 339 ? 70.893 11.016 -3.002 1.00 56.88 339 PRO A C 1
ATOM 2775 O O . PRO A 1 339 ? 71.821 10.461 -2.413 1.00 56.88 339 PRO A O 1
ATOM 2778 N N . CYS A 1 340 ? 69.786 10.367 -3.372 1.00 46.38 340 CYS A N 1
ATOM 2779 C CA . CYS A 1 340 ? 69.522 8.947 -3.128 1.00 46.38 340 CYS A CA 1
ATOM 2780 C C . CYS A 1 340 ? 70.368 8.023 -4.028 1.00 46.38 340 CYS A C 1
ATOM 2782 O O . CYS A 1 340 ? 70.571 8.300 -5.211 1.00 46.38 340 CYS A O 1
ATOM 2784 N N . HIS A 1 341 ? 70.823 6.896 -3.472 1.00 45.03 341 HIS A N 1
ATOM 2785 C CA . HIS A 1 341 ? 71.518 5.828 -4.201 1.00 45.03 341 HIS A CA 1
ATOM 2786 C C . HIS A 1 341 ? 70.537 4.904 -4.955 1.00 45.03 341 HIS A C 1
ATOM 2788 O O . HIS A 1 341 ? 69.384 4.792 -4.539 1.00 45.03 341 HIS A O 1
ATOM 2794 N N . PRO A 1 342 ? 70.970 4.219 -6.036 1.00 57.31 342 PRO A N 1
ATOM 2795 C CA . PRO A 1 342 ? 70.099 3.340 -6.811 1.00 57.31 342 PRO A CA 1
ATOM 2796 C C . PRO A 1 342 ? 69.861 1.990 -6.119 1.00 57.31 342 PRO A C 1
ATOM 2798 O O . PRO A 1 342 ? 70.780 1.407 -5.540 1.00 57.31 342 PRO A O 1
ATOM 2801 N N . GLU A 1 343 ? 68.629 1.487 -6.221 1.00 52.97 343 GLU A N 1
ATOM 2802 C CA . GLU A 1 343 ? 68.205 0.198 -5.664 1.00 52.97 343 GLU A CA 1
ATOM 2803 C C . GLU A 1 343 ? 68.737 -1.014 -6.461 1.00 52.97 343 GLU A C 1
ATOM 2805 O O . GLU A 1 343 ? 68.873 -0.944 -7.687 1.00 52.97 343 GLU A O 1
ATOM 2810 N N . PRO A 1 344 ? 69.020 -2.151 -5.792 1.00 54.09 344 PRO A N 1
ATOM 2811 C CA . PRO A 1 344 ? 69.393 -3.401 -6.449 1.00 54.09 344 PRO A CA 1
ATOM 2812 C C . PRO A 1 344 ? 68.169 -4.137 -7.037 1.00 54.09 344 PRO A C 1
ATOM 2814 O O . PRO A 1 344 ? 67.046 -3.948 -6.570 1.00 54.09 344 PRO A O 1
ATOM 2817 N N . PRO A 1 345 ? 68.362 -5.018 -8.040 1.00 58.94 345 PRO A N 1
ATOM 2818 C CA . PRO A 1 345 ? 67.256 -5.668 -8.736 1.00 58.94 345 PRO A CA 1
ATOM 2819 C C . PRO A 1 345 ? 66.554 -6.726 -7.873 1.00 58.94 345 PRO A C 1
ATOM 2821 O O . PRO A 1 345 ? 67.189 -7.471 -7.121 1.00 58.94 345 PRO A O 1
ATOM 2824 N N . CYS A 1 346 ? 65.231 -6.818 -8.032 1.00 48.38 346 CYS A N 1
ATOM 2825 C CA . CYS A 1 346 ? 64.371 -7.770 -7.333 1.00 48.38 346 CYS A CA 1
ATOM 2826 C C . CYS A 1 346 ? 64.716 -9.230 -7.676 1.00 48.38 346 CYS A C 1
ATOM 2828 O O . CYS A 1 346 ? 64.938 -9.589 -8.834 1.00 48.38 346 CYS A O 1
ATOM 2830 N N . ARG A 1 347 ? 64.734 -10.084 -6.648 1.00 48.94 347 ARG A N 1
ATOM 2831 C CA . ARG A 1 347 ? 64.971 -11.531 -6.754 1.00 48.94 347 ARG A CA 1
ATOM 2832 C C . ARG A 1 347 ? 63.680 -12.244 -7.202 1.00 48.94 347 ARG A C 1
ATOM 2834 O O . ARG A 1 347 ? 62.615 -11.821 -6.761 1.00 48.94 347 ARG A O 1
ATOM 2841 N N . PRO A 1 348 ? 63.739 -13.319 -8.013 1.00 59.50 348 PRO A N 1
ATOM 2842 C CA . PRO A 1 348 ? 62.540 -14.065 -8.396 1.00 59.50 348 PRO A CA 1
ATOM 2843 C C . PRO A 1 348 ? 61.894 -14.744 -7.184 1.00 59.50 348 PRO A C 1
ATOM 2845 O O . PRO A 1 348 ? 62.603 -15.263 -6.317 1.00 59.50 348 PRO A O 1
ATOM 2848 N N . GLU A 1 349 ? 60.562 -14.752 -7.144 1.00 53.00 349 GLU A N 1
ATOM 2849 C CA . GLU A 1 349 ? 59.790 -15.390 -6.077 1.00 53.00 349 GLU A CA 1
ATOM 2850 C C . GLU A 1 349 ? 59.911 -16.925 -6.113 1.00 53.00 349 GLU A C 1
ATOM 2852 O O . GLU A 1 349 ? 59.935 -17.525 -7.194 1.00 53.00 349 GLU A O 1
ATOM 2857 N N . PRO A 1 350 ? 59.987 -17.586 -4.943 1.00 55.28 350 PRO A N 1
ATOM 2858 C CA . PRO A 1 350 ? 59.940 -19.038 -4.859 1.00 55.28 350 PRO A CA 1
ATOM 2859 C C . PRO A 1 350 ? 58.512 -19.556 -5.118 1.00 55.28 350 PRO A C 1
ATOM 2861 O O . PRO A 1 350 ? 57.540 -18.852 -4.841 1.00 55.28 350 PRO A O 1
ATOM 2864 N N . PRO A 1 351 ? 58.358 -20.795 -5.619 1.00 59.81 351 PRO A N 1
ATOM 2865 C CA . PRO A 1 351 ? 57.043 -21.360 -5.889 1.00 59.81 351 PRO A CA 1
ATOM 2866 C C . PRO A 1 351 ? 56.255 -21.573 -4.591 1.00 59.81 351 PRO A C 1
ATOM 2868 O O . PRO A 1 351 ? 56.809 -21.988 -3.572 1.00 59.81 351 PRO A O 1
ATOM 2871 N N . CYS A 1 352 ? 54.949 -21.303 -4.651 1.00 47.97 352 CYS A N 1
ATOM 2872 C CA . CYS A 1 352 ? 54.026 -21.468 -3.535 1.00 47.97 352 CYS A CA 1
ATOM 2873 C C . CYS A 1 352 ? 54.035 -22.916 -3.025 1.00 47.97 352 CYS A C 1
ATOM 2875 O O . CYS A 1 352 ? 53.812 -23.861 -3.786 1.00 47.97 352 CYS A O 1
ATOM 2877 N N . HIS A 1 353 ? 54.275 -23.088 -1.725 1.00 49.34 353 HIS A N 1
ATOM 2878 C CA . HIS A 1 353 ? 54.088 -24.370 -1.057 1.00 49.34 353 HIS A CA 1
ATOM 2879 C C . HIS A 1 353 ? 52.590 -24.715 -0.979 1.00 49.34 353 HIS A C 1
ATOM 2881 O O . HIS A 1 353 ? 51.775 -23.805 -0.818 1.00 49.34 353 HIS A O 1
ATOM 2887 N N . PRO A 1 354 ? 52.212 -26.005 -1.058 1.00 59.09 354 PRO A N 1
ATOM 2888 C CA . PRO A 1 354 ? 50.843 -26.427 -0.784 1.00 59.09 354 PRO A CA 1
ATOM 2889 C C . PRO A 1 354 ? 50.456 -26.059 0.650 1.00 59.09 354 PRO A C 1
ATOM 2891 O O . PRO A 1 354 ? 51.262 -26.228 1.570 1.00 59.09 354 PRO A O 1
ATOM 2894 N N . GLU A 1 355 ? 49.229 -25.574 0.834 1.00 50.00 355 GLU A N 1
ATOM 2895 C CA . GLU A 1 355 ? 48.695 -25.266 2.158 1.00 50.00 355 GLU A CA 1
ATOM 2896 C C . GLU A 1 355 ? 48.698 -26.515 3.057 1.00 50.00 355 GLU A C 1
ATOM 2898 O O . GLU A 1 355 ? 48.354 -27.613 2.602 1.00 50.00 355 GLU A O 1
ATOM 2903 N N . PRO A 1 356 ? 49.080 -26.382 4.341 1.00 51.78 356 PRO A N 1
ATOM 2904 C CA . PRO A 1 356 ? 48.907 -27.462 5.294 1.00 51.78 356 PRO A CA 1
ATOM 2905 C C . PRO A 1 356 ? 47.406 -27.702 5.522 1.00 51.78 356 PRO A C 1
ATOM 2907 O O . PRO A 1 356 ? 46.630 -26.744 5.548 1.00 51.78 356 PRO A O 1
ATOM 2910 N N . PRO A 1 357 ? 46.973 -28.959 5.722 1.00 57.06 357 PRO A N 1
ATOM 2911 C CA . PRO A 1 357 ? 45.575 -29.245 6.002 1.00 57.06 357 PRO A CA 1
ATOM 2912 C C . PRO A 1 357 ? 45.137 -28.533 7.284 1.00 57.06 357 PRO A C 1
ATOM 2914 O O . PRO A 1 357 ? 45.889 -28.469 8.264 1.00 57.06 357 PRO A O 1
ATOM 2917 N N . CYS A 1 358 ? 43.910 -28.007 7.269 1.00 42.66 358 CYS A N 1
ATOM 2918 C CA . CYS A 1 358 ? 43.292 -27.367 8.421 1.00 42.66 358 CYS A CA 1
ATOM 2919 C C . CYS A 1 358 ? 43.383 -28.284 9.647 1.00 42.66 358 CYS A C 1
ATOM 2921 O O . CYS A 1 358 ? 43.048 -29.470 9.596 1.00 42.66 358 CYS A O 1
ATOM 2923 N N . ARG A 1 359 ? 43.861 -27.722 10.758 1.00 41.66 359 ARG A N 1
ATOM 2924 C CA . ARG A 1 359 ? 43.905 -28.411 12.046 1.00 41.66 359 ARG A CA 1
ATOM 2925 C C . ARG A 1 359 ? 42.459 -28.724 12.463 1.00 41.66 359 ARG A C 1
ATOM 2927 O O . ARG A 1 359 ? 41.639 -27.811 12.387 1.00 41.66 359 ARG A O 1
ATOM 2934 N N . PRO A 1 360 ? 42.136 -29.953 12.902 1.00 49.59 360 PRO A N 1
ATOM 2935 C CA . PRO A 1 360 ? 40.814 -30.237 13.443 1.00 49.59 360 PRO A CA 1
ATOM 2936 C C . PRO A 1 360 ? 40.542 -29.310 14.626 1.00 49.59 360 PRO A C 1
ATOM 2938 O O . PRO A 1 360 ? 41.439 -29.077 15.446 1.00 49.59 360 PRO A O 1
ATOM 2941 N N . GLU A 1 361 ? 39.322 -28.786 14.703 1.00 44.34 361 GLU A N 1
ATOM 2942 C CA . GLU A 1 361 ? 38.864 -28.060 15.881 1.00 44.34 361 GLU A CA 1
ATOM 2943 C C . GLU A 1 361 ? 38.999 -28.954 17.124 1.00 44.34 361 GLU A C 1
ATOM 2945 O O . GLU A 1 361 ? 38.772 -30.169 17.045 1.00 44.34 361 GLU A O 1
ATOM 2950 N N . PRO A 1 362 ? 39.407 -28.399 18.280 1.00 44.53 362 PRO A N 1
ATOM 2951 C CA . PRO A 1 362 ? 39.322 -29.146 19.522 1.00 44.53 362 PRO A CA 1
ATOM 2952 C C . PRO A 1 362 ? 37.846 -29.487 19.772 1.00 44.53 362 PRO A C 1
ATOM 2954 O O . PRO A 1 362 ? 36.984 -28.643 19.523 1.00 44.53 362 PRO A O 1
ATOM 2957 N N . PRO A 1 363 ? 37.530 -30.699 20.256 1.00 46.94 363 PRO A N 1
ATOM 2958 C CA . PRO A 1 363 ? 36.152 -31.051 20.549 1.00 46.94 363 PRO A CA 1
ATOM 2959 C C . PRO A 1 363 ? 35.588 -30.068 21.574 1.00 46.94 363 PRO A C 1
ATOM 2961 O O . PRO A 1 363 ? 36.269 -29.706 22.539 1.00 46.94 363 PRO A O 1
ATOM 2964 N N . CYS A 1 364 ? 34.338 -29.654 21.364 1.00 36.09 364 CYS A N 1
ATOM 2965 C CA . CYS A 1 364 ? 33.563 -28.941 22.366 1.00 36.09 364 CYS A CA 1
ATOM 2966 C C . CYS A 1 364 ? 33.662 -29.692 23.696 1.00 36.09 364 CYS A C 1
ATOM 2968 O O . CYS A 1 364 ? 33.474 -30.910 23.749 1.00 36.09 364 CYS A O 1
ATOM 2970 N N . CYS A 1 365 ? 33.974 -28.965 24.770 1.00 31.28 365 CYS A N 1
ATOM 2971 C CA . CYS A 1 365 ? 33.869 -29.492 26.119 1.00 31.28 365 CYS A CA 1
ATOM 2972 C C . CYS A 1 365 ? 32.470 -30.090 26.289 1.00 31.28 365 CYS A C 1
ATOM 2974 O O . CYS A 1 365 ? 31.473 -29.388 26.135 1.00 31.28 365 CYS A O 1
ATOM 2976 N N . SER A 1 366 ? 32.414 -31.384 26.593 1.00 40.75 366 SER A N 1
ATOM 2977 C CA . SER A 1 366 ? 31.207 -32.054 27.061 1.00 40.75 366 SER A CA 1
ATOM 2978 C C . SER A 1 366 ? 30.573 -31.232 28.182 1.00 40.75 366 SER A C 1
ATOM 2980 O O . SER A 1 366 ? 31.271 -30.836 29.123 1.00 40.75 366 SER A O 1
ATOM 2982 N N . GLU A 1 367 ? 29.269 -30.980 28.068 1.00 42.12 367 GLU A N 1
ATOM 2983 C CA . GLU A 1 367 ? 28.476 -30.389 29.140 1.00 42.12 367 GLU A CA 1
ATOM 2984 C C . GLU A 1 367 ? 28.727 -31.152 30.452 1.00 42.12 367 GLU A C 1
ATOM 2986 O O . GLU A 1 367 ? 28.781 -32.389 30.450 1.00 42.12 367 GLU A O 1
ATOM 2991 N N . PRO A 1 368 ? 28.909 -30.454 31.586 1.00 42.31 368 PRO A N 1
ATOM 2992 C CA . PRO A 1 368 ? 28.948 -31.129 32.869 1.00 42.31 368 PRO A CA 1
ATOM 2993 C C . PRO A 1 368 ? 27.582 -31.792 33.115 1.00 42.31 368 PRO A C 1
ATOM 2995 O O . PRO A 1 368 ? 26.551 -31.207 32.774 1.00 42.31 368 PRO A O 1
ATOM 2998 N N . PRO A 1 369 ? 27.541 -32.993 33.717 1.00 41.41 369 PRO A N 1
ATOM 2999 C CA . PRO A 1 369 ? 26.280 -33.655 34.012 1.00 41.41 369 PRO A CA 1
ATOM 3000 C C . PRO A 1 369 ? 25.410 -32.755 34.889 1.00 41.41 369 PRO A C 1
ATOM 3002 O O . PRO A 1 369 ? 25.904 -32.114 35.822 1.00 41.41 369 PRO A O 1
ATOM 3005 N N . CYS A 1 370 ? 24.108 -32.734 34.600 1.00 33.94 370 CYS A N 1
ATOM 3006 C CA . CYS A 1 370 ? 23.112 -32.070 35.426 1.00 33.94 370 CYS A CA 1
ATOM 3007 C C . CYS A 1 370 ? 23.299 -32.496 36.889 1.00 33.94 370 CYS A C 1
ATOM 3009 O O . CYS A 1 370 ? 23.172 -33.673 37.234 1.00 33.94 370 CYS A O 1
ATOM 3011 N N . HIS A 1 371 ? 23.615 -31.534 37.755 1.00 36.19 371 HIS A N 1
ATOM 3012 C CA . HIS A 1 371 ? 23.552 -31.756 39.191 1.00 36.19 371 HIS A CA 1
ATOM 3013 C C . HIS A 1 371 ? 22.108 -32.114 39.575 1.00 36.19 371 HIS A C 1
ATOM 3015 O O . HIS A 1 371 ? 21.178 -31.503 39.043 1.00 36.19 371 HIS A O 1
ATOM 3021 N N . PRO A 1 372 ? 21.898 -33.069 40.499 1.00 41.16 372 PRO A N 1
ATOM 3022 C CA . PRO A 1 372 ? 20.567 -33.346 41.014 1.00 41.16 372 PRO A CA 1
ATOM 3023 C C . PRO A 1 372 ? 19.992 -32.077 41.648 1.00 41.16 372 PRO A C 1
ATOM 3025 O O . PRO A 1 372 ? 20.713 -31.309 42.295 1.00 41.16 372 PRO A O 1
ATOM 3028 N N . GLU A 1 373 ? 18.695 -31.867 41.428 1.00 38.00 373 GLU A N 1
ATOM 3029 C CA . GLU A 1 373 ? 17.926 -30.757 41.981 1.00 38.00 373 GLU A CA 1
ATOM 3030 C C . GLU A 1 373 ? 18.252 -30.552 43.464 1.00 38.00 373 GLU A C 1
ATOM 3032 O O . GLU A 1 373 ? 18.222 -31.484 44.276 1.00 38.00 373 GLU A O 1
ATOM 3037 N N . ARG A 1 374 ? 18.566 -29.306 43.834 1.00 34.75 374 ARG A N 1
ATOM 3038 C CA . ARG A 1 374 ? 18.604 -28.930 45.246 1.00 34.75 374 ARG A CA 1
ATOM 3039 C C . ARG A 1 374 ? 17.192 -29.118 45.814 1.00 34.75 374 ARG A C 1
ATOM 3041 O O . ARG A 1 374 ? 16.242 -28.655 45.183 1.00 34.75 374 ARG A O 1
ATOM 3048 N N . PRO A 1 375 ? 17.032 -29.728 47.001 1.00 40.53 375 PRO A N 1
ATOM 3049 C CA . PRO A 1 375 ? 15.744 -29.746 47.672 1.00 40.53 375 PRO A CA 1
ATOM 3050 C C . PRO A 1 375 ? 15.254 -28.312 47.872 1.00 40.53 375 PRO A C 1
ATOM 3052 O O . PRO A 1 375 ? 16.047 -27.416 48.176 1.00 40.53 375 PRO A O 1
ATOM 3055 N N . CYS A 1 376 ? 13.947 -28.115 47.725 1.00 32.69 376 CYS A N 1
ATOM 3056 C CA . CYS A 1 376 ? 13.279 -26.866 48.059 1.00 32.69 376 CYS A CA 1
ATOM 3057 C C . CYS A 1 376 ? 13.707 -26.393 49.457 1.00 32.69 376 CYS A C 1
ATOM 3059 O O . CYS A 1 376 ? 13.632 -27.154 50.425 1.00 32.69 376 CYS A O 1
ATOM 3061 N N . CYS A 1 377 ? 14.137 -25.134 49.569 1.00 29.28 377 CYS A N 1
ATOM 3062 C CA . CYS A 1 377 ? 14.267 -24.482 50.866 1.00 29.28 377 CYS A CA 1
ATOM 3063 C C . CYS A 1 377 ? 12.905 -24.526 51.585 1.00 29.28 377 CYS A C 1
ATOM 3065 O O . CYS A 1 377 ? 11.880 -24.293 50.936 1.00 29.28 377 CYS A O 1
ATOM 3067 N N . PRO A 1 378 ? 12.861 -24.790 52.902 1.00 36.28 378 PRO A N 1
ATOM 3068 C CA . PRO A 1 378 ? 11.625 -24.677 53.663 1.00 36.28 378 PRO A CA 1
ATOM 3069 C C . PRO A 1 378 ? 11.118 -23.235 53.592 1.00 36.28 378 PRO A C 1
ATOM 3071 O O . PRO A 1 378 ? 11.916 -22.294 53.637 1.00 36.28 378 PRO A O 1
ATOM 3074 N N . CYS A 1 379 ? 9.798 -23.063 53.510 1.00 31.80 379 CYS A N 1
ATOM 3075 C CA . CYS A 1 379 ? 9.158 -21.768 53.713 1.00 31.80 379 CYS A CA 1
ATOM 3076 C C . CYS A 1 379 ? 9.700 -21.117 55.000 1.00 31.80 379 CYS A C 1
ATOM 3078 O O . CYS A 1 379 ? 9.860 -21.825 56.002 1.00 31.80 379 CYS A O 1
ATOM 3080 N N . PRO A 1 380 ? 9.963 -19.796 55.016 1.00 34.41 380 PRO A N 1
ATOM 3081 C CA . PRO A 1 380 ? 10.229 -19.099 56.263 1.00 34.41 380 PRO A CA 1
ATOM 3082 C C . PRO A 1 380 ? 9.047 -19.350 57.196 1.00 34.41 380 PRO A C 1
ATOM 3084 O O . PRO A 1 380 ? 7.898 -19.125 56.815 1.00 34.41 380 PRO A O 1
ATOM 3087 N N . GLN A 1 381 ? 9.326 -19.854 58.396 1.00 37.03 381 GLN A N 1
ATOM 3088 C CA . GLN A 1 381 ? 8.336 -19.828 59.459 1.00 37.03 381 GLN A CA 1
ATOM 3089 C C . GLN A 1 381 ? 7.930 -18.372 59.682 1.00 37.03 381 GLN A C 1
ATOM 3091 O O . GLN A 1 381 ? 8.789 -17.487 59.743 1.00 37.03 381 GLN A O 1
ATOM 3096 N N . GLU A 1 382 ? 6.623 -18.139 59.770 1.00 38.81 382 GLU A N 1
ATOM 3097 C CA . GLU A 1 382 ? 6.086 -16.882 60.269 1.00 38.81 382 GLU A CA 1
ATOM 3098 C C . GLU A 1 382 ? 6.799 -16.526 61.582 1.00 38.81 382 GLU A C 1
ATOM 3100 O O . GLU A 1 382 ? 6.964 -17.400 62.442 1.00 38.81 382 GLU A O 1
ATOM 3105 N N . PRO A 1 383 ? 7.237 -15.271 61.772 1.00 37.88 383 PRO A N 1
ATOM 3106 C CA . PRO A 1 383 ? 7.661 -14.843 63.087 1.00 37.88 383 PRO A CA 1
ATOM 3107 C C . PRO A 1 383 ? 6.455 -14.966 64.018 1.00 37.88 383 PRO A C 1
ATOM 3109 O O . PRO A 1 383 ? 5.397 -14.382 63.780 1.00 37.88 383 PRO A O 1
ATOM 3112 N N . SER A 1 384 ? 6.634 -15.754 65.073 1.00 35.25 384 SER A N 1
ATOM 3113 C CA . SER A 1 384 ? 5.738 -15.822 66.218 1.00 35.25 384 SER A CA 1
ATOM 3114 C C . SER A 1 384 ? 5.283 -14.418 66.610 1.00 35.25 384 SER A C 1
ATOM 3116 O O . SER A 1 384 ? 6.121 -13.563 66.904 1.00 35.25 384 SER A O 1
ATOM 3118 N N . CYS A 1 385 ? 3.972 -14.183 66.646 1.00 34.88 385 CYS A N 1
ATOM 3119 C CA . CYS A 1 385 ? 3.431 -13.005 67.305 1.00 34.88 385 CYS A CA 1
ATOM 3120 C C . CYS A 1 385 ? 3.871 -13.030 68.776 1.00 34.88 385 CYS A C 1
ATOM 3122 O O . CYS A 1 385 ? 3.457 -13.907 69.536 1.00 34.88 385 CYS A O 1
ATOM 3124 N N . GLU A 1 386 ? 4.715 -12.080 69.178 1.00 40.41 386 GLU A N 1
ATOM 3125 C CA . GLU A 1 386 ? 4.898 -11.763 70.592 1.00 40.41 386 GLU A CA 1
ATOM 3126 C C . GLU A 1 386 ? 3.555 -11.301 71.187 1.00 40.41 386 GLU A C 1
ATOM 3128 O O . GLU A 1 386 ? 2.773 -10.632 70.501 1.00 40.41 386 GLU A O 1
ATOM 3133 N N . PRO A 1 387 ? 3.250 -11.628 72.455 1.00 40.22 387 PRO A N 1
ATOM 3134 C CA . PRO A 1 387 ? 2.031 -11.159 73.095 1.00 40.22 387 PRO A CA 1
ATOM 3135 C C . PRO A 1 387 ? 2.037 -9.632 73.196 1.00 40.22 387 PRO A C 1
ATOM 3137 O O . PRO A 1 387 ? 2.998 -9.030 73.677 1.00 40.22 387 PRO A O 1
ATOM 3140 N N . CYS A 1 388 ? 0.933 -8.995 72.811 1.00 38.03 388 CYS A N 1
ATOM 3141 C CA . CYS A 1 388 ? 0.727 -7.575 73.061 1.00 38.03 388 CYS A CA 1
ATOM 3142 C C . CYS A 1 388 ? 0.756 -7.295 74.574 1.00 38.03 388 CYS A C 1
ATOM 3144 O O . CYS A 1 388 ? -0.094 -7.778 75.325 1.00 38.03 388 CYS A O 1
ATOM 3146 N N . HIS A 1 389 ? 1.704 -6.468 75.016 1.00 41.34 389 HIS A N 1
ATOM 3147 C CA . HIS A 1 389 ? 1.644 -5.825 76.326 1.00 41.34 389 HIS A CA 1
ATOM 3148 C C . HIS A 1 389 ? 0.429 -4.874 76.375 1.00 41.34 389 HIS A C 1
ATOM 3150 O O . HIS A 1 389 ? 0.164 -4.161 75.401 1.00 41.34 389 HIS A O 1
ATOM 3156 N N . PRO A 1 390 ? -0.314 -4.811 77.493 1.00 42.47 390 PRO A N 1
ATOM 3157 C CA . PRO A 1 390 ? -1.544 -4.036 77.573 1.00 42.47 390 PRO A CA 1
ATOM 3158 C C . PRO A 1 390 ? -1.228 -2.547 77.769 1.00 42.47 390 PRO A C 1
ATOM 3160 O O . PRO A 1 390 ? -1.252 -2.095 78.908 1.00 42.47 390 PRO A O 1
ATOM 3163 N N . ASN A 1 391 ? -0.881 -1.802 76.700 1.00 47.78 391 ASN A N 1
ATOM 3164 C CA . ASN A 1 391 ? -1.147 -0.347 76.613 1.00 47.78 391 ASN A CA 1
ATOM 3165 C C . ASN A 1 391 ? -0.777 0.399 75.305 1.00 47.78 391 ASN A C 1
ATOM 3167 O O . ASN A 1 391 ? -0.423 1.575 75.380 1.00 47.78 391 ASN A O 1
ATOM 3171 N N . GLN A 1 392 ? -0.884 -0.176 74.099 1.00 39.50 392 GLN A N 1
ATOM 3172 C CA . GLN A 1 392 ? -0.785 0.653 72.877 1.00 39.50 392 GLN A CA 1
ATOM 3173 C C . GLN A 1 392 ? -1.848 0.326 71.821 1.00 39.50 392 GLN A C 1
ATOM 3175 O O . GLN A 1 392 ? -1.997 -0.800 71.361 1.00 39.50 392 GLN A O 1
ATOM 3180 N N . THR A 1 393 ? -2.603 1.364 71.465 1.00 36.56 393 THR A N 1
ATOM 3181 C CA . THR A 1 393 ? -3.667 1.425 70.459 1.00 36.56 393 THR A CA 1
ATOM 3182 C C . THR A 1 393 ? -3.096 1.500 69.042 1.00 36.56 393 THR A C 1
ATOM 3184 O O . THR A 1 393 ? -2.341 2.426 68.752 1.00 36.56 393 THR A O 1
ATOM 3187 N N . CYS A 1 394 ? -3.514 0.604 68.142 1.00 34.19 394 CYS A N 1
ATOM 3188 C CA . CYS A 1 394 ? -3.303 0.740 66.694 1.00 34.19 394 CYS A CA 1
ATOM 3189 C C . CYS A 1 394 ? -4.649 0.889 65.963 1.00 34.19 394 CYS A C 1
ATOM 3191 O O . CYS A 1 394 ? -5.595 0.148 66.226 1.00 34.19 394 CYS A O 1
ATOM 3193 N N . SER A 1 395 ? -4.720 1.881 65.071 1.00 35.81 395 SER A N 1
ATOM 3194 C CA . SER A 1 395 ? -5.896 2.281 64.281 1.00 35.81 395 SER A CA 1
ATOM 3195 C C . SER A 1 395 ? -6.211 1.316 63.119 1.00 35.81 395 SER A C 1
ATOM 3197 O O . SER A 1 395 ? -5.308 0.626 62.647 1.00 35.81 395 SER A O 1
ATOM 3199 N N . PRO A 1 396 ? -7.467 1.272 62.621 1.00 35.53 396 PRO A N 1
ATOM 3200 C CA . PRO A 1 396 ? -7.925 0.250 61.677 1.00 35.53 396 PRO A CA 1
ATOM 3201 C C . PRO A 1 396 ? -7.631 0.579 60.202 1.00 35.53 396 PRO A C 1
ATOM 3203 O O . PRO A 1 396 ? -7.831 1.709 59.756 1.00 35.53 396 PRO A O 1
ATOM 3206 N N . CYS A 1 397 ? -7.265 -0.442 59.420 1.00 29.86 397 CYS A N 1
ATOM 3207 C CA . CYS A 1 397 ? -7.291 -0.406 57.953 1.00 29.86 397 CYS A CA 1
ATOM 3208 C C . CYS A 1 397 ? -8.687 -0.829 57.451 1.00 29.86 397 CYS A C 1
ATOM 3210 O O . CYS A 1 397 ? -9.182 -1.892 57.825 1.00 29.86 397 CYS A O 1
ATOM 3212 N N . HIS A 1 398 ? -9.328 0.013 56.633 1.00 33.38 398 HIS A N 1
ATOM 3213 C CA . HIS A 1 398 ? -10.669 -0.196 56.056 1.00 33.38 398 HIS A CA 1
ATOM 3214 C C . HIS A 1 398 ? -10.605 -0.987 54.719 1.00 33.38 398 HIS A C 1
ATOM 3216 O O . HIS A 1 398 ? -9.535 -1.034 54.108 1.00 33.38 398 HIS A O 1
ATOM 3222 N N . PRO A 1 399 ? -11.710 -1.615 54.256 1.00 40.75 399 PRO A N 1
ATOM 3223 C CA . PRO A 1 399 ? -11.708 -2.731 53.317 1.00 40.75 399 PRO A CA 1
ATOM 3224 C C . PRO A 1 399 ? -12.135 -2.345 51.892 1.00 40.75 399 PRO A C 1
ATOM 3226 O O . PRO A 1 399 ? -13.039 -1.539 51.720 1.00 40.75 399 PRO A O 1
ATOM 3229 N N . ASP A 1 400 ? -11.548 -2.999 50.887 1.00 29.88 400 ASP A N 1
ATOM 3230 C CA . ASP A 1 400 ? -12.199 -3.270 49.595 1.00 29.88 400 ASP A CA 1
ATOM 3231 C C . ASP A 1 400 ? -11.416 -4.343 48.812 1.00 29.88 400 ASP A C 1
ATOM 3233 O O . ASP A 1 400 ? -10.588 -4.060 47.950 1.00 29.88 400 ASP A O 1
ATOM 3237 N N . ALA A 1 401 ? -11.696 -5.616 49.105 1.00 33.44 401 ALA A N 1
ATOM 3238 C CA . ALA A 1 401 ? -11.390 -6.731 48.211 1.00 33.44 401 ALA A CA 1
ATOM 3239 C C . ALA A 1 401 ? -12.677 -7.537 47.994 1.00 33.44 401 ALA A C 1
ATOM 3241 O O . ALA A 1 401 ? -13.164 -8.232 48.888 1.00 33.44 401 ALA A O 1
ATOM 3242 N N . ARG A 1 402 ? -13.273 -7.413 46.802 1.00 28.58 402 ARG A N 1
ATOM 3243 C CA . ARG A 1 402 ? -14.452 -8.198 46.416 1.00 28.58 402 ARG A CA 1
ATOM 3244 C C . ARG A 1 402 ? -14.039 -9.637 46.112 1.00 28.58 402 ARG A C 1
ATOM 3246 O O . ARG A 1 402 ? -13.330 -9.893 45.146 1.00 28.58 402 ARG A O 1
ATOM 3253 N N . CYS A 1 403 ? -14.553 -10.566 46.911 1.00 29.31 403 CYS A N 1
ATOM 3254 C CA . CYS A 1 403 ? -14.530 -12.002 46.648 1.00 29.31 403 CYS A CA 1
ATOM 3255 C C . CYS A 1 403 ? -15.479 -12.395 45.499 1.00 29.31 403 CYS A C 1
ATOM 3257 O O . CYS A 1 403 ? -16.532 -11.779 45.305 1.00 29.31 403 CYS A O 1
ATOM 3259 N N . ARG A 1 404 ? -15.169 -13.512 44.828 1.00 29.25 404 ARG A N 1
ATOM 3260 C CA . ARG A 1 404 ? -16.155 -14.401 44.188 1.00 29.25 404 ARG A CA 1
ATOM 3261 C C . ARG A 1 404 ? -15.800 -15.880 44.442 1.00 29.25 404 ARG A C 1
ATOM 3263 O O . ARG A 1 404 ? -14.648 -16.154 44.761 1.00 29.25 404 ARG A O 1
ATOM 3270 N N . PRO A 1 405 ? -16.791 -16.795 44.404 1.00 42.25 405 PRO A N 1
ATOM 3271 C CA . PRO A 1 405 ? -17.033 -17.710 45.522 1.00 42.25 405 PRO A CA 1
ATOM 3272 C C . PRO A 1 405 ? -16.989 -19.208 45.158 1.00 42.25 405 PRO A C 1
ATOM 3274 O O . PRO A 1 405 ? -16.861 -19.572 43.992 1.00 42.25 405 PRO A O 1
ATOM 3277 N N . ASN A 1 406 ? -17.244 -20.017 46.195 1.00 28.28 406 ASN A N 1
ATOM 3278 C CA . ASN A 1 406 ? -17.442 -21.473 46.277 1.00 28.28 406 ASN A CA 1
ATOM 3279 C C . ASN A 1 406 ? -16.128 -22.248 46.469 1.00 28.28 406 ASN A C 1
ATOM 3281 O O . ASN A 1 406 ? -15.257 -22.241 45.615 1.00 28.28 406 ASN A O 1
ATOM 3285 N N . THR A 1 407 ? -15.906 -22.956 47.579 1.00 30.78 407 THR A N 1
ATOM 3286 C CA . THR A 1 407 ? -16.807 -23.964 48.164 1.00 30.78 407 THR A CA 1
ATOM 3287 C C . THR A 1 407 ? -16.468 -24.193 49.650 1.00 30.78 407 THR A C 1
ATOM 3289 O O . THR A 1 407 ? -15.353 -23.933 50.086 1.00 30.78 407 THR A O 1
ATOM 3292 N N . GLU A 1 408 ? -17.463 -24.647 50.408 1.00 29.02 408 GLU A N 1
ATOM 3293 C CA . GLU A 1 408 ? -17.547 -24.794 51.868 1.00 29.02 408 GLU A CA 1
ATOM 3294 C C . GLU A 1 408 ? -16.391 -25.558 52.550 1.00 29.02 408 GLU A C 1
ATOM 3296 O O . GLU A 1 408 ? -16.037 -26.670 52.159 1.00 29.02 408 GLU A O 1
ATOM 3301 N N . CYS A 1 409 ? -15.889 -25.010 53.663 1.00 26.98 409 CYS A N 1
ATOM 3302 C CA . CYS A 1 409 ? -15.090 -25.747 54.643 1.00 26.98 409 CYS A CA 1
ATOM 3303 C C . CYS A 1 409 ? -15.992 -26.672 55.474 1.00 26.98 409 CYS A C 1
ATOM 3305 O O . CYS A 1 409 ? -16.936 -26.207 56.116 1.00 26.98 409 CYS A O 1
ATOM 3307 N N . ARG A 1 410 ? -15.654 -27.964 55.547 1.00 30.47 410 ARG A N 1
ATOM 3308 C CA . ARG A 1 410 ? -16.109 -28.846 56.632 1.00 30.47 410 ARG A CA 1
ATOM 3309 C C . ARG A 1 410 ? -15.013 -28.959 57.695 1.00 30.47 410 ARG A C 1
ATOM 3311 O O . ARG A 1 410 ? -13.874 -29.242 57.330 1.00 30.47 410 ARG A O 1
ATOM 3318 N N . PRO A 1 411 ? -15.335 -28.783 58.987 1.00 35.44 411 PRO A N 1
ATOM 3319 C CA . PRO A 1 411 ? -14.407 -29.052 60.069 1.00 35.44 411 PRO A CA 1
ATOM 3320 C C . PRO A 1 411 ? -14.472 -30.543 60.402 1.00 35.44 411 PRO A C 1
ATOM 3322 O O . PRO A 1 411 ? -15.567 -31.077 60.570 1.00 35.44 411 PRO A O 1
ATOM 3325 N N . ASN A 1 412 ? -13.324 -31.216 60.456 1.00 30.70 412 ASN A N 1
ATOM 3326 C CA . ASN A 1 412 ? -13.009 -32.195 61.498 1.00 30.70 412 ASN A CA 1
ATOM 3327 C C . ASN A 1 412 ? -11.642 -32.862 61.260 1.00 30.70 412 ASN A C 1
ATOM 3329 O O . ASN A 1 412 ? -11.324 -33.292 60.154 1.00 30.70 412 ASN A O 1
ATOM 3333 N N . THR A 1 413 ? -10.944 -33.016 62.389 1.00 31.88 413 THR A N 1
ATOM 3334 C CA . THR A 1 413 ? -9.929 -34.029 62.727 1.00 31.88 413 THR A CA 1
ATOM 3335 C C . THR A 1 413 ? -8.444 -33.724 62.454 1.00 31.88 413 THR A C 1
ATOM 3337 O O . THR A 1 413 ? -7.910 -33.978 61.384 1.00 31.88 413 THR A O 1
ATOM 3340 N N . GLU A 1 414 ? -7.818 -33.199 63.516 1.00 30.94 414 GLU A N 1
ATOM 3341 C CA . GLU A 1 414 ? -6.562 -33.611 64.178 1.00 30.94 414 GLU A CA 1
ATOM 3342 C C . GLU A 1 414 ? -5.260 -33.813 63.377 1.00 30.94 414 GLU A C 1
ATOM 3344 O O . GLU A 1 414 ? -5.114 -34.681 62.520 1.00 30.94 414 GLU A O 1
ATOM 3349 N N . CYS A 1 415 ? -4.247 -33.053 63.802 1.00 25.97 415 CYS A N 1
ATOM 3350 C CA . CYS A 1 415 ? -2.840 -33.225 63.470 1.00 25.97 415 CYS A CA 1
ATOM 3351 C C . CYS A 1 415 ? -2.257 -34.482 64.131 1.00 25.97 415 CYS A C 1
ATOM 3353 O O . CYS A 1 415 ? -2.330 -34.614 65.350 1.00 25.97 415 CYS A O 1
ATOM 3355 N N . HIS A 1 416 ? -1.543 -35.313 63.366 1.00 31.36 416 HIS A N 1
ATOM 3356 C CA . HIS A 1 416 ? -0.537 -36.217 63.924 1.00 31.36 416 HIS A CA 1
ATOM 3357 C C . HIS A 1 416 ? 0.761 -36.228 63.112 1.00 31.36 416 HIS A C 1
ATOM 3359 O O . HIS A 1 416 ? 0.801 -36.027 61.901 1.00 31.36 416 HIS A O 1
ATOM 3365 N N . THR A 1 417 ? 1.829 -36.412 63.876 1.00 30.22 417 THR A N 1
ATOM 3366 C CA . THR A 1 417 ? 3.245 -36.200 63.604 1.00 30.22 417 THR A CA 1
ATOM 3367 C C . THR A 1 417 ? 3.899 -37.264 62.721 1.00 30.22 417 THR A C 1
ATOM 3369 O O . THR A 1 417 ? 3.584 -38.447 62.782 1.00 30.22 417 THR A O 1
ATOM 3372 N N . SER A 1 418 ? 4.901 -36.800 61.980 1.00 28.95 418 SER A N 1
ATOM 3373 C CA . SER A 1 418 ? 5.955 -37.505 61.243 1.00 28.95 418 SER A CA 1
ATOM 3374 C C . SER A 1 418 ? 6.517 -38.797 61.863 1.00 28.95 418 SER A C 1
ATOM 3376 O O . SER A 1 418 ? 6.987 -38.764 62.999 1.00 28.95 418 SER A O 1
ATOM 3378 N N . THR A 1 419 ? 6.657 -39.866 61.065 1.00 30.88 419 THR A N 1
ATOM 3379 C CA . THR A 1 419 ? 7.921 -40.623 60.847 1.00 30.88 419 THR A CA 1
ATOM 3380 C C . THR A 1 419 ? 7.753 -41.666 59.729 1.00 30.88 419 THR A C 1
ATOM 3382 O O . THR A 1 419 ? 6.690 -42.262 59.586 1.00 30.88 419 THR A O 1
ATOM 3385 N N . GLY A 1 420 ? 8.786 -41.844 58.897 1.00 29.00 420 GLY A N 1
ATOM 3386 C CA . GLY A 1 420 ? 8.776 -42.711 57.712 1.00 29.00 420 GLY A CA 1
ATOM 3387 C C . GLY A 1 420 ? 9.409 -44.095 57.902 1.00 29.00 420 GLY A C 1
ATOM 3388 O O . GLY A 1 420 ? 10.079 -44.334 58.900 1.00 29.00 420 GLY A O 1
ATOM 3389 N N . CYS A 1 421 ? 9.176 -44.978 56.919 1.00 24.69 421 CYS A N 1
ATOM 3390 C CA . CYS A 1 421 ? 10.125 -45.882 56.232 1.00 24.69 421 CYS A CA 1
ATOM 3391 C C . CYS A 1 421 ? 9.363 -46.997 55.471 1.00 24.69 421 CYS A C 1
ATOM 3393 O O . CYS A 1 421 ? 8.443 -47.612 55.999 1.00 24.69 421 CYS A O 1
ATOM 3395 N N . ARG A 1 422 ? 9.764 -47.242 54.215 1.00 27.42 422 ARG A N 1
ATOM 3396 C CA . ARG A 1 422 ? 9.445 -48.414 53.354 1.00 27.42 422 ARG A CA 1
ATOM 3397 C C . ARG A 1 422 ? 10.316 -49.627 53.786 1.00 27.42 422 ARG A C 1
ATOM 3399 O O . ARG A 1 422 ? 11.328 -49.341 54.430 1.00 27.42 422 ARG A O 1
ATOM 3406 N N . PRO A 1 423 ? 10.029 -50.920 53.457 1.00 37.03 423 PRO A N 1
ATOM 3407 C CA . PRO A 1 423 ? 9.826 -51.413 52.077 1.00 37.03 423 PRO A CA 1
ATOM 3408 C C . PRO A 1 423 ? 8.894 -52.641 51.850 1.00 37.03 423 PRO A C 1
ATOM 3410 O O . PRO A 1 423 ? 8.446 -53.303 52.776 1.00 37.03 423 PRO A O 1
ATOM 3413 N N . ASP A 1 424 ? 8.637 -52.892 50.559 1.00 26.05 424 ASP A N 1
ATOM 3414 C CA . ASP A 1 424 ? 8.294 -54.143 49.854 1.00 26.05 424 ASP A CA 1
ATOM 3415 C C . ASP A 1 424 ? 7.262 -55.137 50.418 1.00 26.05 424 ASP A C 1
ATOM 3417 O O . ASP A 1 424 ? 7.527 -55.920 51.324 1.00 26.05 424 ASP A O 1
ATOM 3421 N N . SER A 1 425 ? 6.119 -55.250 49.729 1.00 29.52 425 SER A N 1
ATOM 3422 C CA . SER A 1 425 ? 5.662 -56.506 49.096 1.00 29.52 425 SER A CA 1
ATOM 3423 C C . SER A 1 425 ? 4.288 -56.337 48.433 1.00 29.52 425 SER A C 1
ATOM 3425 O O . SER A 1 425 ? 3.409 -55.618 48.901 1.00 29.52 425 SER A O 1
ATOM 3427 N N . MET A 1 426 ? 4.133 -56.993 47.283 1.00 27.88 426 MET A N 1
ATOM 3428 C CA . MET A 1 426 ? 2.923 -57.031 46.465 1.00 27.88 426 MET A CA 1
ATOM 3429 C C . MET A 1 426 ? 1.731 -57.646 47.212 1.00 27.88 426 MET A C 1
ATOM 3431 O O . MET A 1 426 ? 1.891 -58.701 47.815 1.00 27.88 426 MET A O 1
ATOM 3435 N N . CYS A 1 427 ? 0.526 -57.093 47.025 1.00 25.72 427 CYS A N 1
ATOM 3436 C CA . CYS A 1 427 ? -0.729 -57.853 46.960 1.00 25.72 427 CYS A CA 1
ATOM 3437 C C . CYS A 1 427 ? -1.814 -57.071 46.188 1.00 25.72 427 CYS A C 1
ATOM 3439 O O . CYS A 1 427 ? -1.937 -55.855 46.299 1.00 25.72 427 CYS A O 1
ATOM 3441 N N . ARG A 1 428 ? -2.556 -57.813 45.359 1.00 29.39 428 ARG A N 1
ATOM 3442 C CA . ARG A 1 428 ? -3.612 -57.406 44.409 1.00 29.39 428 ARG A CA 1
ATOM 3443 C C . ARG A 1 428 ? -4.896 -56.874 45.089 1.00 29.39 428 ARG A C 1
ATOM 3445 O O . ARG A 1 428 ? -5.077 -57.103 46.281 1.00 29.39 428 ARG A O 1
ATOM 3452 N N . PRO A 1 429 ? -5.805 -56.206 44.342 1.00 29.27 429 PRO A N 1
ATOM 3453 C CA . PRO A 1 429 ? -6.938 -55.486 44.919 1.00 29.27 429 PRO A CA 1
ATOM 3454 C C . PRO A 1 429 ? -8.106 -56.407 45.302 1.00 29.27 429 PRO A C 1
ATOM 3456 O O . PRO A 1 429 ? -8.496 -57.290 44.539 1.00 29.27 429 PRO A O 1
ATOM 3459 N N . CYS A 1 430 ? -8.720 -56.124 46.451 1.00 25.44 430 CYS A N 1
ATOM 3460 C CA . CYS A 1 430 ? -10.037 -56.629 46.830 1.00 25.44 430 CYS A CA 1
ATOM 3461 C C . CYS A 1 430 ? -11.113 -55.599 46.456 1.00 25.44 430 CYS A C 1
ATOM 3463 O O . CYS A 1 430 ? -11.061 -54.457 46.903 1.00 25.44 430 CYS A O 1
ATOM 3465 N N . SER A 1 431 ? -12.114 -56.019 45.680 1.00 30.09 431 SER A N 1
ATOM 3466 C CA . SER A 1 431 ? -13.449 -55.401 45.679 1.00 30.09 431 SER A CA 1
ATOM 3467 C C . SER A 1 431 ? -14.358 -56.193 46.622 1.00 30.09 431 SER A C 1
ATOM 3469 O O . SER A 1 431 ? -14.309 -57.423 46.618 1.00 30.09 431 SER A O 1
ATOM 3471 N N . PRO A 1 432 ? -15.160 -55.511 47.449 1.00 32.25 432 PRO A N 1
ATOM 3472 C CA . PRO A 1 432 ? -16.624 -55.675 47.416 1.00 32.25 432 PRO A CA 1
ATOM 3473 C C . PRO A 1 432 ? -17.313 -54.298 47.589 1.00 32.25 432 PRO A C 1
ATOM 3475 O O . PRO A 1 432 ? -16.758 -53.397 48.198 1.00 32.25 432 PRO A O 1
ATOM 3478 N N . GLY A 1 433 ? -18.496 -53.975 47.074 1.00 27.77 433 GLY A N 1
ATOM 3479 C CA . GLY A 1 433 ? -19.710 -54.762 46.915 1.00 27.77 433 GLY A CA 1
ATOM 3480 C C . GLY A 1 433 ? -20.895 -53.928 47.443 1.00 27.77 433 GLY A C 1
ATOM 3481 O O . GLY A 1 433 ? -21.068 -53.808 48.645 1.00 27.77 433 GLY A O 1
ATOM 3482 N N . ALA A 1 434 ? -21.666 -53.355 46.510 1.00 26.48 434 ALA A N 1
ATOM 3483 C CA . ALA A 1 434 ? -23.099 -53.005 46.535 1.00 26.48 434 ALA A CA 1
ATOM 3484 C C . ALA A 1 434 ? -23.742 -52.154 47.668 1.00 26.48 434 ALA A C 1
ATOM 3486 O O . ALA A 1 434 ? -23.956 -52.598 48.790 1.00 26.48 434 ALA A O 1
ATOM 3487 N N . SER A 1 435 ? -24.286 -50.988 47.290 1.00 27.94 435 SER A N 1
ATOM 3488 C CA . SER A 1 435 ? -25.739 -50.676 47.174 1.00 27.94 435 SER A CA 1
ATOM 3489 C C . SER A 1 435 ? -25.874 -49.159 46.916 1.00 27.94 435 SER A C 1
ATOM 3491 O O . SER A 1 435 ? -25.196 -48.362 47.549 1.00 27.94 435 SER A O 1
ATOM 3493 N N . ARG A 1 436 ? -26.619 -48.662 45.923 1.00 28.55 436 ARG A N 1
ATOM 3494 C CA . ARG A 1 436 ? -28.085 -48.649 45.823 1.00 28.55 436 ARG A CA 1
ATOM 3495 C C . ARG A 1 436 ? -28.523 -48.550 44.357 1.00 28.55 436 ARG A C 1
ATOM 3497 O O . ARG A 1 436 ? -27.998 -47.751 43.591 1.00 28.55 436 ARG A O 1
ATOM 3504 N N . SER A 1 437 ? -29.529 -49.339 44.011 1.00 27.83 437 SER A N 1
ATOM 3505 C CA . SER A 1 437 ? -30.273 -49.309 42.755 1.00 27.83 437 SER A CA 1
ATOM 3506 C C . SER A 1 437 ? -31.487 -48.383 42.847 1.00 27.83 437 SER A C 1
ATOM 3508 O O . SER A 1 437 ? -32.223 -48.467 43.829 1.00 27.83 437 SER A O 1
ATOM 3510 N N . ALA A 1 438 ? -31.767 -47.629 41.783 1.00 27.75 438 ALA A N 1
ATOM 3511 C CA . ALA A 1 438 ? -33.126 -47.423 41.274 1.00 27.75 438 ALA A CA 1
ATOM 3512 C C . ALA A 1 438 ? -33.066 -46.845 39.851 1.00 27.75 438 ALA A C 1
ATOM 3514 O O . ALA A 1 438 ? -32.780 -45.665 39.690 1.00 27.75 438 ALA A O 1
ATOM 3515 N N . CYS A 1 439 ? -33.312 -47.686 38.840 1.00 24.55 439 CYS A N 1
ATOM 3516 C CA . CYS A 1 439 ? -34.154 -47.391 37.671 1.00 24.55 439 CYS A CA 1
ATOM 3517 C C . CYS A 1 439 ? -34.294 -48.659 36.801 1.00 24.55 439 CYS A C 1
ATOM 3519 O O . CYS A 1 439 ? -33.310 -49.255 36.371 1.00 24.55 439 CYS A O 1
ATOM 3521 N N . GLN A 1 440 ? -35.538 -49.059 36.558 1.00 27.55 440 GLN A N 1
ATOM 3522 C CA . GLN A 1 440 ? -36.024 -50.008 35.544 1.00 27.55 440 GLN A CA 1
ATOM 3523 C C . GLN A 1 440 ? -37.381 -49.458 35.040 1.00 27.55 440 GLN A C 1
ATOM 3525 O O . GLN A 1 440 ? -37.941 -48.623 35.758 1.00 27.55 440 GLN A O 1
ATOM 3530 N N . PRO A 1 441 ? -38.007 -49.949 33.943 1.00 33.28 441 PRO A N 1
ATOM 3531 C CA . PRO A 1 441 ? -37.547 -50.859 32.875 1.00 33.28 441 PRO A CA 1
ATOM 3532 C C . PRO A 1 441 ? -37.914 -50.396 31.434 1.00 33.28 441 PRO A C 1
ATOM 3534 O O . PRO A 1 441 ? -38.738 -49.510 31.231 1.00 33.28 441 PRO A O 1
ATOM 3537 N N . GLY A 1 442 ? -37.360 -51.084 30.423 1.00 29.31 442 GLY A N 1
ATOM 3538 C CA . GLY A 1 442 ? -37.793 -51.017 29.015 1.00 29.31 442 GLY A CA 1
ATOM 3539 C C . GLY A 1 442 ? -36.778 -51.642 28.047 1.00 29.31 442 GLY A C 1
ATOM 3540 O O . GLY A 1 442 ? -36.072 -50.926 27.350 1.00 29.31 442 GLY A O 1
ATOM 3541 N N . GLN A 1 443 ? -36.641 -52.971 28.076 1.00 30.11 443 GLN A N 1
ATOM 3542 C CA . GLN A 1 443 ? -35.604 -53.752 27.384 1.00 30.11 443 GLN A CA 1
ATOM 3543 C C . GLN A 1 443 ? -35.877 -54.018 25.894 1.00 30.11 443 GLN A C 1
ATOM 3545 O O . GLN A 1 443 ? -37.021 -54.220 25.499 1.00 30.11 443 GLN A O 1
ATOM 3550 N N . SER A 1 444 ? -34.794 -54.218 25.131 1.00 26.55 444 SER A N 1
ATOM 3551 C CA . SER A 1 444 ? -34.588 -55.422 24.304 1.00 26.55 444 SER A CA 1
ATOM 3552 C C . SER A 1 444 ? -33.134 -55.488 23.804 1.00 26.55 444 SER A C 1
ATOM 3554 O O . SER A 1 444 ? -32.748 -54.731 22.919 1.00 26.55 444 SER A O 1
ATOM 3556 N N . CYS A 1 445 ? -32.355 -56.434 24.340 1.00 27.61 445 CYS A N 1
ATOM 3557 C CA . CYS A 1 445 ? -31.079 -56.902 23.788 1.00 27.61 445 CYS A CA 1
ATOM 3558 C C . CYS A 1 445 ? -31.189 -58.404 23.480 1.00 27.61 445 CYS A C 1
ATOM 3560 O O . CYS A 1 445 ? -31.677 -59.158 24.315 1.00 27.61 445 CYS A O 1
ATOM 3562 N N . ASN A 1 446 ? -30.668 -58.820 22.326 1.00 28.48 446 ASN A N 1
ATOM 3563 C CA . ASN A 1 446 ? -30.259 -60.183 21.946 1.00 28.48 446 ASN A CA 1
ATOM 3564 C C . ASN A 1 446 ? -29.232 -59.997 20.806 1.00 28.48 446 ASN A C 1
ATOM 3566 O O . ASN A 1 446 ? -29.495 -59.196 19.919 1.00 28.48 446 ASN A O 1
ATOM 3570 N N . GLY A 1 447 ? -28.066 -60.634 20.703 1.00 27.14 447 GLY A N 1
ATOM 3571 C CA . GLY A 1 447 ? -27.371 -61.636 21.505 1.00 27.14 447 GLY A CA 1
ATOM 3572 C C . GLY A 1 447 ? -26.069 -62.050 20.774 1.00 27.14 447 GLY A C 1
ATOM 3573 O O . GLY A 1 447 ? -26.063 -62.188 19.559 1.00 27.14 447 GLY A O 1
ATOM 3574 N N . PHE A 1 448 ? -24.978 -62.175 21.539 1.00 25.17 448 PHE A N 1
ATOM 3575 C CA . PHE A 1 448 ? -23.764 -63.016 21.412 1.00 25.17 448 PHE A CA 1
ATOM 3576 C C . PHE A 1 448 ? -23.341 -63.722 20.093 1.00 25.17 448 PHE A C 1
ATOM 3578 O O . PHE A 1 448 ? -24.036 -64.619 19.625 1.00 25.17 448 PHE A O 1
ATOM 3585 N N . ARG A 1 449 ? -22.071 -63.511 19.677 1.00 25.16 449 ARG A N 1
ATOM 3586 C CA . ARG A 1 449 ? -20.893 -64.451 19.705 1.00 25.16 449 ARG A CA 1
ATOM 3587 C C . ARG A 1 449 ? -19.728 -63.853 18.880 1.00 25.16 449 ARG A C 1
ATOM 3589 O O . ARG A 1 449 ? -19.929 -63.521 17.724 1.00 25.16 449 ARG A O 1
ATOM 3596 N N . GLN A 1 450 ? -18.594 -63.473 19.485 1.00 26.78 450 GLN A N 1
ATOM 3597 C CA . GLN A 1 450 ? -17.363 -64.254 19.779 1.00 26.78 450 GLN A CA 1
ATOM 3598 C C . GLN A 1 450 ? -16.548 -64.733 18.558 1.00 26.78 450 GLN A C 1
ATOM 3600 O O . GLN A 1 450 ? -16.945 -65.699 17.914 1.00 26.78 450 GLN A O 1
ATOM 3605 N N . ASN A 1 451 ? -15.391 -64.093 18.309 1.00 25.61 451 ASN A N 1
ATOM 3606 C CA . ASN A 1 451 ? -14.012 -64.636 18.435 1.00 25.61 451 ASN A CA 1
ATOM 3607 C C . ASN A 1 451 ? -12.999 -63.669 17.770 1.00 25.61 451 ASN A C 1
ATOM 3609 O O . ASN A 1 451 ? -13.202 -63.282 16.626 1.00 25.61 451 ASN A O 1
ATOM 3613 N N . SER A 1 452 ? -12.094 -63.056 18.555 1.00 27.52 452 SER A N 1
ATOM 3614 C CA . SER A 1 452 ? -10.651 -63.391 18.727 1.00 27.52 452 SER A CA 1
ATOM 3615 C C . SER A 1 452 ? -9.799 -62.970 17.514 1.00 27.52 452 SER A C 1
ATOM 3617 O O . SER A 1 452 ? -10.136 -63.355 16.403 1.00 27.52 452 SER A O 1
ATOM 3619 N N . SER A 1 453 ? -8.696 -62.225 17.608 1.00 27.22 453 SER A N 1
ATOM 3620 C CA . SER A 1 453 ? -7.690 -62.101 18.677 1.00 27.22 453 SER A CA 1
ATOM 3621 C C . SER A 1 453 ? -6.683 -60.988 18.315 1.00 27.22 453 SER A C 1
ATOM 3623 O O . SER A 1 453 ? -6.308 -60.914 17.149 1.00 27.22 453 SER A O 1
ATOM 3625 N N . ASP A 1 454 ? -6.271 -60.212 19.331 1.00 28.05 454 ASP A N 1
ATOM 3626 C CA . ASP A 1 454 ? -4.887 -59.833 19.714 1.00 28.05 454 ASP A CA 1
ATOM 3627 C C . ASP A 1 454 ? -3.952 -59.136 18.690 1.00 28.05 454 ASP A C 1
ATOM 3629 O O . ASP A 1 454 ? -3.887 -59.519 17.532 1.00 28.05 454 ASP A O 1
ATOM 3633 N N . CYS A 1 455 ? -3.091 -58.162 19.019 1.00 25.17 455 CYS A N 1
ATOM 3634 C CA . CYS A 1 455 ? -2.696 -57.506 20.272 1.00 25.17 455 CYS A CA 1
ATOM 3635 C C . CYS A 1 455 ? -1.708 -56.352 19.953 1.00 25.17 455 CYS A C 1
ATOM 3637 O O . CYS A 1 455 ? -0.963 -56.464 18.982 1.00 25.17 455 CYS A O 1
ATOM 3639 N N . CYS A 1 456 ? -1.635 -55.373 20.875 1.00 26.61 456 CYS A N 1
ATOM 3640 C CA . CYS A 1 456 ? -0.491 -54.490 21.212 1.00 26.61 456 CYS A CA 1
ATOM 3641 C C . CYS A 1 456 ? -0.057 -53.399 20.207 1.00 26.61 456 CYS A C 1
ATOM 3643 O O . CYS A 1 456 ? -0.036 -53.621 19.007 1.00 26.61 456 CYS A O 1
ATOM 3645 N N . ASP A 1 457 ? 0.447 -52.228 20.601 1.00 26.20 457 ASP A N 1
ATOM 3646 C CA . ASP A 1 457 ? 0.398 -51.392 21.816 1.00 26.20 457 ASP A CA 1
ATOM 3647 C C . ASP A 1 457 ? 1.159 -50.083 21.478 1.00 26.20 457 ASP A C 1
ATOM 3649 O O . ASP A 1 457 ? 1.976 -50.071 20.557 1.00 26.20 457 ASP A O 1
ATOM 3653 N N . HIS A 1 458 ? 0.938 -49.047 22.292 1.00 27.28 458 HIS A N 1
ATOM 3654 C CA . HIS A 1 458 ? 1.720 -47.806 22.478 1.00 27.28 458 HIS A CA 1
ATOM 3655 C C . HIS A 1 458 ? 1.572 -46.582 21.544 1.00 27.28 458 HIS A C 1
ATOM 3657 O O . HIS A 1 458 ? 2.169 -46.462 20.482 1.00 27.28 458 HIS A O 1
ATOM 3663 N N . ASP A 1 459 ? 0.788 -45.628 22.070 1.00 25.61 459 ASP A N 1
ATOM 3664 C CA . ASP A 1 459 ? 1.216 -44.347 22.673 1.00 25.61 459 ASP A CA 1
ATOM 3665 C C . ASP A 1 459 ? 2.042 -43.306 21.885 1.00 25.61 459 ASP A C 1
ATOM 3667 O O . ASP A 1 459 ? 3.221 -43.488 21.613 1.00 25.61 459 ASP A O 1
ATOM 3671 N N . ARG A 1 460 ? 1.390 -42.132 21.749 1.00 27.77 460 ARG A N 1
ATOM 3672 C CA . ARG A 1 460 ? 1.871 -40.733 21.862 1.00 27.77 460 ARG A CA 1
ATOM 3673 C C . ARG A 1 460 ? 3.137 -40.319 21.096 1.00 27.77 460 ARG A C 1
ATOM 3675 O O . ARG A 1 460 ? 4.231 -40.702 21.473 1.00 27.77 460 ARG A O 1
ATOM 3682 N N . GLN A 1 461 ? 3.018 -39.279 20.265 1.00 27.47 461 GLN A N 1
ATOM 3683 C CA . GLN A 1 461 ? 3.092 -37.879 20.722 1.00 27.47 461 GLN A CA 1
ATOM 3684 C C . GLN A 1 461 ? 2.711 -36.917 19.586 1.00 27.47 461 GLN A C 1
ATOM 3686 O O . GLN A 1 461 ? 3.099 -37.112 18.438 1.00 27.47 461 GLN A O 1
ATOM 3691 N N . ASP A 1 462 ? 1.904 -35.913 19.927 1.00 30.95 462 ASP A N 1
ATOM 3692 C CA . ASP A 1 462 ? 1.547 -34.786 19.072 1.00 30.95 462 ASP A CA 1
ATOM 3693 C C . ASP A 1 462 ? 2.764 -33.877 18.863 1.00 30.95 462 ASP A C 1
ATOM 3695 O O . ASP A 1 462 ? 3.259 -33.305 19.831 1.00 30.95 462 ASP A O 1
ATOM 3699 N N . ASP A 1 463 ? 3.160 -33.672 17.606 1.00 27.30 463 ASP A N 1
ATOM 3700 C CA . ASP A 1 463 ? 3.939 -32.510 17.184 1.00 27.30 463 ASP A CA 1
ATOM 3701 C C . ASP A 1 463 ? 3.110 -31.701 16.178 1.00 27.30 463 ASP A C 1
ATOM 3703 O O . ASP A 1 463 ? 2.925 -32.058 15.012 1.00 27.30 463 ASP A O 1
ATOM 3707 N N . MET A 1 464 ? 2.563 -30.587 16.671 1.00 33.75 464 MET A N 1
ATOM 3708 C CA . MET A 1 464 ? 1.974 -29.525 15.861 1.00 33.75 464 MET A CA 1
ATOM 3709 C C . MET A 1 464 ? 3.099 -28.803 15.111 1.00 33.75 464 MET A C 1
ATOM 3711 O O . MET A 1 464 ? 3.743 -27.910 15.658 1.00 33.75 464 MET A O 1
ATOM 3715 N N . GLN A 1 465 ? 3.286 -29.132 13.833 1.00 27.56 465 GLN A N 1
ATOM 3716 C CA . GLN A 1 465 ? 4.017 -28.281 12.897 1.00 27.56 465 GLN A CA 1
ATOM 3717 C C . GLN A 1 465 ? 3.165 -27.918 11.680 1.00 27.56 465 GLN A C 1
ATOM 3719 O O . GLN A 1 465 ? 2.415 -28.705 11.105 1.00 27.56 465 GLN A O 1
ATOM 3724 N N . SER A 1 466 ? 3.261 -26.632 11.368 1.00 32.88 466 SER A N 1
ATOM 3725 C CA . SER A 1 466 ? 2.426 -25.824 10.498 1.00 32.88 466 SER A CA 1
ATOM 3726 C C . SER A 1 466 ? 2.362 -26.298 9.048 1.00 32.88 466 SER A C 1
ATOM 3728 O O . SER A 1 466 ? 3.380 -26.350 8.366 1.00 32.88 466 SER A O 1
ATOM 3730 N N . ASN A 1 467 ? 1.142 -26.462 8.537 1.00 25.55 467 ASN A N 1
ATOM 3731 C CA . ASN A 1 467 ? 0.826 -26.361 7.114 1.00 25.55 467 ASN A CA 1
ATOM 3732 C C . ASN A 1 467 ? -0.462 -25.539 6.968 1.00 25.55 467 ASN A C 1
ATOM 3734 O O . ASN A 1 467 ? -1.558 -26.087 6.985 1.00 25.55 467 ASN A O 1
ATOM 3738 N N . TYR A 1 468 ? -0.339 -24.215 6.847 1.00 30.41 468 TYR A N 1
ATOM 3739 C CA . TYR A 1 468 ? -1.453 -23.335 6.472 1.00 30.41 468 TYR A CA 1
ATOM 3740 C C . TYR A 1 468 ? -1.149 -22.657 5.135 1.00 30.41 468 TYR A C 1
ATOM 3742 O O . TYR A 1 468 ? -0.872 -21.467 5.064 1.00 30.41 468 TYR A O 1
ATOM 3750 N N . TYR A 1 469 ? -1.231 -23.448 4.068 1.00 32.62 469 TYR A N 1
ATOM 3751 C CA . TYR A 1 469 ? -1.631 -22.978 2.744 1.00 32.62 469 TYR A CA 1
ATOM 3752 C C . TYR A 1 469 ? -2.640 -23.984 2.201 1.00 32.62 469 TYR A C 1
ATOM 3754 O O . TYR A 1 469 ? -2.305 -24.907 1.467 1.00 32.62 469 TYR A O 1
ATOM 3762 N N . ALA A 1 470 ? -3.888 -23.816 2.620 1.00 27.89 470 ALA A N 1
ATOM 3763 C CA . ALA A 1 470 ? -5.035 -24.393 1.948 1.00 27.89 470 ALA A CA 1
ATOM 3764 C C . ALA A 1 470 ? -6.099 -23.300 1.867 1.00 27.89 470 ALA A C 1
ATOM 3766 O O . ALA A 1 470 ? -6.495 -22.692 2.864 1.00 27.89 470 ALA A O 1
ATOM 3767 N N . SER A 1 471 ? -6.490 -22.997 0.638 1.00 34.12 471 SER A N 1
ATOM 3768 C CA . SER A 1 471 ? -7.683 -22.243 0.300 1.00 34.12 471 SER A CA 1
ATOM 3769 C C . SER A 1 471 ? -8.905 -23.015 0.798 1.00 34.12 471 SER A C 1
ATOM 3771 O O . SER A 1 471 ? -9.490 -23.802 0.056 1.00 34.12 471 SER A O 1
ATOM 3773 N N . ASP A 1 472 ? -9.272 -22.819 2.060 1.00 28.72 472 ASP A N 1
ATOM 3774 C CA . ASP A 1 472 ? -10.518 -23.361 2.582 1.00 28.72 472 ASP A CA 1
ATOM 3775 C C . ASP A 1 472 ? -11.677 -22.502 2.072 1.00 28.72 472 ASP A C 1
ATOM 3777 O O . ASP A 1 472 ? -11.815 -21.319 2.409 1.00 28.72 472 ASP A O 1
ATOM 3781 N N . ASN A 1 473 ? -12.507 -23.121 1.233 1.00 31.80 473 ASN A N 1
ATOM 3782 C CA . ASN A 1 473 ? -13.840 -22.653 0.896 1.00 31.80 473 ASN A CA 1
ATOM 3783 C C . ASN A 1 473 ? -14.660 -22.562 2.188 1.00 31.80 473 ASN A C 1
ATOM 3785 O O . ASN A 1 473 ? -15.090 -23.571 2.738 1.00 31.80 473 ASN A O 1
ATOM 3789 N N . TRP A 1 474 ? -14.873 -21.340 2.669 1.00 29.92 474 TRP A N 1
ATOM 3790 C CA . TRP A 1 474 ? -15.848 -21.057 3.716 1.00 29.92 474 TRP A CA 1
ATOM 3791 C C . TRP A 1 474 ? -17.122 -20.563 3.043 1.00 29.92 474 TRP A C 1
ATOM 3793 O O . TRP A 1 474 ? -17.104 -19.506 2.410 1.00 29.92 474 TRP A O 1
ATOM 3803 N N . GLU A 1 475 ? -18.183 -21.357 3.172 1.00 28.56 475 GLU A N 1
ATOM 3804 C CA . GLU A 1 475 ? -19.515 -21.098 2.630 1.00 28.56 475 GLU A CA 1
ATOM 3805 C C . GLU A 1 475 ? -20.047 -19.717 3.044 1.00 28.56 475 GLU A C 1
ATOM 3807 O O . GLU A 1 475 ? -19.883 -19.246 4.176 1.00 28.56 475 GLU A O 1
ATOM 3812 N N . ASP A 1 476 ? -20.648 -19.053 2.060 1.00 29.72 476 ASP A N 1
ATOM 3813 C CA . ASP A 1 476 ? -21.258 -17.737 2.151 1.00 29.72 476 ASP A CA 1
ATOM 3814 C C . ASP A 1 476 ? -22.691 -17.878 2.681 1.00 29.72 476 ASP A C 1
ATOM 3816 O O . ASP A 1 476 ? -23.606 -18.216 1.938 1.00 29.72 476 ASP A O 1
ATOM 3820 N N . ASP A 1 477 ? -22.905 -17.615 3.971 1.00 31.02 477 ASP A N 1
ATOM 3821 C CA . ASP A 1 477 ? -24.256 -17.418 4.509 1.00 31.02 477 ASP A CA 1
ATOM 3822 C C . ASP A 1 477 ? -24.725 -15.992 4.185 1.00 31.02 477 ASP A C 1
ATOM 3824 O O . ASP A 1 477 ? -24.604 -15.063 5.002 1.00 31.02 477 ASP A O 1
ATOM 3828 N N . SER A 1 478 ? -25.261 -15.829 2.976 1.00 35.53 478 SER A N 1
ATOM 3829 C CA . SER A 1 478 ? -25.955 -14.632 2.512 1.00 35.53 478 SER A CA 1
ATOM 3830 C C . SER A 1 478 ? -27.415 -14.965 2.167 1.00 35.53 478 SER A C 1
ATOM 3832 O O . SER A 1 478 ? -27.748 -15.352 1.054 1.00 35.53 478 SER A O 1
ATOM 3834 N N . ASP A 1 479 ? -28.327 -14.771 3.128 1.00 33.94 479 ASP A N 1
ATOM 3835 C CA . ASP A 1 479 ? -29.757 -14.636 2.826 1.00 33.94 479 ASP A CA 1
ATOM 3836 C C . ASP A 1 479 ? -30.141 -13.153 2.907 1.00 33.94 479 ASP A C 1
ATOM 3838 O O . ASP A 1 479 ? -30.016 -12.500 3.948 1.00 33.94 479 ASP A O 1
ATOM 3842 N N . GLY A 1 480 ? -30.531 -12.594 1.762 1.00 27.91 480 GLY A N 1
ATOM 3843 C CA . GLY A 1 480 ? -30.768 -11.163 1.593 1.00 27.91 480 GLY A CA 1
ATOM 3844 C C . GLY A 1 480 ? -31.062 -10.777 0.145 1.00 27.91 480 GLY A C 1
ATOM 3845 O O . GLY A 1 480 ? -30.255 -10.124 -0.507 1.00 27.91 480 GLY A O 1
ATOM 3846 N N . ARG A 1 481 ? -32.235 -11.190 -0.355 1.00 28.53 481 ARG A N 1
ATOM 3847 C CA . ARG A 1 481 ? -32.820 -10.845 -1.668 1.00 28.53 481 ARG A CA 1
ATOM 3848 C C . ARG A 1 481 ? -32.557 -9.401 -2.122 1.00 28.53 481 ARG A C 1
ATOM 3850 O O . ARG A 1 481 ? -33.158 -8.494 -1.552 1.00 28.53 481 ARG A O 1
ATOM 3857 N N . ILE A 1 482 ? -31.880 -9.216 -3.263 1.00 28.38 482 ILE A N 1
ATOM 3858 C CA . ILE A 1 482 ? -32.139 -8.129 -4.232 1.00 28.38 482 ILE A CA 1
ATOM 3859 C C . ILE A 1 482 ? -31.998 -8.684 -5.668 1.00 28.38 482 ILE A C 1
ATOM 3861 O O . ILE A 1 482 ? -31.288 -9.649 -5.917 1.00 28.38 482 ILE A O 1
ATOM 3865 N N . ARG A 1 483 ? -32.812 -8.121 -6.564 1.00 27.25 483 ARG A N 1
ATOM 3866 C CA . ARG A 1 483 ? -33.341 -8.628 -7.840 1.00 27.25 483 ARG A CA 1
ATOM 3867 C C . ARG A 1 483 ? -32.309 -8.916 -8.945 1.00 27.25 483 ARG A C 1
ATOM 3869 O O . ARG A 1 483 ? -31.334 -8.193 -9.094 1.00 27.25 483 ARG A O 1
ATOM 3876 N N . LYS A 1 484 ? -32.655 -9.928 -9.757 1.00 27.42 484 LYS A N 1
ATOM 3877 C CA . LYS A 1 484 ? -32.050 -10.331 -11.038 1.00 27.42 484 LYS A CA 1
ATOM 3878 C C . LYS A 1 484 ? -31.860 -9.152 -11.997 1.00 27.42 484 LYS A C 1
ATOM 3880 O O . LYS A 1 484 ? -32.825 -8.436 -12.254 1.00 27.42 484 LYS A O 1
ATOM 3885 N N . GLN A 1 485 ? -30.672 -9.060 -12.587 1.00 26.02 485 GLN A N 1
ATOM 3886 C CA . GLN A 1 485 ? -30.444 -8.398 -13.867 1.00 26.02 485 GLN A CA 1
ATOM 3887 C C . GLN A 1 485 ? -29.278 -9.114 -14.577 1.00 26.02 485 GLN A C 1
ATOM 3889 O O . GLN A 1 485 ? -28.129 -8.971 -14.175 1.00 26.02 485 GLN A O 1
ATOM 3894 N N . ASP A 1 486 ? -29.659 -9.921 -15.567 1.00 28.72 486 ASP A N 1
ATOM 3895 C CA . ASP A 1 486 ? -28.945 -10.346 -16.778 1.00 28.72 486 ASP A CA 1
ATOM 3896 C C . ASP A 1 486 ? -27.531 -10.951 -16.640 1.00 28.72 486 ASP A C 1
ATOM 3898 O O . ASP A 1 486 ? -26.512 -10.261 -16.656 1.00 28.72 486 ASP A O 1
ATOM 3902 N N . ASP A 1 487 ? -27.514 -12.289 -16.584 1.00 26.34 487 ASP A N 1
ATOM 3903 C CA . ASP A 1 487 ? -26.354 -13.154 -16.801 1.00 26.34 487 ASP A CA 1
ATOM 3904 C C . ASP A 1 487 ? -25.828 -12.993 -18.235 1.00 26.34 487 ASP A C 1
ATOM 3906 O O . ASP A 1 487 ? -26.573 -13.114 -19.210 1.00 26.34 487 ASP A O 1
ATOM 3910 N N . MET A 1 488 ? -24.527 -12.739 -18.359 1.00 27.52 488 MET A N 1
ATOM 3911 C CA . MET A 1 488 ? -23.798 -12.811 -19.618 1.00 27.52 488 MET A CA 1
ATOM 3912 C C . MET A 1 488 ? -22.631 -13.773 -19.403 1.00 27.52 488 MET A C 1
ATOM 3914 O O . MET A 1 488 ? -21.726 -13.501 -18.612 1.00 27.52 488 MET A O 1
ATOM 3918 N N . ASP A 1 489 ? -22.737 -14.918 -20.072 1.00 27.50 489 ASP A N 1
ATOM 3919 C CA . ASP A 1 489 ? -21.854 -16.076 -20.001 1.00 27.50 489 ASP A CA 1
ATOM 3920 C C . ASP A 1 489 ? -20.370 -15.700 -20.146 1.00 27.50 489 ASP A C 1
ATOM 3922 O O . ASP A 1 489 ? -19.932 -15.207 -21.188 1.00 27.50 489 ASP A O 1
ATOM 3926 N N . LEU A 1 490 ? -19.576 -15.984 -19.111 1.00 28.48 490 LEU A N 1
ATOM 3927 C CA . LEU A 1 490 ? -18.127 -16.124 -19.229 1.00 28.48 490 LEU A CA 1
ATOM 3928 C C . LEU A 1 490 ? -17.819 -17.617 -19.234 1.00 28.48 490 LEU A C 1
ATOM 3930 O O . LEU A 1 490 ? -17.933 -18.292 -18.215 1.00 28.48 490 LEU A O 1
ATOM 3934 N N . ALA A 1 491 ? -17.484 -18.110 -20.422 1.00 27.89 491 ALA A N 1
ATOM 3935 C CA . ALA A 1 491 ? -17.014 -19.462 -20.652 1.00 27.89 491 ALA A CA 1
ATOM 3936 C C . ALA A 1 491 ? -15.746 -19.754 -19.834 1.00 27.89 491 ALA A C 1
ATOM 3938 O O . ALA A 1 491 ? -14.831 -18.930 -19.773 1.00 27.89 491 ALA A O 1
ATOM 3939 N N . ASP A 1 492 ? -15.708 -20.950 -19.248 1.00 28.62 492 ASP A N 1
ATOM 3940 C CA . ASP A 1 492 ? -14.532 -21.555 -18.631 1.00 28.62 492 ASP A CA 1
ATOM 3941 C C . ASP A 1 492 ? -13.381 -21.666 -19.650 1.00 28.62 492 ASP A C 1
ATOM 3943 O O . ASP A 1 492 ? -13.464 -22.409 -20.631 1.00 28.62 492 ASP A O 1
ATOM 3947 N N . GLU A 1 493 ? -12.287 -20.943 -19.404 1.00 28.62 493 GLU A N 1
ATOM 3948 C CA . GLU A 1 493 ? -10.990 -21.143 -20.062 1.00 28.62 493 GLU A CA 1
ATOM 3949 C C . GLU A 1 493 ? -10.131 -22.136 -19.245 1.00 28.62 493 GLU A C 1
ATOM 3951 O O . GLU A 1 493 ? -10.208 -22.171 -18.012 1.00 28.62 493 GLU A O 1
ATOM 3956 N N . PRO A 1 494 ? -9.303 -22.975 -19.894 1.00 33.84 494 PRO A N 1
ATOM 3957 C CA . PRO A 1 494 ? -8.710 -24.145 -19.261 1.00 33.84 494 PRO A CA 1
ATOM 3958 C C . PRO A 1 494 ? -7.456 -23.822 -18.427 1.00 33.84 494 PRO A C 1
ATOM 3960 O O . PRO A 1 494 ? -6.432 -23.392 -18.945 1.00 33.84 494 PRO A O 1
ATOM 3963 N N . GLY A 1 495 ? -7.501 -24.180 -17.140 1.00 35.03 495 GLY A N 1
ATOM 3964 C CA . GLY A 1 495 ? -6.389 -24.801 -16.409 1.00 35.03 495 GLY A CA 1
ATOM 3965 C C . GLY A 1 495 ? -5.079 -24.018 -16.255 1.00 35.03 495 GLY A C 1
ATOM 3966 O O . GLY A 1 495 ? -4.039 -24.465 -16.741 1.00 35.03 495 GLY A O 1
ATOM 3967 N N . VAL A 1 496 ? -5.074 -22.955 -15.445 1.00 38.94 496 VAL A N 1
ATOM 3968 C CA . VAL A 1 496 ? -3.837 -22.508 -14.782 1.00 38.94 496 VAL A CA 1
ATOM 3969 C C . VAL A 1 496 ? -3.554 -23.483 -13.638 1.00 38.94 496 VAL A C 1
ATOM 3971 O O . VAL A 1 496 ? -4.265 -23.517 -12.636 1.00 38.94 496 VAL A O 1
ATOM 3974 N N . LYS A 1 497 ? -2.538 -24.337 -13.805 1.00 40.19 497 LYS A N 1
ATOM 3975 C CA . LYS A 1 497 ? -2.045 -25.199 -12.724 1.00 40.19 497 LYS A CA 1
ATOM 3976 C C . LYS A 1 497 ? -1.597 -24.304 -11.567 1.00 40.19 497 LYS A C 1
ATOM 3978 O O . LYS A 1 497 ? -0.749 -23.439 -11.761 1.00 40.19 497 LYS A O 1
ATOM 3983 N N . SER A 1 498 ? -2.151 -24.522 -10.376 1.00 52.75 498 SER A N 1
ATOM 3984 C CA . SER A 1 498 ? -1.678 -23.879 -9.150 1.00 52.75 498 SER A CA 1
ATOM 3985 C C . SER A 1 498 ? -0.181 -24.140 -8.988 1.00 52.75 498 SER A C 1
ATOM 3987 O O . SER A 1 498 ? 0.238 -25.302 -8.997 1.00 52.75 498 SER A O 1
ATOM 3989 N N . CYS A 1 499 ? 0.619 -23.087 -8.838 1.00 63.53 499 CYS A N 1
ATOM 3990 C CA . CYS A 1 499 ? 2.039 -23.247 -8.558 1.00 63.53 499 CYS A CA 1
ATOM 3991 C C . CYS A 1 499 ? 2.207 -23.982 -7.222 1.00 63.53 499 CYS A C 1
ATOM 3993 O O . CYS A 1 499 ? 1.537 -23.615 -6.251 1.00 63.53 499 CYS A O 1
ATOM 3995 N N . PRO A 1 500 ? 3.043 -25.030 -7.149 1.00 52.09 500 PRO A N 1
ATOM 3996 C CA . PRO A 1 500 ? 3.295 -25.709 -5.889 1.00 52.09 500 PRO A CA 1
ATOM 3997 C C . PRO A 1 500 ? 3.871 -24.698 -4.893 1.00 52.09 500 PRO A C 1
ATOM 3999 O O . PRO A 1 500 ? 4.827 -23.990 -5.201 1.00 52.09 500 PRO A O 1
ATOM 4002 N N . ALA A 1 501 ? 3.278 -24.608 -3.702 1.00 44.25 501 ALA A N 1
ATOM 4003 C CA . ALA A 1 501 ? 3.837 -23.798 -2.631 1.00 44.25 501 ALA A CA 1
ATOM 4004 C C . ALA A 1 501 ? 5.242 -24.329 -2.298 1.00 44.25 501 ALA A C 1
ATOM 4006 O O . ALA A 1 501 ? 5.392 -25.513 -1.982 1.00 44.25 501 ALA A O 1
ATOM 4007 N N . LYS A 1 502 ? 6.273 -23.475 -2.367 1.00 39.78 502 LYS A N 1
ATOM 4008 C CA . LYS A 1 502 ? 7.597 -23.816 -1.832 1.00 39.78 502 LYS A CA 1
ATOM 4009 C C . LYS A 1 502 ? 7.435 -24.125 -0.344 1.00 39.78 502 LYS A C 1
ATOM 4011 O O . LYS A 1 502 ? 7.066 -23.251 0.438 1.00 39.78 502 LYS A O 1
ATOM 4016 N N . LYS A 1 503 ? 7.712 -25.373 0.048 1.00 30.61 503 LYS A N 1
ATOM 4017 C CA . LYS A 1 503 ? 8.076 -25.677 1.433 1.00 30.61 503 LYS A CA 1
ATOM 4018 C C . LYS A 1 503 ? 9.327 -24.859 1.736 1.00 30.61 503 LYS A C 1
ATOM 4020 O O . LYS A 1 503 ? 10.288 -24.927 0.976 1.00 30.61 503 LYS A O 1
ATOM 4025 N N . ALA A 1 504 ? 9.299 -24.080 2.810 1.00 31.25 504 ALA A N 1
ATOM 4026 C CA . ALA A 1 504 ? 10.517 -23.524 3.371 1.00 31.25 504 ALA A CA 1
ATOM 4027 C C . ALA A 1 504 ? 11.410 -24.708 3.770 1.00 31.25 504 ALA A C 1
ATOM 4029 O O . ALA A 1 504 ? 11.055 -25.473 4.665 1.00 31.25 504 ALA A O 1
ATOM 4030 N N . GLU A 1 505 ? 12.513 -24.913 3.054 1.00 29.69 505 GLU A N 1
ATOM 4031 C CA . GLU A 1 505 ? 13.556 -25.848 3.461 1.00 29.69 505 GLU A CA 1
ATOM 4032 C C . GLU A 1 505 ? 14.227 -25.272 4.710 1.00 29.69 505 GLU A C 1
ATOM 4034 O O . GLU A 1 505 ? 15.075 -24.385 4.643 1.00 29.69 505 GLU A O 1
ATOM 4039 N N . THR A 1 506 ? 13.812 -25.754 5.877 1.00 31.09 506 THR A N 1
ATOM 4040 C CA . THR A 1 506 ? 14.638 -25.706 7.078 1.00 31.09 506 THR A CA 1
ATOM 4041 C C . THR A 1 506 ? 15.840 -26.609 6.832 1.00 31.09 506 THR A C 1
ATOM 4043 O O . THR A 1 506 ? 15.694 -27.825 6.715 1.00 31.09 506 THR A O 1
ATOM 4046 N N . SER A 1 507 ? 17.025 -26.017 6.719 1.00 30.55 507 SER A N 1
ATOM 4047 C CA . SER A 1 507 ? 18.284 -26.751 6.692 1.00 30.55 507 SER A CA 1
ATOM 4048 C C . SER A 1 507 ? 18.573 -27.331 8.082 1.00 30.55 507 SER A C 1
ATOM 4050 O O . SER A 1 507 ? 19.279 -26.723 8.882 1.00 30.55 507 SER A O 1
ATOM 4052 N N . GLU A 1 508 ? 18.030 -28.507 8.366 1.00 36.06 508 GLU A N 1
ATOM 4053 C CA . GLU A 1 508 ? 18.610 -29.453 9.318 1.00 36.06 508 GLU A CA 1
ATOM 4054 C C . GLU A 1 508 ? 19.008 -30.696 8.524 1.00 36.06 508 GLU A C 1
ATOM 4056 O O . GLU A 1 508 ? 18.164 -31.485 8.106 1.00 36.06 508 GLU A O 1
ATOM 4061 N N . ALA A 1 509 ? 20.308 -30.835 8.267 1.00 31.98 509 ALA A N 1
ATOM 4062 C CA . ALA A 1 509 ? 20.905 -32.078 7.804 1.00 31.98 509 ALA A CA 1
ATOM 4063 C C . ALA A 1 509 ? 22.355 -32.173 8.306 1.00 31.98 509 ALA A C 1
ATOM 4065 O O . ALA A 1 509 ? 23.273 -31.585 7.740 1.00 31.98 509 ALA A O 1
ATOM 4066 N N . GLU A 1 510 ? 22.490 -32.927 9.397 1.00 32.41 510 GLU A N 1
ATOM 4067 C CA . GLU A 1 510 ? 23.509 -33.961 9.618 1.00 32.41 510 GLU A CA 1
ATOM 4068 C C . GLU A 1 510 ? 24.998 -33.562 9.576 1.00 32.41 510 GLU A C 1
ATOM 4070 O O . GLU A 1 510 ? 25.664 -33.691 8.546 1.00 32.41 510 GLU A O 1
ATOM 4075 N N . ARG A 1 511 ? 25.569 -33.265 10.754 1.00 32.06 511 ARG A N 1
ATOM 4076 C CA . ARG A 1 511 ? 26.593 -34.109 11.414 1.00 32.06 511 ARG A CA 1
ATOM 4077 C C . ARG A 1 511 ? 27.012 -33.588 12.779 1.00 32.06 511 ARG A C 1
ATOM 4079 O O . ARG A 1 511 ? 27.214 -32.363 12.899 1.00 32.06 511 ARG A O 1
#

InterPro domains:
  IPR029322 Domain of unknown function DUF4474 [PF14751] (45-284)

Radius of gyration: 37.95 Å; chains: 1; bounding box: 110×102×116 Å

Secondary structure (DSSP, 8-state):
-HHHHHHHHHHHHHHHHHHHHHHHHHHHHH----S-HHHHHHHHHHHHTTTTEEEETTTTEEEE-TT-GGGGS-EEHHHHHHGGGGTEEEEEEEEEEEETTEEEEEEEEEEEETTEEEEEEEEEEE-SPPEE-SS-EEPEEEEPPGGG-EEEEEEEEETTEEEEEEEEEESEEEEEEET----GGGEEEEEEEE-SSHHHHHHHHHHHHHTT--TTTEEEETTEEEEEESS-SSPPPTT--HHHHHHHHHHHHHHHHHHHHHHTT-SSHHHHHHHHHHH-HHHHHHHHHHH-THHHHHTTHHHHHHHTT-----PPP-PPPPPPPPPPPPPPPPPPPPPPPPPPPPPPPPPPPPPPPPPPPPPPPPPPPPPP-PPPPPPPPPP--PPPPTT---PPPP---------PPPP----------------PPPP-----------------------------------------------------------------PPPPP----------

Sequence (511 aa):
MITTIIIIAAAVLILAVLIFFIVWKVRSHRFRPNPDKCRQKEELDADIEEAGFAYEINGDYFYSLMNCWQRQVGYCRLYDEGAPLFNMIFDCEPVTFSYAGKRWLIELWKGQYGITTGAEIGVYNTEREDIDTDKFKGTFYENITNDEMLKLSYILRKNGRVILRRKALHWWLTGFKLGEFSKPESLTMDAKITFRDREMRDAFVKSLTDLGYVRKEYSVRGKTVSVHFTTPRSPQTLSRNKVQETLVQQTNSNNCKLYEFATGKYSDTLDKLEYAKAMAPEIYDLFTKSLYAKGLYGAFEWIKDWLEGRHPNPGPGPKPPRPPKPPCHPEPPCRPEPPCHPEPPCRPEPPCHPEPPCRPEPPCCSEPPCHPERPCCPCPQEPSCEPCHPNQTCSPCHPDARCRPNTECRPNTECHTSTGCRPDSMCRPCSPGASRSACQPGQSCNGFRQNSSDCCDHDRQDDMQSNYYASDNWEDDSDGRIRKQDDMDLADEPGVKSCPAKKAETSEAER

Organism: NCBI:txid1337051

Foldseek 3Di:
DVVVVVVVVVVVVVVVVVVVVVVLVVCLVPDDDDPPPLVLQVVVCVLQVQLQWGADQVLQKIKGDQPHPVLVQFDDPVLLLCQLVLLWDWDKAWQWFDDPQKIKTWMKIFFDQQQWGKIKTAIWIDNDDFDDDPVDTGDTTHFDDLVQFWFKWKFKDFQNHTNGIDTDRHRMTMIIHGLDADGNLRMKMWIKIAHPAVVVQVRRVVSCVVLPDDPVQWDDDGRMIIGTGRDHSDDGHPSPDPVSNVVSSVNNNVLSVVLCVQQVVDDRPSSSLVCCVVNPVVNNVSVSSSSNCVVSSVVVVVVVCVVVVVDPPPDPPPDPDDPDDDDDDDDDDDDDDDDDDDDDDDDDDDDDDDDDPDDDDDDDPDDDPDDPDDPDDDDPDDPDDDDDDPDDDDDDDDDDDDDDDDDDDDDDDDDDDDDDDDDDDDDDDDDDDDDDDDDDDDDDDDDDDDDDDDDDDDDDDDDDDDDPDDPDDDDDPDDDDDDDDDDDDDDDDDDDDDNPDDDPPPPDDDD